Protein AF-A0A1X1ZZG1-F1 (afdb_monomer_lite)

Structure (mmCIF, N/CA/C/O backbone):
data_AF-A0A1X1ZZG1-F1
#
_entry.id   AF-A0A1X1ZZG1-F1
#
loop_
_atom_site.group_PDB
_atom_site.id
_atom_site.type_symbol
_atom_site.label_atom_id
_atom_site.label_alt_id
_atom_site.label_comp_id
_atom_site.label_asym_id
_atom_site.label_entity_id
_atom_site.label_seq_id
_atom_site.pdbx_PDB_ins_code
_atom_site.Cartn_x
_atom_site.Cartn_y
_atom_site.Cartn_z
_atom_site.occupancy
_atom_site.B_iso_or_equiv
_atom_site.auth_seq_id
_atom_site.auth_comp_id
_atom_site.auth_asym_id
_atom_site.auth_atom_id
_atom_site.pdbx_PDB_model_num
ATOM 1 N N . MET A 1 1 ? -18.543 -3.637 22.603 1.00 59.72 1 MET A N 1
ATOM 2 C CA . MET A 1 1 ? -17.935 -3.562 21.260 1.00 59.72 1 MET A CA 1
ATOM 3 C C . MET A 1 1 ? -19.063 -3.614 20.256 1.00 59.72 1 MET A C 1
ATOM 5 O O . MET A 1 1 ? -20.029 -4.316 20.532 1.00 59.72 1 MET A O 1
ATOM 9 N N . ALA A 1 2 ? -18.969 -2.839 19.178 1.00 68.25 2 ALA A N 1
ATOM 10 C CA . ALA A 1 2 ? -19.952 -2.885 18.103 1.00 68.25 2 ALA A CA 1
ATOM 11 C C . ALA A 1 2 ? -19.893 -4.236 17.374 1.00 68.25 2 ALA A C 1
ATOM 13 O O . ALA A 1 2 ? -18.833 -4.855 17.299 1.00 68.25 2 ALA A O 1
ATOM 14 N N . ASP A 1 3 ? -21.036 -4.676 16.858 1.00 76.81 3 ASP A N 1
ATOM 15 C CA . ASP A 1 3 ? -21.202 -5.930 16.120 1.00 76.81 3 ASP A CA 1
ATOM 16 C C . ASP A 1 3 ? -20.741 -5.811 14.656 1.00 76.81 3 ASP A C 1
ATOM 18 O O . ASP A 1 3 ? -20.503 -6.824 14.004 1.00 76.81 3 ASP A O 1
ATOM 22 N N . VAL A 1 4 ? -20.644 -4.585 14.126 1.00 80.88 4 VAL A N 1
ATOM 23 C CA . VAL A 1 4 ? -20.060 -4.281 12.812 1.00 80.88 4 VAL A CA 1
ATOM 24 C C . VAL A 1 4 ? -19.409 -2.898 12.823 1.00 80.88 4 VAL A C 1
ATOM 26 O O . VAL A 1 4 ? -20.001 -1.936 13.309 1.00 80.88 4 VAL A O 1
ATOM 29 N N . THR A 1 5 ? -18.202 -2.782 12.277 1.00 86.75 5 THR A N 1
ATOM 30 C CA . THR A 1 5 ? -17.429 -1.537 12.217 1.00 86.75 5 THR A CA 1
ATOM 31 C C . THR A 1 5 ? -16.998 -1.217 10.786 1.00 86.75 5 THR A C 1
ATOM 33 O O . THR A 1 5 ? -16.407 -2.055 10.108 1.00 86.75 5 THR A O 1
ATOM 36 N N . VAL A 1 6 ? -17.236 0.011 10.329 1.00 89.12 6 VAL A N 1
ATOM 37 C CA . VAL A 1 6 ? -16.736 0.521 9.042 1.00 89.12 6 VAL A CA 1
ATOM 38 C C . VAL A 1 6 ? -15.766 1.667 9.311 1.00 89.12 6 VAL A C 1
ATOM 40 O O . VAL A 1 6 ? -16.150 2.675 9.901 1.00 89.12 6 VAL A O 1
ATOM 43 N N . ALA A 1 7 ? -14.521 1.521 8.864 1.00 91.50 7 ALA A N 1
ATOM 44 C CA . ALA A 1 7 ? -13.507 2.565 8.925 1.00 91.50 7 ALA A CA 1
ATOM 45 C C . ALA A 1 7 ? -13.409 3.289 7.577 1.00 91.50 7 ALA A C 1
ATOM 47 O O . ALA A 1 7 ? -13.179 2.667 6.542 1.00 91.50 7 ALA A O 1
ATOM 48 N N . ILE A 1 8 ? -13.571 4.607 7.595 1.00 94.38 8 ILE A N 1
ATOM 49 C CA . ILE A 1 8 ? -13.552 5.487 6.428 1.00 94.38 8 ILE A CA 1
ATOM 50 C C . ILE A 1 8 ? -12.246 6.281 6.446 1.00 94.38 8 ILE A C 1
ATOM 52 O O . ILE A 1 8 ? -11.948 6.956 7.426 1.00 94.38 8 ILE A O 1
ATOM 56 N N . PHE A 1 9 ? -11.483 6.239 5.360 1.00 94.56 9 PHE A N 1
ATOM 57 C CA . PHE A 1 9 ? -10.202 6.922 5.205 1.00 94.56 9 PHE A CA 1
ATOM 58 C C . PHE A 1 9 ? -10.304 8.025 4.162 1.00 94.56 9 PHE A C 1
ATOM 60 O O . PHE A 1 9 ? -10.847 7.815 3.075 1.00 94.56 9 PHE A O 1
ATOM 67 N N . THR A 1 10 ? -9.719 9.173 4.491 1.00 95.19 10 THR A N 1
ATOM 68 C CA . THR A 1 10 ? -9.593 10.342 3.610 1.00 95.19 10 THR A CA 1
ATOM 69 C C . THR A 1 10 ? -8.173 10.891 3.690 1.00 95.19 10 THR A C 1
ATOM 71 O O . THR A 1 10 ? -7.555 10.840 4.754 1.00 95.19 10 THR A O 1
ATOM 74 N N . PHE A 1 11 ? -7.657 11.451 2.604 1.00 89.38 11 PHE A N 1
ATOM 75 C CA . PHE A 1 11 ? -6.255 11.842 2.458 1.00 89.38 11 PHE A CA 1
ATOM 76 C C . PHE A 1 11 ? -6.042 13.352 2.558 1.00 89.38 11 PHE A C 1
ATOM 78 O O . PHE A 1 11 ? -5.044 13.795 3.129 1.00 89.38 11 PHE A O 1
ATOM 85 N N . THR A 1 12 ? -6.989 14.149 2.059 1.00 87.75 12 THR A N 1
ATOM 86 C CA . THR A 1 12 ? -6.906 15.617 2.057 1.00 87.75 12 THR A CA 1
ATOM 87 C C . THR A 1 12 ? -7.863 16.263 3.061 1.00 87.75 12 THR A C 1
ATOM 89 O O . THR A 1 12 ? -8.800 15.642 3.570 1.00 87.75 12 THR A O 1
ATOM 92 N N . ARG A 1 13 ? -7.650 17.557 3.339 1.00 90.38 13 ARG A N 1
ATOM 93 C CA . ARG A 1 13 ? -8.527 18.350 4.216 1.00 90.38 13 ARG A CA 1
ATOM 94 C C . ARG A 1 13 ? -9.957 18.447 3.676 1.00 90.38 13 ARG A C 1
ATOM 96 O O . ARG A 1 13 ? -10.900 18.375 4.462 1.00 90.38 13 ARG A O 1
ATOM 103 N N . ASN A 1 14 ? -10.126 18.604 2.364 1.00 91.81 14 ASN A N 1
ATOM 104 C CA . ASN A 1 14 ? -11.446 18.705 1.741 1.00 91.81 14 ASN A CA 1
ATOM 105 C C . ASN A 1 14 ? -12.213 17.383 1.846 1.00 91.81 14 ASN A C 1
ATOM 107 O O . ASN A 1 14 ? -13.376 17.375 2.243 1.00 91.81 14 ASN A O 1
ATOM 111 N N . GLU A 1 15 ? -11.546 16.257 1.592 1.00 94.00 15 GLU A N 1
ATOM 112 C CA . GLU A 1 15 ? -12.137 14.923 1.754 1.00 94.00 15 GLU A CA 1
ATOM 113 C C . GLU A 1 15 ? -12.561 14.678 3.206 1.00 94.00 15 GLU A C 1
ATOM 115 O O . GLU A 1 15 ? -13.691 14.263 3.466 1.00 94.00 15 GLU A O 1
ATOM 120 N N . ALA A 1 16 ? -11.686 15.010 4.161 1.00 92.25 16 ALA A N 1
ATOM 121 C CA . ALA A 1 16 ? -11.987 14.902 5.583 1.00 92.25 16 ALA A CA 1
ATOM 122 C C . ALA A 1 16 ? -13.176 15.784 5.996 1.00 92.25 16 ALA A C 1
ATOM 124 O O . ALA A 1 16 ? -14.009 15.359 6.796 1.00 92.25 16 ALA A O 1
ATOM 125 N N . THR A 1 17 ? -13.282 16.985 5.421 1.00 91.75 17 THR A N 1
ATOM 126 C CA . THR A 1 17 ? -14.385 17.920 5.684 1.00 91.75 17 THR A CA 1
ATOM 127 C C . THR A 1 17 ? -15.709 17.339 5.185 1.00 91.75 17 THR A C 1
ATOM 129 O O . THR A 1 17 ? -16.670 17.290 5.949 1.00 91.75 17 THR A O 1
ATOM 132 N N . ALA A 1 18 ? -15.752 16.813 3.957 1.00 91.69 18 ALA A N 1
ATOM 133 C CA . ALA A 1 18 ? -16.954 16.195 3.394 1.00 91.69 18 ALA A CA 1
ATOM 134 C C . ALA A 1 18 ? -17.437 14.983 4.218 1.00 91.69 18 ALA A C 1
ATOM 136 O O . ALA A 1 18 ? -18.626 14.873 4.522 1.00 91.69 18 ALA A O 1
ATOM 137 N N . VAL A 1 19 ? -16.530 14.091 4.637 1.00 91.50 19 VAL A N 1
ATOM 138 C CA . VAL A 1 19 ? -16.899 12.925 5.464 1.00 91.50 19 VAL A CA 1
ATOM 139 C C . VAL A 1 19 ? -17.346 13.345 6.867 1.00 91.50 19 VAL A C 1
ATOM 141 O O . VAL A 1 19 ? -18.340 12.822 7.368 1.00 91.50 19 VAL A O 1
ATOM 144 N N . THR A 1 20 ? -16.690 14.335 7.478 1.00 89.81 20 THR A N 1
ATOM 145 C CA . THR A 1 20 ? -17.134 14.901 8.766 1.00 89.81 20 THR A CA 1
ATOM 146 C C . THR A 1 20 ? -18.556 15.455 8.674 1.00 89.81 20 THR A C 1
ATOM 148 O O . THR A 1 20 ? -19.376 15.209 9.558 1.00 89.81 20 THR A O 1
ATOM 151 N N . GLU A 1 21 ? -18.885 16.161 7.588 1.00 88.31 21 GLU A N 1
ATOM 152 C CA . GLU A 1 21 ? -20.238 16.671 7.340 1.00 88.31 21 GLU A CA 1
ATOM 153 C C . GLU A 1 21 ? -21.271 15.547 7.165 1.00 88.31 21 GLU A C 1
ATOM 155 O O . GLU A 1 21 ? -22.381 15.658 7.690 1.00 88.31 21 GLU A O 1
ATOM 160 N N . LEU A 1 22 ? -20.921 14.452 6.474 1.00 87.25 22 LEU A N 1
ATOM 161 C CA . LEU A 1 22 ? -21.779 13.266 6.376 1.00 87.25 22 LEU A CA 1
ATOM 162 C C . LEU A 1 22 ? -22.066 12.674 7.759 1.00 87.25 22 LEU A C 1
ATOM 164 O O . LEU A 1 22 ? -23.228 12.440 8.095 1.00 87.25 22 LEU A O 1
ATOM 168 N N . LEU A 1 23 ? -21.028 12.469 8.574 1.00 85.50 23 LEU A N 1
ATOM 169 C CA . LEU A 1 23 ? -21.184 11.925 9.922 1.00 85.50 23 LEU A CA 1
ATOM 170 C C . LEU A 1 23 ? -22.024 12.852 10.812 1.00 85.50 23 LEU A C 1
ATOM 172 O O . LEU A 1 23 ? -22.918 12.387 11.515 1.00 85.50 23 LEU A O 1
ATOM 176 N N . ALA A 1 24 ? -21.829 14.169 10.727 1.00 80.06 24 ALA A N 1
ATOM 177 C CA . ALA A 1 24 ? -22.655 15.134 11.451 1.00 80.06 24 ALA A CA 1
ATOM 178 C C . ALA A 1 24 ? -24.139 15.076 11.034 1.00 80.06 24 ALA A C 1
ATOM 180 O O . ALA A 1 24 ? -25.023 15.254 11.873 1.00 80.06 24 ALA A O 1
ATOM 181 N N . ARG A 1 25 ? -24.436 14.795 9.757 1.00 74.81 25 ARG A N 1
ATOM 182 C CA . ARG A 1 25 ? -25.813 14.651 9.248 1.00 74.81 25 ARG A CA 1
ATOM 183 C C . ARG A 1 25 ? -26.500 13.360 9.691 1.00 74.81 25 ARG A C 1
ATOM 185 O O . ARG A 1 25 ? -27.717 13.375 9.847 1.00 74.81 25 ARG A O 1
ATOM 192 N N . LEU A 1 26 ? -25.761 12.278 9.953 1.00 68.81 26 LEU A N 1
ATOM 193 C CA . LEU A 1 26 ? -26.330 11.027 10.487 1.00 68.81 26 LEU A CA 1
ATOM 194 C C . LEU A 1 26 ? -27.017 11.212 11.848 1.00 68.81 26 LEU A C 1
ATOM 196 O O . LEU A 1 26 ? -27.896 10.433 12.204 1.00 68.81 26 LEU A O 1
ATOM 200 N N . TYR A 1 27 ? -26.662 12.268 12.579 1.00 56.06 27 TYR A N 1
ATOM 201 C CA . TYR A 1 27 ? -27.303 12.657 13.834 1.00 56.06 27 TYR A CA 1
ATOM 202 C C . TYR A 1 27 ? -28.708 13.273 13.646 1.00 56.06 27 TYR A C 1
ATOM 204 O O . TYR A 1 27 ? -29.479 13.339 14.600 1.00 56.06 27 TYR A O 1
ATOM 212 N N . ILE A 1 28 ? -29.046 13.745 12.435 1.00 49.88 28 ILE A N 1
ATOM 213 C CA . ILE A 1 28 ? -30.212 14.613 12.160 1.00 49.88 28 ILE A CA 1
ATOM 214 C C . ILE A 1 28 ? -31.237 13.947 11.212 1.00 49.88 28 ILE A C 1
ATOM 216 O O . ILE A 1 28 ? -32.204 14.597 10.839 1.00 49.88 28 ILE A O 1
ATOM 220 N N . ASP A 1 29 ? -31.095 12.641 10.925 1.00 47.69 29 ASP A N 1
ATOM 221 C CA . ASP A 1 29 ? -32.009 11.789 10.125 1.00 47.69 29 ASP A CA 1
ATOM 222 C C . ASP A 1 29 ? -31.635 11.700 8.622 1.00 47.69 29 ASP A C 1
ATOM 224 O O . ASP A 1 29 ? -31.882 12.605 7.822 1.00 47.69 29 ASP A O 1
ATOM 228 N N . LEU A 1 30 ? -31.013 10.579 8.222 1.00 54.19 30 LEU A N 1
ATOM 229 C CA . LEU A 1 30 ? -30.737 10.216 6.824 1.00 54.19 30 LEU A CA 1
ATOM 230 C C . LEU A 1 30 ? -31.558 8.962 6.462 1.00 54.19 30 LEU A C 1
ATOM 232 O O . LEU A 1 30 ? -31.236 7.881 6.961 1.00 54.19 30 LEU A O 1
ATOM 236 N N . PRO A 1 31 ? -32.548 9.050 5.547 1.00 55.03 31 PRO A N 1
ATOM 237 C CA . PRO A 1 31 ? -33.465 7.945 5.236 1.00 55.03 31 PRO A CA 1
ATOM 238 C C . PRO A 1 31 ? -32.783 6.639 4.800 1.00 55.03 31 PRO A C 1
ATOM 240 O O . PRO A 1 31 ? -33.314 5.556 5.035 1.00 55.03 31 PRO A O 1
ATOM 243 N N . VAL A 1 32 ? -31.595 6.736 4.188 1.00 57.72 32 VAL A N 1
ATOM 244 C CA . VAL A 1 32 ? -30.782 5.601 3.712 1.00 57.72 32 VAL A CA 1
ATOM 245 C C . VAL A 1 32 ? -30.296 4.687 4.848 1.00 57.72 32 VAL A C 1
ATOM 247 O O . VAL A 1 32 ? -30.164 3.486 4.638 1.00 57.72 32 VAL A O 1
ATOM 250 N N . PHE A 1 33 ? -30.115 5.215 6.064 1.00 57.88 33 PHE A N 1
ATOM 251 C CA . PHE A 1 33 ? -29.716 4.437 7.247 1.00 57.88 33 PHE A CA 1
ATOM 252 C C . PHE A 1 33 ? -30.913 3.997 8.116 1.00 57.88 33 PHE A C 1
ATOM 254 O O . PHE A 1 33 ? -30.736 3.473 9.224 1.00 57.88 33 PHE A O 1
ATOM 261 N N . GLY A 1 34 ? -32.138 4.191 7.612 1.00 61.84 34 GLY A N 1
ATOM 262 C CA . GLY A 1 34 ? -33.384 3.893 8.316 1.00 61.84 34 GLY A CA 1
ATOM 263 C C . GLY A 1 34 ? -33.585 4.756 9.566 1.00 61.84 34 GLY A C 1
ATOM 264 O O . GLY A 1 34 ? -33.010 5.827 9.698 1.00 61.84 34 GLY A O 1
ATOM 265 N N . THR A 1 35 ? -34.380 4.271 10.522 1.00 61.78 35 THR A N 1
ATOM 266 C CA . THR A 1 35 ? -34.687 4.970 11.789 1.00 61.78 35 THR A CA 1
ATOM 267 C C . THR A 1 35 ? -33.576 4.845 12.842 1.00 61.78 35 THR A C 1
ATOM 269 O O . THR A 1 35 ? -33.837 4.944 14.043 1.00 61.78 35 THR A O 1
ATOM 272 N N . THR A 1 36 ? -32.353 4.519 12.421 1.00 64.50 36 THR A N 1
ATOM 273 C CA . THR A 1 36 ? -31.224 4.269 13.321 1.00 64.50 36 THR A CA 1
ATOM 274 C C . THR A 1 36 ? -30.766 5.586 13.939 1.00 64.50 36 THR A C 1
ATOM 276 O O . THR A 1 36 ? -30.305 6.477 13.231 1.00 64.50 36 THR A O 1
ATOM 279 N N . VAL A 1 37 ? -30.851 5.707 15.267 1.00 70.25 37 VAL A N 1
ATOM 280 C CA . VAL A 1 37 ? -30.291 6.859 15.986 1.00 70.25 37 VAL A CA 1
ATOM 281 C C . VAL A 1 37 ? -28.791 6.641 16.157 1.00 70.25 37 VAL A C 1
ATOM 283 O O . VAL A 1 37 ? -28.374 5.726 16.870 1.00 70.25 37 VAL A O 1
ATOM 286 N N . TRP A 1 38 ? -27.991 7.476 15.498 1.00 78.81 38 TRP A N 1
ATOM 287 C CA . TRP A 1 38 ? -26.535 7.479 15.613 1.00 78.81 38 TRP A CA 1
ATOM 288 C C . TRP A 1 38 ? -26.091 8.451 16.702 1.00 78.81 38 TRP A C 1
ATOM 290 O O . TRP A 1 38 ? -26.514 9.605 16.734 1.00 78.81 38 TRP A O 1
ATOM 300 N N . THR A 1 39 ? -25.216 7.992 17.590 1.00 79.62 39 THR A N 1
ATOM 301 C CA . THR A 1 39 ? -24.697 8.776 18.714 1.00 79.62 39 THR A CA 1
ATOM 302 C C . THR A 1 39 ? -23.171 8.841 18.684 1.00 79.62 39 THR A C 1
ATOM 304 O O . THR A 1 39 ? -22.532 7.816 18.434 1.00 79.62 39 THR A O 1
ATOM 307 N N . PRO A 1 40 ? -22.562 10.012 18.947 1.00 77.19 40 PRO A N 1
ATOM 308 C CA . PRO A 1 40 ? -21.116 10.121 19.113 1.00 77.19 40 PRO A CA 1
ATOM 309 C C . PRO A 1 40 ? -20.607 9.256 20.266 1.00 77.19 40 PRO A C 1
ATOM 311 O O . PRO A 1 40 ? -21.220 9.207 21.335 1.00 77.19 40 PRO A O 1
ATOM 314 N N . THR A 1 41 ? -19.466 8.600 20.069 1.00 70.50 41 THR A N 1
ATOM 315 C CA . THR A 1 41 ? -18.825 7.826 21.142 1.00 70.50 41 THR A CA 1
ATOM 316 C C . THR A 1 41 ? -18.073 8.740 22.116 1.00 70.50 41 THR A C 1
ATOM 318 O O . THR A 1 41 ? -17.506 9.761 21.734 1.00 70.50 41 THR A O 1
ATOM 321 N N . THR A 1 42 ? -18.022 8.370 23.398 1.00 55.56 42 THR A N 1
ATOM 322 C CA . THR A 1 42 ? -17.366 9.153 24.466 1.00 55.56 42 THR A CA 1
ATOM 323 C C . THR A 1 42 ? -15.829 9.178 24.396 1.00 55.56 42 THR A C 1
ATOM 325 O O . THR A 1 42 ? -15.207 9.801 25.253 1.00 55.56 42 THR A O 1
ATOM 328 N N . GLN A 1 43 ? -15.202 8.489 23.431 1.00 48.22 43 GLN A N 1
ATOM 329 C CA . GLN A 1 43 ? -13.745 8.273 23.357 1.00 48.22 43 GLN A CA 1
ATOM 330 C C . GLN A 1 43 ? -13.020 9.003 22.207 1.00 48.22 43 GLN A C 1
ATOM 332 O O . GLN A 1 43 ? -11.812 8.829 22.070 1.00 48.22 43 GLN A O 1
ATOM 337 N N . GLY A 1 44 ? -13.686 9.853 21.419 1.00 47.56 44 GLY A N 1
ATOM 338 C CA . GLY A 1 44 ? -12.992 10.690 20.432 1.00 47.56 44 GLY A CA 1
ATOM 339 C C . GLY A 1 44 ? -13.906 11.335 19.392 1.00 47.56 44 GLY A C 1
ATOM 340 O O . GLY A 1 44 ? -14.945 10.783 19.028 1.00 47.56 44 GLY A O 1
ATOM 341 N N . GLU A 1 45 ? -13.505 12.512 18.908 1.00 56.09 45 GLU A N 1
ATOM 342 C CA . GLU A 1 45 ? -14.115 13.183 17.757 1.00 56.09 45 GLU A CA 1
ATOM 343 C C . GLU A 1 45 ? -13.862 12.329 16.500 1.00 56.09 45 GLU A C 1
ATOM 345 O O . GLU A 1 45 ? -12.716 12.160 16.097 1.00 56.09 45 GLU A O 1
ATOM 350 N N . GLY A 1 46 ? -14.910 11.739 15.907 1.00 68.69 46 GLY A N 1
ATOM 351 C CA . GLY A 1 46 ? -14.798 11.006 14.631 1.00 68.69 46 GLY A CA 1
ATOM 352 C C . GLY A 1 46 ? -15.378 9.588 14.589 1.00 68.69 46 GLY A C 1
ATOM 353 O O . GLY A 1 46 ? -15.293 8.947 13.543 1.00 68.69 46 GLY A O 1
ATOM 354 N N . ALA A 1 47 ? -15.988 9.091 15.673 1.00 82.50 47 ALA A N 1
ATOM 355 C CA . ALA A 1 47 ? -16.687 7.803 15.668 1.00 82.50 47 ALA A CA 1
ATOM 356 C C . ALA A 1 47 ? -18.146 7.914 16.136 1.00 82.50 47 ALA A C 1
ATOM 358 O O . ALA A 1 47 ? -18.440 8.533 17.166 1.00 82.50 47 ALA A O 1
ATOM 359 N N . LEU A 1 48 ? -19.047 7.271 15.390 1.00 86.06 48 LEU A N 1
ATOM 360 C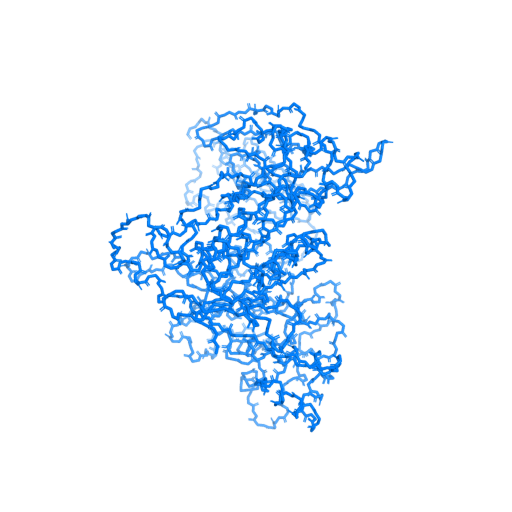 CA . LEU A 1 48 ? -20.474 7.167 15.692 1.00 86.06 48 LEU A CA 1
ATOM 361 C C . LEU A 1 48 ? -20.858 5.712 15.938 1.00 86.06 48 LEU A C 1
ATOM 363 O O . LEU A 1 48 ? -20.422 4.823 15.210 1.00 86.06 48 LEU A O 1
ATOM 367 N N . GLU A 1 49 ? -21.732 5.484 16.912 1.00 87.00 49 GLU A N 1
ATOM 368 C CA . GLU A 1 49 ? -22.369 4.191 17.156 1.00 87.00 49 GLU A CA 1
ATOM 369 C C . GLU A 1 49 ? -23.886 4.321 17.020 1.00 87.00 49 GLU A C 1
ATOM 371 O O . GLU A 1 49 ? -24.483 5.295 17.479 1.00 87.00 49 GLU A O 1
ATOM 376 N N . GLY A 1 50 ? -24.514 3.345 16.373 1.00 84.44 50 GLY A N 1
ATOM 377 C CA . GLY A 1 50 ? -25.956 3.297 16.156 1.00 84.44 50 GLY A CA 1
ATOM 378 C C . GLY A 1 50 ? -26.470 1.866 16.236 1.00 84.44 50 GLY A C 1
ATOM 379 O O . GLY A 1 50 ? -25.720 0.912 16.034 1.00 84.44 50 GLY A O 1
ATOM 380 N N . ARG A 1 51 ? -27.757 1.694 16.546 1.00 81.44 51 ARG A N 1
ATOM 381 C CA . ARG A 1 51 ? -28.388 0.368 16.602 1.00 81.44 51 ARG A CA 1
ATOM 382 C C . ARG A 1 51 ? -29.218 0.107 15.349 1.00 81.44 51 ARG A C 1
ATOM 384 O O . ARG A 1 51 ? -30.227 0.774 15.140 1.00 81.44 51 ARG A O 1
ATOM 391 N N . LEU A 1 52 ? -28.799 -0.871 14.553 1.00 78.75 52 LEU A N 1
ATOM 392 C CA . LEU A 1 52 ? -29.464 -1.279 13.319 1.00 78.75 52 LEU A CA 1
ATOM 393 C C . LEU A 1 52 ? -30.843 -1.898 13.600 1.00 78.75 52 LEU A C 1
ATOM 395 O O . LEU A 1 52 ? -31.143 -2.341 14.712 1.00 78.75 52 LEU A O 1
ATOM 399 N N . SER A 1 53 ? -31.680 -1.969 12.564 1.00 70.81 53 SER A N 1
ATOM 400 C CA . SER A 1 53 ? -33.043 -2.518 12.632 1.00 70.81 53 SER A CA 1
ATOM 401 C C . SER A 1 53 ? -33.100 -4.000 13.020 1.00 70.81 53 SER A C 1
ATOM 403 O O . SER A 1 53 ? -34.083 -4.441 13.611 1.00 70.81 53 SER A O 1
ATOM 405 N N . ASP A 1 54 ? -32.041 -4.759 12.737 1.00 69.81 54 ASP A N 1
ATOM 406 C CA . ASP A 1 54 ? -31.874 -6.159 13.147 1.00 69.81 54 ASP A CA 1
ATOM 407 C C . ASP A 1 54 ? -31.362 -6.320 14.593 1.00 69.81 54 ASP A C 1
ATOM 409 O O . ASP A 1 54 ? -31.181 -7.436 15.081 1.00 69.81 54 ASP A O 1
ATOM 413 N N . GLY A 1 55 ? -31.155 -5.206 15.300 1.00 74.38 55 GLY A N 1
ATOM 414 C CA . GLY A 1 55 ? -30.726 -5.162 16.690 1.00 74.38 55 GLY A CA 1
ATOM 415 C C . GLY A 1 55 ? -29.214 -5.112 16.899 1.00 74.38 55 GLY A C 1
ATOM 416 O O . GLY A 1 55 ? -28.826 -4.877 18.050 1.00 74.38 55 GLY A O 1
ATOM 417 N N . ARG A 1 56 ? -28.395 -5.276 15.843 1.00 81.31 56 ARG A N 1
ATOM 418 C CA . ARG A 1 56 ? -26.927 -5.150 15.895 1.00 81.31 56 ARG A CA 1
ATOM 419 C C . ARG A 1 56 ? -26.498 -3.718 16.199 1.00 81.31 56 ARG A C 1
ATOM 421 O O . ARG A 1 56 ? -27.140 -2.755 15.787 1.00 81.31 56 ARG A O 1
ATOM 428 N N . THR A 1 57 ? -25.376 -3.573 16.885 1.00 83.06 57 THR A N 1
ATOM 429 C CA . THR A 1 57 ? -24.700 -2.291 17.094 1.00 83.06 57 THR A CA 1
ATOM 430 C C . THR A 1 57 ? -23.704 -2.072 15.961 1.00 83.06 57 THR A C 1
ATOM 432 O O . THR A 1 57 ? -22.800 -2.879 15.774 1.00 83.06 57 THR A O 1
ATOM 435 N N . ALA A 1 58 ? -23.855 -0.992 15.205 1.00 85.62 58 ALA A N 1
ATOM 436 C CA . ALA A 1 58 ? -22.932 -0.594 14.154 1.00 85.62 58 ALA A CA 1
ATOM 437 C C . ALA A 1 58 ? -22.067 0.577 14.614 1.00 85.62 58 ALA A C 1
ATOM 439 O O . ALA A 1 58 ? -22.535 1.453 15.341 1.00 85.62 58 ALA A O 1
ATOM 440 N N . ARG A 1 59 ? -20.821 0.606 14.149 1.00 88.00 59 ARG A N 1
ATOM 441 C CA . ARG A 1 59 ? -19.867 1.680 14.403 1.00 88.00 59 ARG A CA 1
ATOM 442 C C . ARG A 1 59 ? -19.280 2.193 13.098 1.00 88.00 59 ARG A C 1
ATOM 444 O O . ARG A 1 59 ? -18.843 1.415 12.256 1.00 88.00 59 ARG A O 1
ATOM 451 N N . LEU A 1 60 ? -19.260 3.507 12.943 1.00 88.88 60 LEU A N 1
ATOM 452 C CA . LEU A 1 60 ? -18.602 4.194 11.838 1.00 88.88 60 LEU A CA 1
ATOM 453 C C . LEU A 1 60 ? -17.442 4.994 12.406 1.00 88.88 60 LEU A C 1
ATOM 455 O O . LEU A 1 60 ? -17.640 5.767 13.340 1.00 88.88 60 LEU A O 1
ATOM 459 N N . GLU A 1 61 ? -16.252 4.815 11.847 1.00 90.25 61 GLU A N 1
ATOM 460 C CA . GLU A 1 61 ? -15.046 5.533 12.255 1.00 90.25 61 GLU A CA 1
ATOM 461 C C . GLU A 1 61 ? -14.464 6.293 11.073 1.00 90.25 61 GLU A C 1
ATOM 463 O O . GLU A 1 61 ? -14.262 5.715 10.008 1.00 90.25 61 GLU A O 1
ATOM 468 N N . HIS A 1 62 ? -14.150 7.570 11.257 1.00 92.06 62 HIS A N 1
ATOM 469 C CA . HIS A 1 62 ? -13.461 8.366 10.249 1.00 92.06 62 HIS A CA 1
ATOM 470 C C . HIS A 1 62 ? -12.003 8.608 10.641 1.00 92.06 62 HIS A C 1
ATOM 472 O O . HIS A 1 62 ? -11.701 9.074 11.735 1.00 92.06 62 HIS A O 1
ATOM 478 N N . HIS A 1 63 ? -11.102 8.292 9.711 1.00 90.75 63 HIS A N 1
ATOM 479 C CA . HIS A 1 63 ? -9.651 8.373 9.841 1.00 90.75 63 HIS A CA 1
ATOM 480 C C . HIS A 1 63 ? -9.085 9.381 8.820 1.00 90.75 63 HIS A C 1
ATOM 482 O O . HIS A 1 63 ? -8.726 8.997 7.699 1.00 90.75 63 HIS A O 1
ATOM 488 N N . PRO A 1 64 ? -9.007 10.682 9.163 1.00 89.69 64 PRO A N 1
ATOM 489 C CA . PRO A 1 64 ? -8.425 11.699 8.291 1.00 89.69 64 PRO A CA 1
ATOM 490 C C . PRO A 1 64 ? -6.890 11.653 8.330 1.00 89.69 64 PRO A C 1
ATOM 492 O O . PRO A 1 64 ? -6.261 12.049 9.308 1.00 89.69 64 PRO A O 1
ATOM 495 N N . LEU A 1 65 ? -6.262 11.193 7.248 1.00 81.12 65 LEU A N 1
ATOM 496 C CA . LEU A 1 65 ? -4.817 10.941 7.197 1.00 81.12 65 LEU A CA 1
ATOM 497 C C . LEU A 1 65 ? -3.972 12.209 7.030 1.00 81.12 65 LEU A C 1
ATOM 499 O O . LEU A 1 65 ? -2.815 12.220 7.444 1.00 81.12 65 LEU A O 1
ATOM 503 N N . SER A 1 66 ? -4.534 13.266 6.433 1.00 83.50 66 SER A N 1
ATOM 504 C CA . SER A 1 66 ? -3.844 14.540 6.143 1.00 83.50 66 SER A CA 1
ATOM 505 C C . SER A 1 66 ? -2.522 14.386 5.371 1.00 83.50 66 SER A C 1
ATOM 507 O O . SER A 1 66 ? -1.635 15.234 5.462 1.00 83.50 66 SER A O 1
ATOM 509 N N . ALA A 1 67 ? -2.379 13.292 4.627 1.00 75.75 67 ALA A N 1
ATOM 510 C CA . ALA A 1 67 ? -1.211 12.951 3.834 1.00 75.75 67 ALA A CA 1
ATOM 511 C C . ALA A 1 67 ? -1.646 12.082 2.647 1.00 75.75 67 ALA A C 1
ATOM 513 O O . ALA A 1 67 ? -2.551 11.259 2.780 1.00 75.75 67 ALA A O 1
ATOM 514 N N . GLN A 1 68 ? -0.990 12.266 1.500 1.00 79.94 68 GLN A N 1
ATOM 515 C CA . GLN A 1 68 ? -1.306 11.598 0.233 1.00 79.94 68 GLN A CA 1
ATOM 516 C C . GLN A 1 68 ? -0.203 10.624 -0.187 1.00 79.94 68 GLN A C 1
ATOM 518 O O . GLN A 1 68 ? 0.933 10.707 0.285 1.00 79.94 68 GLN A O 1
ATOM 523 N N . GLY A 1 69 ? -0.536 9.726 -1.113 1.00 78.31 69 GLY A N 1
ATOM 524 C CA . GLY A 1 69 ? 0.419 8.818 -1.747 1.00 78.31 69 GLY A CA 1
ATOM 525 C C . GLY A 1 69 ? 0.246 7.339 -1.389 1.00 78.31 69 GLY A C 1
ATOM 526 O O . GLY A 1 69 ? -0.244 6.968 -0.320 1.00 78.31 69 GLY A O 1
ATOM 527 N N . ASN A 1 70 ? 0.728 6.477 -2.286 1.00 76.62 70 ASN A N 1
ATOM 528 C CA . ASN A 1 70 ? 0.583 5.023 -2.206 1.00 76.62 70 ASN A CA 1
ATOM 529 C C . ASN A 1 70 ? 1.133 4.439 -0.892 1.00 76.62 70 ASN A C 1
ATOM 531 O O . ASN A 1 70 ? 0.483 3.609 -0.259 1.00 76.62 70 ASN A O 1
ATOM 535 N N . VAL A 1 71 ? 2.300 4.904 -0.431 1.00 73.88 71 VAL A N 1
ATOM 536 C CA . VAL A 1 71 ? 2.906 4.434 0.830 1.00 73.88 71 VAL A CA 1
ATOM 537 C C . VAL A 1 71 ? 2.057 4.831 2.038 1.00 73.88 71 VAL A C 1
ATOM 539 O O . VAL A 1 71 ? 1.846 4.014 2.934 1.00 73.88 71 VAL A O 1
ATOM 542 N N . VAL A 1 72 ? 1.532 6.059 2.051 1.00 77.19 72 VAL A N 1
ATOM 543 C CA . VAL A 1 72 ? 0.668 6.557 3.130 1.00 77.19 72 VAL A CA 1
ATOM 544 C C . VAL A 1 72 ? -0.612 5.733 3.201 1.00 77.19 72 VAL A C 1
ATOM 546 O O . VAL A 1 72 ? -0.991 5.279 4.280 1.00 77.19 72 VAL A O 1
ATOM 549 N N . ALA A 1 73 ? -1.241 5.484 2.054 1.00 78.62 73 ALA A N 1
ATOM 550 C CA . ALA A 1 73 ? -2.471 4.710 1.969 1.00 78.62 73 ALA A CA 1
ATOM 551 C C . ALA A 1 73 ? -2.274 3.246 2.396 1.00 78.62 73 ALA A C 1
ATOM 553 O O . ALA A 1 73 ? -3.047 2.721 3.201 1.00 78.62 73 ALA A O 1
ATOM 554 N N . ALA A 1 74 ? -1.187 2.613 1.941 1.00 72.38 74 ALA A N 1
ATOM 555 C CA . ALA A 1 74 ? -0.807 1.264 2.351 1.00 72.38 74 ALA A CA 1
ATOM 556 C C . ALA A 1 74 ? -0.548 1.173 3.866 1.00 72.38 74 ALA A C 1
ATOM 558 O O . ALA A 1 74 ? -1.032 0.257 4.537 1.00 72.38 74 ALA A O 1
ATOM 559 N N . ALA A 1 75 ? 0.183 2.145 4.422 1.00 67.56 75 ALA A N 1
ATOM 560 C CA . ALA A 1 75 ? 0.488 2.209 5.846 1.00 67.56 75 ALA A CA 1
ATOM 561 C C . ALA A 1 75 ? -0.764 2.464 6.695 1.00 67.56 75 ALA A C 1
ATOM 563 O O . ALA A 1 75 ? -0.910 1.868 7.760 1.00 67.56 75 ALA A O 1
ATOM 564 N N . ALA A 1 76 ? -1.682 3.319 6.239 1.00 77.19 76 ALA A N 1
ATOM 565 C CA . ALA A 1 76 ? -2.947 3.578 6.918 1.00 77.19 76 ALA A CA 1
ATOM 566 C C . ALA A 1 76 ? -3.814 2.317 7.012 1.00 77.19 76 ALA A C 1
ATOM 568 O O . ALA A 1 76 ? -4.227 1.948 8.112 1.00 77.19 76 ALA A O 1
ATOM 569 N N . LEU A 1 77 ? -4.000 1.607 5.893 1.00 77.75 77 LEU A N 1
ATOM 570 C CA . LEU A 1 77 ? -4.731 0.340 5.875 1.00 77.75 77 LEU A CA 1
ATOM 571 C C . LEU A 1 77 ? -4.066 -0.696 6.791 1.00 77.75 77 LEU A C 1
ATOM 573 O O . LEU A 1 77 ? -4.718 -1.312 7.635 1.00 77.75 77 LEU A O 1
ATOM 577 N N . SER A 1 78 ? -2.742 -0.837 6.682 1.00 68.00 78 SER A N 1
ATOM 578 C CA . SER A 1 78 ? -1.985 -1.770 7.514 1.00 68.00 78 SER A CA 1
ATOM 579 C C . SER A 1 78 ? -2.063 -1.441 9.005 1.00 68.00 78 SER A C 1
ATOM 581 O O . SER A 1 78 ? -2.159 -2.370 9.803 1.00 68.00 78 SER A O 1
ATOM 583 N N . ARG A 1 79 ? -2.025 -0.166 9.403 1.00 72.00 79 ARG A N 1
ATOM 584 C CA . ARG A 1 79 ? -2.164 0.241 10.811 1.00 72.00 79 ARG A CA 1
ATOM 585 C C . ARG A 1 79 ? -3.573 0.005 11.327 1.00 72.00 79 ARG A C 1
ATOM 587 O O . ARG A 1 79 ? -3.740 -0.598 12.380 1.00 72.00 79 ARG A O 1
ATOM 594 N N . SER A 1 80 ? -4.589 0.374 10.553 1.00 74.38 80 SER A N 1
ATOM 595 C CA . SER A 1 80 ? -5.975 0.192 10.979 1.00 74.38 80 SER A CA 1
ATOM 596 C C . SER A 1 80 ? -6.324 -1.283 11.199 1.00 74.38 80 SER A C 1
ATOM 598 O O . SER A 1 80 ? -6.918 -1.626 12.213 1.00 74.38 80 SER A O 1
ATOM 600 N N . THR A 1 81 ? -5.852 -2.196 10.342 1.00 63.78 81 THR A N 1
ATOM 601 C CA . THR A 1 81 ? -6.042 -3.647 10.569 1.00 63.78 81 THR A CA 1
ATOM 602 C C . THR A 1 81 ? -5.389 -4.191 11.839 1.00 63.78 81 THR A C 1
ATOM 604 O O . THR A 1 81 ? -5.792 -5.249 12.322 1.00 63.78 81 THR A O 1
ATOM 607 N N . ARG A 1 82 ? -4.387 -3.486 12.367 1.00 57.06 82 ARG A N 1
ATOM 608 C CA . ARG A 1 82 ? -3.601 -3.866 13.541 1.00 57.06 82 ARG A CA 1
ATOM 609 C C . ARG A 1 82 ? -4.151 -3.280 14.837 1.00 57.06 82 ARG A C 1
ATOM 611 O O . ARG A 1 82 ? -4.172 -3.976 15.844 1.00 57.06 82 ARG A O 1
ATOM 618 N N . GLU A 1 83 ? -4.554 -2.014 14.801 1.00 56.28 83 GLU A N 1
ATOM 619 C CA . GLU A 1 83 ? -4.903 -1.223 15.986 1.00 56.28 83 GLU A CA 1
ATOM 620 C C . GLU A 1 83 ? -6.409 -1.246 16.272 1.00 56.28 83 GLU A C 1
ATOM 622 O O . GLU A 1 83 ? -6.811 -1.475 17.406 1.00 56.28 83 GLU A O 1
ATOM 627 N N . ASN A 1 84 ? -7.237 -1.073 15.238 1.00 57.59 84 ASN A N 1
ATOM 628 C CA . ASN A 1 84 ? -8.697 -1.007 15.325 1.00 57.59 84 ASN A CA 1
ATOM 629 C C . ASN A 1 84 ? -9.286 -1.755 14.130 1.00 57.59 84 ASN A C 1
ATOM 631 O O . ASN A 1 84 ? -9.639 -1.159 13.109 1.00 57.59 84 ASN A O 1
ATOM 635 N N . ARG A 1 85 ? -9.322 -3.090 14.229 1.00 73.19 85 ARG A N 1
ATOM 636 C CA . ARG A 1 85 ? -9.760 -3.975 13.144 1.00 73.19 85 ARG A CA 1
ATOM 637 C C . ARG A 1 85 ? -11.243 -3.750 12.833 1.00 73.19 85 ARG A C 1
ATOM 639 O O . ARG A 1 85 ? -12.100 -4.458 13.349 1.00 73.19 85 ARG A O 1
ATOM 646 N N . ALA A 1 86 ? -11.519 -2.789 11.960 1.00 82.56 86 ALA A N 1
ATOM 647 C CA . ALA A 1 86 ? -12.832 -2.595 11.372 1.00 82.56 86 ALA A CA 1
ATOM 648 C C . ALA A 1 86 ? -13.206 -3.788 10.493 1.00 82.56 86 ALA A C 1
ATOM 650 O O . ALA A 1 86 ? -12.331 -4.433 9.916 1.00 82.56 86 ALA A O 1
ATOM 651 N N . ASP A 1 87 ? -14.495 -4.073 10.360 1.00 81.56 87 ASP A N 1
ATOM 652 C CA . ASP A 1 87 ? -15.010 -5.111 9.471 1.00 81.56 87 ASP A CA 1
ATOM 653 C C . ASP A 1 87 ? -14.835 -4.714 8.005 1.00 81.56 87 ASP A C 1
ATOM 655 O O . ASP A 1 87 ? -14.424 -5.561 7.209 1.00 81.56 87 ASP A O 1
ATOM 659 N N . TYR A 1 88 ? -15.008 -3.423 7.693 1.00 86.12 88 TYR A N 1
ATOM 660 C CA . TYR A 1 88 ? -14.835 -2.851 6.356 1.00 86.12 88 TYR A CA 1
ATOM 661 C C . TYR A 1 88 ? -13.992 -1.579 6.371 1.00 86.12 88 TYR A C 1
ATOM 663 O O . TYR A 1 88 ? -14.046 -0.791 7.313 1.00 86.12 88 TYR A O 1
ATOM 671 N N . TYR A 1 89 ? -13.249 -1.371 5.291 1.00 90.12 89 TYR A N 1
ATOM 672 C CA . TYR A 1 89 ? -12.373 -0.232 5.059 1.00 90.12 89 TYR A CA 1
ATOM 673 C C . TYR A 1 89 ? -12.828 0.478 3.786 1.00 90.12 89 TYR A C 1
ATOM 675 O O . TYR A 1 89 ? -12.789 -0.100 2.702 1.00 90.12 89 TYR A O 1
ATOM 683 N N . VAL A 1 90 ? -13.258 1.727 3.908 1.00 93.44 90 VAL A N 1
ATOM 684 C CA . VAL A 1 90 ? -13.710 2.553 2.787 1.00 93.44 90 VAL A CA 1
ATOM 685 C C . VAL A 1 90 ? -12.708 3.676 2.580 1.00 93.44 90 VAL A C 1
ATOM 687 O O . VAL A 1 90 ? -12.493 4.485 3.473 1.00 93.44 90 VAL A O 1
ATOM 690 N N . PHE A 1 91 ? -12.103 3.753 1.404 1.00 95.31 91 PHE A N 1
ATOM 691 C CA . PHE A 1 91 ? -11.251 4.868 1.006 1.00 95.31 91 PHE A CA 1
ATOM 692 C C . PHE A 1 91 ? -12.058 5.797 0.114 1.00 95.31 91 PHE A C 1
ATOM 694 O O . PHE A 1 91 ? -12.389 5.433 -1.012 1.00 95.31 91 PHE A O 1
ATOM 701 N N . TYR A 1 92 ? -12.377 6.981 0.626 1.00 96.25 92 TYR A N 1
ATOM 702 C CA . TYR A 1 92 ? -13.117 8.006 -0.099 1.00 96.25 92 TYR A CA 1
ATOM 703 C C . TYR A 1 92 ? -12.169 9.147 -0.447 1.00 96.25 92 TYR A C 1
ATOM 705 O O . TYR A 1 92 ? -11.498 9.687 0.433 1.00 96.25 92 TYR A O 1
ATOM 713 N N . GLY A 1 93 ? -12.082 9.507 -1.725 1.00 94.31 93 GLY A N 1
ATOM 714 C CA . GLY A 1 93 ? -11.218 10.611 -2.129 1.00 94.31 93 GLY A CA 1
ATOM 715 C C . GLY A 1 93 ? -11.472 11.121 -3.534 1.00 94.31 93 GLY A C 1
ATOM 716 O O . GLY A 1 93 ? -12.199 10.506 -4.314 1.00 94.31 93 GLY A O 1
ATOM 717 N N . CYS A 1 94 ? -10.868 12.260 -3.843 1.00 93.75 94 CYS A N 1
ATOM 718 C CA . CYS A 1 94 ? -10.924 12.862 -5.166 1.00 93.75 94 CYS A CA 1
ATOM 719 C C . CYS A 1 94 ? -9.971 12.162 -6.147 1.00 93.75 94 CYS A C 1
ATOM 721 O O . CYS A 1 94 ? -9.005 11.506 -5.757 1.00 93.75 94 CYS A O 1
ATOM 723 N N . CYS A 1 95 ? -10.245 12.301 -7.439 1.00 94.06 95 CYS A N 1
ATOM 724 C CA . CYS A 1 95 ? -9.369 11.859 -8.517 1.00 94.06 95 CYS A CA 1
ATOM 725 C C . CYS A 1 95 ? -9.517 12.772 -9.738 1.00 94.06 95 CYS A C 1
ATOM 727 O O . CYS A 1 95 ? -10.501 13.507 -9.870 1.00 94.06 95 CYS A O 1
ATOM 729 N N . GLY A 1 96 ? -8.533 12.703 -10.632 1.00 91.69 96 GLY A N 1
ATOM 730 C CA . GLY A 1 96 ? -8.635 13.274 -11.970 1.00 91.69 96 GLY A CA 1
ATOM 731 C C . GLY A 1 96 ? -9.129 12.241 -12.981 1.00 91.69 96 GLY A C 1
ATOM 732 O O . GLY A 1 96 ? -9.060 11.034 -12.745 1.00 91.69 96 GLY A O 1
ATOM 733 N N . THR A 1 97 ? -9.579 12.702 -14.140 1.00 91.25 97 THR A N 1
ATOM 734 C CA . THR A 1 97 ? -9.921 11.848 -15.284 1.00 91.25 97 THR A CA 1
ATOM 735 C C . THR A 1 97 ? -9.386 12.431 -16.584 1.00 91.25 97 THR A C 1
ATOM 737 O O . THR A 1 97 ? -9.129 13.624 -16.683 1.00 91.25 97 THR A O 1
ATOM 740 N N . VAL A 1 98 ? -9.243 11.586 -17.599 1.00 84.88 98 VAL A N 1
ATOM 741 C CA . VAL A 1 98 ? -8.945 12.016 -18.971 1.00 84.88 98 VAL A CA 1
ATOM 742 C C . VAL A 1 98 ? -10.194 12.462 -19.744 1.00 84.88 98 VAL A C 1
ATOM 744 O O . VAL A 1 98 ? -10.050 13.115 -20.775 1.00 84.88 98 VAL A O 1
ATOM 747 N N . ASP A 1 99 ? -11.401 12.115 -19.276 1.00 87.25 99 ASP A N 1
ATOM 748 C CA . ASP A 1 99 ? -12.669 12.455 -19.934 1.00 87.25 99 ASP A CA 1
ATOM 749 C C . ASP A 1 99 ? -13.434 13.534 -19.145 1.00 87.25 99 ASP A C 1
ATOM 751 O O . ASP A 1 99 ? -14.014 13.237 -18.097 1.00 87.25 99 ASP A O 1
ATOM 755 N N . PRO A 1 100 ? -13.500 14.784 -19.640 1.00 85.50 100 PRO A N 1
ATOM 756 C CA . PRO A 1 100 ? -14.153 15.879 -18.924 1.00 85.50 100 PRO A CA 1
ATOM 757 C C . PRO A 1 100 ? -15.647 15.646 -18.657 1.00 85.50 100 PRO A C 1
ATOM 759 O O . PRO A 1 100 ? -16.197 16.250 -17.738 1.00 85.50 100 PRO A O 1
ATOM 762 N N . ASN A 1 101 ? -16.315 14.749 -19.393 1.00 87.44 101 ASN A N 1
ATOM 763 C CA . ASN A 1 101 ? -17.731 14.437 -19.168 1.00 87.44 101 ASN A CA 1
ATOM 764 C C . ASN A 1 101 ? -17.978 13.639 -17.878 1.00 87.44 101 ASN A C 1
ATOM 766 O O . ASN A 1 101 ? -19.124 13.498 -17.445 1.00 87.44 101 ASN A O 1
ATOM 770 N N . LEU A 1 102 ? -16.919 13.098 -17.271 1.00 89.88 102 LEU A N 1
ATOM 771 C CA . LEU A 1 102 ? -17.010 12.306 -16.048 1.00 89.88 102 LEU A CA 1
ATOM 772 C C . LEU A 1 102 ? -16.848 13.143 -14.776 1.00 89.88 102 LEU A C 1
ATOM 774 O O . LEU A 1 102 ? -17.067 12.625 -13.683 1.00 89.88 102 LEU A O 1
ATOM 778 N N . VAL A 1 103 ? -16.490 14.427 -14.897 1.00 89.75 103 VAL A N 1
ATOM 779 C CA . VAL A 1 103 ? -16.339 15.330 -13.749 1.00 89.75 103 VAL A CA 1
ATOM 780 C C . VAL A 1 103 ? -17.656 15.434 -12.973 1.00 89.75 103 VAL A C 1
ATOM 782 O O . VAL A 1 103 ? -18.724 15.649 -13.542 1.00 89.75 103 VAL A O 1
ATOM 785 N N . GLY A 1 104 ? -17.568 15.265 -11.654 1.00 85.62 104 GLY A N 1
ATOM 786 C CA . GLY A 1 104 ? -18.692 15.244 -10.721 1.00 85.62 104 GLY A CA 1
ATOM 787 C C . GLY A 1 104 ? -19.308 13.865 -10.470 1.00 85.62 104 GLY A C 1
ATOM 788 O O . GLY A 1 104 ? -20.196 13.762 -9.629 1.00 85.62 104 GLY A O 1
ATOM 789 N N . GLN A 1 105 ? -18.853 12.811 -11.153 1.00 90.81 105 GLN A N 1
ATOM 790 C CA . GLN A 1 105 ? -19.350 11.445 -10.951 1.00 90.81 105 GLN A CA 1
ATOM 791 C C . GLN A 1 105 ? -18.523 10.675 -9.903 1.00 90.81 105 GLN A C 1
ATOM 793 O O . GLN A 1 105 ? -17.356 10.995 -9.650 1.00 90.81 105 GLN A O 1
ATOM 798 N N . VAL A 1 106 ? -19.129 9.642 -9.304 1.00 90.75 106 VAL A N 1
ATOM 799 C CA . VAL A 1 106 ? -18.498 8.742 -8.323 1.00 90.75 106 VAL A CA 1
ATOM 800 C C . VAL A 1 106 ? -18.300 7.362 -8.939 1.00 90.75 106 VAL A C 1
ATOM 802 O O . VAL A 1 106 ? -19.230 6.791 -9.502 1.00 90.75 106 VAL A O 1
ATOM 805 N N . PHE A 1 107 ? -17.101 6.806 -8.788 1.00 91.88 107 PHE A N 1
ATOM 806 C CA . PHE A 1 107 ? -16.747 5.485 -9.300 1.00 91.88 107 PHE A CA 1
ATOM 807 C C . PHE A 1 107 ? -16.221 4.576 -8.197 1.00 91.88 107 PHE A C 1
ATOM 809 O O . PHE A 1 107 ? -15.546 5.023 -7.262 1.00 91.88 107 PHE A O 1
ATOM 816 N N . ARG A 1 108 ? -16.464 3.274 -8.359 1.00 90.75 108 ARG A N 1
ATOM 817 C CA . ARG A 1 108 ? -15.747 2.227 -7.632 1.00 90.75 108 ARG A CA 1
ATOM 818 C C . ARG A 1 108 ? -14.466 1.886 -8.391 1.00 90.75 108 ARG A C 1
ATOM 820 O O . ARG A 1 108 ? -14.497 1.653 -9.598 1.00 90.75 108 ARG A O 1
ATOM 827 N N . ALA A 1 109 ? -13.334 1.822 -7.692 1.00 89.94 109 ALA A N 1
ATOM 828 C CA . ALA A 1 109 ? -12.122 1.281 -8.301 1.00 89.94 109 ALA A CA 1
ATOM 829 C C . ALA A 1 109 ? -12.279 -0.238 -8.471 1.00 89.94 109 ALA A C 1
ATOM 831 O O . ALA A 1 109 ? -12.339 -0.966 -7.482 1.00 89.94 109 ALA A O 1
ATOM 832 N N . GLU A 1 110 ? -12.343 -0.713 -9.713 1.00 87.50 110 GLU A N 1
ATOM 833 C CA . GLU A 1 110 ? -12.390 -2.147 -10.037 1.00 87.50 110 GLU A CA 1
ATOM 834 C C . GLU A 1 110 ? -10.974 -2.714 -10.110 1.00 87.50 110 GLU A C 1
ATOM 836 O O . GLU A 1 110 ? -10.661 -3.777 -9.573 1.00 87.50 110 GLU A O 1
ATOM 841 N N . ARG A 1 111 ? -10.085 -1.967 -10.760 1.00 88.25 111 ARG A N 1
ATOM 842 C CA . ARG A 1 111 ? -8.693 -2.347 -10.966 1.00 88.25 111 ARG A CA 1
ATOM 843 C C . ARG A 1 111 ? -7.797 -1.125 -10.878 1.00 88.25 111 ARG A C 1
ATOM 845 O O . ARG A 1 111 ? -8.213 -0.014 -11.216 1.00 88.25 111 ARG A O 1
ATOM 852 N N . VAL A 1 112 ? -6.550 -1.338 -10.484 1.00 90.00 112 VAL A N 1
ATOM 853 C CA . VAL A 1 112 ? -5.540 -0.282 -10.448 1.00 90.00 112 VAL A CA 1
ATOM 854 C C . VAL A 1 112 ? -4.235 -0.723 -11.094 1.00 90.00 112 VAL A C 1
ATOM 856 O O . VAL A 1 112 ? -3.741 -1.817 -10.827 1.00 90.00 112 VAL A O 1
ATOM 859 N N . SER A 1 113 ? -3.657 0.150 -11.914 1.00 89.94 113 SER A N 1
ATOM 860 C CA . SER A 1 113 ? -2.307 0.002 -12.465 1.00 89.94 113 SER A CA 1
ATOM 861 C C . SER A 1 113 ? -1.397 1.083 -11.902 1.00 89.94 113 SER A C 1
ATOM 863 O O . SER A 1 113 ? -1.832 2.208 -11.660 1.00 89.94 113 SER A O 1
ATOM 865 N N . TYR A 1 114 ? -0.123 0.752 -11.705 1.00 85.38 114 TYR A N 1
ATOM 866 C CA . TYR A 1 114 ? 0.863 1.727 -11.257 1.00 85.38 114 TYR A CA 1
ATOM 867 C C . TYR A 1 114 ? 1.492 2.452 -12.444 1.00 85.38 114 TYR A C 1
ATOM 869 O O . TYR A 1 114 ? 1.991 1.825 -13.376 1.00 85.38 114 TYR A O 1
ATOM 877 N N . LEU A 1 115 ? 1.488 3.780 -12.392 1.00 79.81 115 LEU A N 1
ATOM 878 C CA . LEU A 1 115 ? 1.927 4.659 -13.466 1.00 79.81 115 LEU A CA 1
ATOM 879 C C . LEU A 1 115 ? 2.899 5.721 -12.932 1.00 79.81 115 LEU A C 1
ATOM 881 O O . LEU A 1 115 ? 2.647 6.909 -13.064 1.00 79.81 115 LEU A O 1
ATOM 885 N N . SER A 1 116 ? 3.995 5.318 -12.281 1.00 67.75 116 SER A N 1
ATOM 886 C CA . SER A 1 116 ? 4.951 6.291 -11.710 1.00 67.75 116 SER A CA 1
ATOM 887 C C . SER A 1 116 ? 6.417 5.840 -11.672 1.00 67.75 116 SER A C 1
ATOM 889 O O . SER A 1 116 ? 7.284 6.567 -11.190 1.00 67.75 116 SER A O 1
ATOM 891 N N . LEU A 1 117 ? 6.753 4.666 -12.222 1.00 62.00 117 LEU A N 1
ATOM 892 C CA . LEU A 1 117 ? 8.152 4.233 -12.307 1.00 62.00 117 LEU A CA 1
ATOM 893 C C . LEU A 1 117 ? 8.881 5.014 -13.403 1.00 62.00 117 LEU A C 1
ATOM 895 O O . LEU A 1 117 ? 8.853 4.640 -14.574 1.00 62.00 117 LEU A O 1
ATOM 899 N N . GLY A 1 118 ? 9.539 6.104 -13.017 1.00 61.53 118 GLY A N 1
ATOM 900 C CA . GLY A 1 118 ? 10.223 7.006 -13.935 1.00 61.53 118 GLY A CA 1
ATOM 901 C C . GLY A 1 118 ? 11.474 7.668 -13.362 1.00 61.53 118 GLY A C 1
ATOM 902 O O . GLY A 1 118 ? 11.798 7.528 -12.186 1.00 61.53 118 GLY A O 1
ATOM 903 N N . VAL A 1 119 ? 12.190 8.386 -14.221 1.00 59.12 119 VAL A N 1
ATOM 904 C CA . VAL A 1 119 ? 13.340 9.235 -13.903 1.00 59.12 119 VAL A CA 1
ATOM 905 C C . VAL A 1 119 ? 12.983 10.696 -14.161 1.00 59.12 119 VAL A C 1
ATOM 907 O O . VAL A 1 119 ? 12.235 11.019 -15.084 1.00 59.12 119 VAL A O 1
ATOM 910 N N . VAL A 1 120 ? 13.505 11.597 -13.333 1.00 56.62 120 VAL A N 1
ATOM 911 C CA . VAL A 1 120 ? 13.422 13.037 -13.590 1.00 56.62 120 VAL A CA 1
ATOM 912 C C . VAL A 1 120 ? 14.595 13.409 -14.487 1.00 56.62 120 VAL A C 1
ATOM 914 O O . VAL A 1 120 ? 15.742 13.119 -14.153 1.00 56.62 120 VAL A O 1
ATOM 917 N N . VAL A 1 121 ? 14.311 14.014 -15.639 1.00 58.84 121 VAL A N 1
ATOM 918 C CA . VAL A 1 121 ? 15.326 14.402 -16.623 1.00 58.84 121 VAL A CA 1
ATOM 919 C C . VAL A 1 121 ? 15.274 15.908 -16.824 1.00 58.84 121 VAL A C 1
ATOM 921 O O . VAL A 1 121 ? 14.203 16.472 -17.037 1.00 58.84 121 VAL A O 1
ATOM 924 N N . ALA A 1 122 ? 16.430 16.566 -16.774 1.00 48.88 122 ALA A N 1
ATOM 925 C CA . ALA A 1 122 ? 16.525 17.984 -17.094 1.00 48.88 122 ALA A CA 1
ATOM 926 C C . ALA A 1 122 ? 16.168 18.225 -18.572 1.00 48.88 122 ALA A C 1
ATOM 928 O O . ALA A 1 122 ? 16.687 17.547 -19.460 1.00 48.88 122 ALA A O 1
ATOM 929 N N . SER A 1 123 ? 15.297 19.199 -18.838 1.00 56.56 123 SER A N 1
ATOM 930 C CA . SER A 1 123 ? 14.962 19.673 -20.183 1.00 56.56 123 SER A CA 1
ATOM 931 C C . SER A 1 123 ? 15.144 21.197 -20.287 1.00 56.56 123 SER A C 1
ATOM 933 O O . SER A 1 123 ? 15.211 21.870 -19.254 1.00 56.56 123 SER A O 1
ATOM 935 N N . PRO A 1 124 ? 15.210 21.761 -21.511 1.00 42.06 124 PRO A N 1
ATOM 936 C CA . PRO A 1 124 ? 15.323 23.208 -21.732 1.00 42.06 124 PRO A CA 1
ATOM 937 C C . PRO A 1 124 ? 14.209 24.033 -21.071 1.00 42.06 124 PRO A C 1
ATOM 939 O O . PRO A 1 124 ? 14.445 25.181 -20.705 1.00 42.06 124 PRO A O 1
ATOM 942 N N . ASP A 1 125 ? 13.036 23.426 -20.870 1.00 48.16 125 ASP A N 1
ATOM 943 C CA . ASP A 1 125 ? 11.849 24.057 -20.283 1.00 48.16 125 ASP A CA 1
ATOM 944 C C . ASP A 1 125 ? 11.664 23.708 -18.790 1.00 48.16 125 ASP A C 1
ATOM 946 O O . ASP A 1 125 ? 10.650 24.050 -18.183 1.00 48.16 125 ASP A O 1
ATOM 950 N N . GLY A 1 126 ? 12.640 23.018 -18.182 1.00 45.84 126 GLY A N 1
ATOM 951 C CA . GLY A 1 126 ? 12.604 22.541 -16.796 1.00 45.84 126 GLY A CA 1
ATOM 952 C C . GLY A 1 126 ? 12.723 21.020 -16.668 1.00 45.84 126 GLY A C 1
ATOM 953 O O . GLY A 1 126 ? 12.956 20.306 -17.642 1.00 45.84 126 GLY A O 1
ATOM 954 N N . GLU A 1 127 ? 12.595 20.503 -15.447 1.00 39.28 127 GLU A N 1
ATOM 955 C CA . GLU A 1 127 ? 12.607 19.061 -15.177 1.00 39.28 127 GLU A CA 1
ATOM 956 C C . GLU A 1 127 ? 11.354 18.367 -15.740 1.00 39.28 127 GLU A C 1
ATOM 958 O O . GLU A 1 127 ? 10.226 18.775 -15.466 1.00 39.28 127 GLU A O 1
ATOM 963 N N . VAL A 1 128 ? 11.544 17.281 -16.495 1.00 61.38 128 VAL A N 1
ATOM 964 C CA . VAL A 1 128 ? 10.467 16.465 -17.073 1.00 61.38 128 VAL A CA 1
ATOM 965 C C . VAL A 1 128 ? 10.536 15.055 -16.499 1.00 61.38 128 VAL A C 1
ATOM 967 O O . VAL A 1 128 ? 11.589 14.417 -16.494 1.00 61.38 128 VAL A O 1
ATOM 970 N N . VAL A 1 129 ? 9.399 14.545 -16.024 1.00 64.25 129 VAL A N 1
ATOM 971 C CA . VAL A 1 129 ? 9.285 13.151 -15.578 1.00 64.25 129 VAL A CA 1
ATOM 972 C C . VAL A 1 129 ? 9.158 12.245 -16.800 1.00 64.25 129 VAL A C 1
ATOM 974 O O . VAL A 1 129 ? 8.214 12.373 -17.582 1.00 64.25 129 VAL A O 1
ATOM 977 N N . LYS A 1 130 ? 10.102 11.317 -16.939 1.00 71.19 130 LYS A N 1
ATOM 978 C CA . LYS A 1 130 ? 10.123 10.267 -17.955 1.00 71.19 130 LYS A CA 1
ATOM 979 C C . LYS A 1 130 ? 9.829 8.916 -17.312 1.00 71.19 130 LYS A C 1
ATOM 981 O O . LYS A 1 130 ? 10.523 8.507 -16.394 1.00 71.19 130 LYS A O 1
ATOM 986 N N . LEU A 1 131 ? 8.790 8.235 -17.766 1.00 74.06 131 LEU A N 1
ATOM 987 C CA . LEU A 1 131 ? 8.341 6.930 -17.300 1.00 74.06 131 LEU A CA 1
ATOM 988 C C . LEU A 1 131 ? 9.107 5.826 -18.027 1.00 74.06 131 LEU A C 1
ATOM 990 O O . LEU A 1 131 ? 9.147 5.805 -19.255 1.00 74.06 131 LEU A O 1
ATOM 994 N N . LYS A 1 132 ? 9.643 4.863 -17.279 1.00 79.19 132 LYS A N 1
ATOM 995 C CA . LYS A 1 132 ? 10.224 3.646 -17.848 1.00 79.19 132 LYS A CA 1
ATOM 996 C C . LYS A 1 132 ? 9.085 2.758 -18.342 1.00 79.19 132 LYS A C 1
ATOM 998 O O . LYS A 1 132 ? 8.446 2.054 -17.559 1.00 79.19 132 LYS A O 1
ATOM 1003 N N . ASN A 1 133 ? 8.817 2.809 -19.640 1.00 72.62 133 ASN A N 1
ATOM 1004 C CA . ASN A 1 133 ? 7.637 2.202 -20.248 1.00 72.62 133 ASN A CA 1
ATOM 1005 C C . ASN A 1 133 ? 7.594 0.669 -20.146 1.00 72.62 133 ASN A C 1
ATOM 1007 O O . ASN A 1 133 ? 6.502 0.112 -20.138 1.00 72.62 133 ASN A O 1
ATOM 1011 N N . LYS A 1 134 ? 8.738 0.001 -19.960 1.00 73.19 134 LYS A N 1
ATOM 1012 C CA . LYS A 1 134 ? 8.820 -1.444 -19.685 1.00 73.19 134 LYS A CA 1
ATOM 1013 C C . LYS A 1 134 ? 7.981 -1.917 -18.489 1.00 73.19 134 LYS A C 1
ATOM 1015 O O . LYS A 1 134 ? 7.633 -3.086 -18.396 1.00 73.19 134 LYS A O 1
ATOM 1020 N N . TRP A 1 135 ? 7.648 -1.015 -17.560 1.00 75.62 135 TRP A N 1
ATOM 1021 C CA . TRP A 1 135 ? 6.771 -1.319 -16.423 1.00 75.62 135 TRP A CA 1
ATOM 1022 C C . TRP A 1 135 ? 5.280 -1.185 -16.743 1.00 75.62 135 TRP A C 1
ATOM 1024 O O . TRP A 1 135 ? 4.449 -1.618 -15.951 1.00 75.62 135 TRP A O 1
ATOM 1034 N N . ILE A 1 136 ? 4.952 -0.580 -17.885 1.00 76.75 136 ILE A N 1
ATOM 1035 C CA . ILE A 1 136 ? 3.597 -0.254 -18.339 1.00 76.75 136 ILE A CA 1
ATOM 1036 C C . ILE A 1 136 ? 3.197 -1.173 -19.501 1.00 76.75 136 ILE A C 1
ATOM 1038 O O . ILE A 1 136 ? 2.061 -1.634 -19.565 1.00 76.75 136 ILE A O 1
ATOM 1042 N N . VAL A 1 137 ? 4.131 -1.451 -20.412 1.00 80.94 137 VAL A N 1
ATOM 1043 C CA . VAL A 1 137 ? 3.937 -2.255 -21.622 1.00 80.94 137 VAL A CA 1
ATOM 1044 C C . VAL A 1 137 ? 5.136 -3.156 -21.881 1.00 80.94 137 VAL A C 1
ATOM 1046 O O . VAL A 1 137 ? 6.231 -2.916 -21.378 1.00 80.94 137 VAL A O 1
ATOM 1049 N N . ARG A 1 138 ? 4.941 -4.202 -22.689 1.00 83.69 138 ARG A N 1
ATOM 1050 C CA . ARG A 1 138 ? 6.046 -5.065 -23.111 1.00 83.69 138 ARG A CA 1
ATOM 1051 C C . ARG A 1 138 ? 6.951 -4.320 -24.087 1.00 83.69 138 ARG A C 1
ATOM 1053 O O . ARG A 1 138 ? 6.469 -3.784 -25.083 1.00 83.69 138 ARG A O 1
ATOM 1060 N N . THR A 1 139 ? 8.249 -4.344 -23.814 1.00 82.00 139 THR A N 1
ATOM 1061 C CA . THR A 1 139 ? 9.297 -3.755 -24.663 1.00 82.00 139 THR A CA 1
ATOM 1062 C C . THR A 1 139 ? 10.127 -4.808 -25.389 1.00 82.00 139 THR A C 1
ATOM 1064 O O . THR A 1 139 ? 10.589 -4.561 -26.497 1.00 82.00 139 THR A O 1
ATOM 1067 N N . HIS A 1 140 ? 10.220 -6.020 -24.831 1.00 75.88 140 HIS A N 1
ATOM 1068 C CA . HIS A 1 140 ? 10.780 -7.196 -25.494 1.00 75.88 140 HIS A CA 1
ATOM 1069 C C . HIS A 1 140 ? 10.020 -8.484 -25.121 1.00 75.88 140 HIS A C 1
ATOM 1071 O O . HIS A 1 140 ? 9.480 -8.576 -24.017 1.00 75.88 140 HIS A O 1
ATOM 1077 N N . PRO A 1 141 ? 10.003 -9.512 -25.996 1.00 63.25 141 PRO A N 1
ATOM 1078 C CA . PRO A 1 141 ? 9.300 -10.776 -25.738 1.00 63.25 141 PRO A CA 1
ATOM 1079 C C . PRO A 1 141 ? 9.834 -11.576 -24.538 1.00 63.25 141 PRO A C 1
ATOM 1081 O O . PRO A 1 141 ? 9.068 -12.304 -23.913 1.00 63.25 141 PRO A O 1
ATOM 1084 N N . ASN A 1 142 ? 11.124 -11.417 -24.213 1.00 66.25 142 ASN A N 1
ATOM 1085 C CA . ASN A 1 142 ? 11.834 -12.182 -23.177 1.00 66.25 142 ASN A CA 1
ATOM 1086 C C . ASN A 1 142 ? 12.207 -11.340 -21.938 1.00 66.25 142 ASN A C 1
ATOM 1088 O O . ASN A 1 142 ? 12.975 -11.796 -21.095 1.00 66.25 142 ASN A O 1
ATOM 1092 N N . GLU A 1 143 ? 11.710 -10.104 -21.834 1.00 68.06 143 GLU A N 1
ATOM 1093 C CA . GLU A 1 143 ? 11.924 -9.248 -20.661 1.00 68.06 143 GLU A CA 1
ATOM 1094 C C . GLU A 1 143 ? 10.870 -9.489 -19.571 1.00 68.06 143 GLU A C 1
ATOM 1096 O O . GLU A 1 143 ? 9.827 -10.104 -19.803 1.00 68.06 143 GLU A O 1
ATOM 1101 N N . GLN A 1 144 ? 11.151 -8.986 -18.362 1.00 63.06 144 GLN A N 1
ATOM 1102 C CA . GLN A 1 144 ? 10.194 -8.974 -17.256 1.00 63.06 144 GLN A CA 1
ATOM 1103 C C . GLN A 1 144 ? 8.852 -8.390 -17.720 1.00 63.06 144 GLN A C 1
ATOM 1105 O O . GLN A 1 144 ? 8.809 -7.331 -18.347 1.00 63.06 144 GLN A O 1
ATOM 1110 N N . ALA A 1 145 ? 7.759 -9.081 -17.390 1.00 68.19 145 ALA A N 1
ATOM 1111 C CA . ALA A 1 145 ? 6.420 -8.615 -17.719 1.00 68.19 145 ALA A CA 1
ATOM 1112 C C . ALA A 1 145 ? 6.125 -7.247 -17.062 1.00 68.19 145 ALA A C 1
ATOM 1114 O O . ALA A 1 145 ? 6.647 -6.968 -15.975 1.00 68.19 145 ALA A O 1
ATOM 1115 N N . PRO A 1 146 ? 5.274 -6.410 -17.687 1.00 75.81 146 PRO A N 1
ATOM 1116 C CA . PRO A 1 146 ? 4.787 -5.178 -17.075 1.00 75.81 146 PRO A CA 1
ATOM 1117 C C . PRO A 1 146 ? 4.165 -5.437 -15.705 1.00 75.81 146 PRO A C 1
ATOM 1119 O O . PRO A 1 146 ? 3.750 -6.556 -15.403 1.00 75.81 146 PRO A O 1
ATOM 1122 N N . LEU A 1 147 ? 4.070 -4.397 -14.876 1.00 75.25 147 LEU A N 1
ATOM 1123 C CA . LEU A 1 147 ? 3.399 -4.535 -13.590 1.00 75.25 147 LEU A CA 1
ATOM 1124 C C . LEU A 1 147 ? 1.921 -4.853 -13.809 1.00 75.25 147 LEU A C 1
ATOM 1126 O O . LEU A 1 147 ? 1.178 -4.048 -14.375 1.00 75.25 147 LEU A O 1
ATOM 1130 N N . ASP A 1 148 ? 1.505 -6.018 -13.320 1.00 80.12 148 ASP A N 1
ATOM 1131 C CA . ASP A 1 148 ? 0.114 -6.437 -13.392 1.00 80.12 148 ASP A CA 1
ATOM 1132 C C . ASP A 1 148 ? -0.789 -5.463 -12.632 1.00 80.12 148 ASP A C 1
ATOM 1134 O O . ASP A 1 148 ? -0.469 -4.989 -11.534 1.00 80.12 148 ASP A O 1
ATOM 1138 N N . ALA A 1 149 ? -1.964 -5.208 -13.203 1.00 84.44 149 ALA A N 1
ATOM 1139 C CA . ALA A 1 149 ? -3.013 -4.498 -12.496 1.00 84.44 149 ALA A CA 1
ATOM 1140 C C . ALA A 1 149 ? -3.469 -5.304 -11.265 1.00 84.44 149 ALA A C 1
ATOM 1142 O O . ALA A 1 149 ? -3.541 -6.538 -11.277 1.00 84.44 149 ALA A O 1
ATOM 1143 N N . ILE A 1 150 ? -3.808 -4.601 -10.186 1.00 82.00 150 ILE A N 1
ATOM 1144 C CA . ILE A 1 150 ? -4.385 -5.204 -8.985 1.00 82.00 150 ILE A CA 1
ATOM 1145 C C . ILE A 1 150 ? -5.895 -4.987 -9.025 1.00 82.00 150 ILE A C 1
ATOM 1147 O O . ILE A 1 150 ? -6.363 -3.853 -9.051 1.00 82.00 150 ILE A O 1
ATOM 1151 N N . GLU A 1 151 ? -6.651 -6.079 -9.015 1.00 85.88 151 GLU A N 1
ATOM 1152 C CA . GLU A 1 151 ? -8.113 -6.052 -8.948 1.00 85.88 151 GLU A CA 1
ATOM 1153 C C . GLU A 1 151 ? -8.603 -5.912 -7.501 1.00 85.88 151 GLU A C 1
ATOM 1155 O O . GLU A 1 151 ? -8.124 -6.605 -6.593 1.00 85.88 151 GLU A O 1
ATOM 1160 N N . PHE A 1 152 ? -9.602 -5.057 -7.303 1.00 74.19 152 PHE A N 1
ATOM 1161 C CA . PHE A 1 152 ? -10.406 -4.975 -6.092 1.00 74.19 152 PHE A CA 1
ATOM 1162 C C . PHE A 1 152 ? -11.552 -5.984 -6.204 1.00 74.19 152 PHE A C 1
ATOM 1164 O O . PHE A 1 152 ? -12.498 -5.805 -6.968 1.00 74.19 152 PHE A O 1
ATOM 1171 N N . ARG A 1 153 ? -11.461 -7.094 -5.463 1.00 58.56 153 ARG A N 1
ATOM 1172 C CA . ARG A 1 153 ? -12.484 -8.150 -5.508 1.00 58.56 153 ARG A CA 1
ATOM 1173 C C . ARG A 1 153 ? -13.773 -7.661 -4.845 1.00 58.56 153 ARG A C 1
ATOM 1175 O O . ARG A 1 153 ? -13.806 -7.484 -3.630 1.00 58.56 153 ARG A O 1
ATOM 1182 N N . ALA A 1 154 ? -14.836 -7.489 -5.629 1.00 50.28 154 ALA A N 1
ATOM 1183 C CA . ALA A 1 154 ? -16.185 -7.330 -5.094 1.00 50.28 154 ALA A CA 1
ATOM 1184 C C . ALA A 1 154 ? -16.614 -8.647 -4.433 1.00 50.28 154 ALA A C 1
ATOM 1186 O O . ALA A 1 154 ? -16.379 -9.718 -4.994 1.00 50.28 154 ALA A O 1
ATOM 1187 N N . GLY A 1 155 ? -17.198 -8.580 -3.236 1.00 40.16 155 GLY A N 1
ATOM 1188 C CA . GLY A 1 155 ? -17.519 -9.791 -2.486 1.00 40.16 155 GLY A CA 1
ATOM 1189 C C . GLY A 1 155 ? -18.592 -10.690 -3.096 1.00 40.16 155 GLY A C 1
ATOM 1190 O O . GLY A 1 155 ? -19.043 -10.492 -4.218 1.00 40.16 155 GLY A O 1
ATOM 1191 N N . SER A 1 156 ? -19.023 -11.724 -2.376 1.00 35.72 156 SER A N 1
ATOM 1192 C CA . SER A 1 156 ? -20.123 -12.596 -2.836 1.00 35.72 156 SER A CA 1
ATOM 1193 C C . SER A 1 156 ? -21.512 -11.974 -2.614 1.00 35.72 156 SER A C 1
ATOM 1195 O O . SER A 1 156 ? -21.767 -11.427 -1.542 1.00 35.72 156 SER A O 1
ATOM 1197 N N . ALA A 1 157 ? -22.423 -12.039 -3.595 1.00 36.47 157 ALA A N 1
ATOM 1198 C CA . ALA A 1 157 ? -23.758 -11.434 -3.478 1.00 36.47 157 ALA A CA 1
ATOM 1199 C C . ALA A 1 157 ? -24.510 -11.973 -2.246 1.00 36.47 157 ALA A C 1
ATOM 1201 O O . ALA A 1 157 ? -24.708 -13.180 -2.120 1.00 36.47 157 ALA A O 1
ATOM 1202 N N . GLY A 1 158 ? -24.923 -11.080 -1.339 1.00 37.72 158 GLY A N 1
ATOM 1203 C CA . GLY A 1 158 ? -25.739 -11.422 -0.167 1.00 37.72 158 GLY A CA 1
ATOM 1204 C C . GLY A 1 158 ? -24.992 -11.799 1.123 1.00 37.72 158 GLY A C 1
ATOM 1205 O O . GLY A 1 158 ? -25.659 -12.077 2.118 1.00 37.72 158 GLY A O 1
ATOM 1206 N N . ALA A 1 159 ? -23.654 -11.783 1.165 1.00 33.97 159 ALA A N 1
ATOM 1207 C CA . ALA A 1 159 ? -22.935 -11.840 2.443 1.00 33.97 159 ALA A CA 1
ATOM 1208 C C . ALA A 1 159 ? -23.027 -10.479 3.170 1.00 33.97 159 ALA A C 1
ATOM 1210 O O . ALA A 1 159 ? -22.885 -9.446 2.509 1.00 33.97 159 ALA A O 1
ATOM 1211 N N . PRO A 1 160 ? -23.245 -10.437 4.502 1.00 36.38 160 PRO A N 1
ATOM 1212 C CA . PRO A 1 160 ? -23.083 -9.213 5.284 1.00 36.38 160 PRO A CA 1
ATOM 1213 C C . PRO A 1 160 ? -21.732 -8.559 4.963 1.00 36.38 160 PRO A C 1
ATOM 1215 O O . PRO A 1 160 ? -20.697 -9.225 4.985 1.00 36.38 160 PRO A O 1
ATOM 1218 N N . GLY A 1 161 ? -21.807 -7.292 4.551 1.00 41.16 161 GLY A N 1
ATOM 1219 C CA . GLY A 1 161 ? -20.758 -6.458 3.959 1.00 41.16 161 GLY A CA 1
ATOM 1220 C C . GLY A 1 161 ? -19.937 -7.036 2.810 1.00 41.16 161 GLY A C 1
ATOM 1221 O O . GLY A 1 161 ? -18.773 -6.712 2.596 1.00 41.16 161 GLY A O 1
ATOM 1222 N N . SER A 1 162 ? -20.595 -7.812 1.968 1.00 41.16 162 SER A N 1
ATOM 1223 C CA . SER A 1 162 ? -20.172 -7.910 0.586 1.00 41.16 162 SER A CA 1
ATOM 1224 C C . SER A 1 162 ? -20.244 -6.549 -0.112 1.00 41.16 162 SER A C 1
ATOM 1226 O O . SER A 1 162 ? -21.281 -5.892 -0.103 1.00 41.16 162 SER A O 1
ATOM 1228 N N . VAL A 1 163 ? -19.162 -6.151 -0.784 1.00 46.12 163 VAL A N 1
ATOM 1229 C CA . VAL A 1 163 ? -19.133 -4.983 -1.695 1.00 46.12 163 VAL A CA 1
ATOM 1230 C C . VAL A 1 163 ? -19.847 -5.281 -3.028 1.00 46.12 163 VAL A C 1
ATOM 1232 O O . VAL A 1 163 ? -19.952 -4.417 -3.899 1.00 46.12 163 VAL A O 1
ATOM 1235 N N . SER A 1 164 ? -20.325 -6.513 -3.241 1.00 41.47 164 SER A N 1
ATOM 1236 C CA . SER A 1 164 ? -21.156 -6.829 -4.408 1.00 41.47 164 SER A CA 1
ATOM 1237 C C . SER A 1 164 ? -22.607 -6.410 -4.164 1.00 41.47 164 SER A C 1
ATOM 1239 O O . SER A 1 164 ? -23.224 -6.819 -3.182 1.00 41.47 164 SER A O 1
ATOM 1241 N N . GLY A 1 165 ? -23.134 -5.570 -5.061 1.00 47.00 165 GLY A N 1
ATOM 1242 C CA . GLY A 1 165 ? -24.471 -4.970 -4.955 1.00 47.00 165 GLY A CA 1
ATOM 1243 C C . GLY A 1 165 ? -24.495 -3.436 -4.954 1.00 47.00 165 GLY A C 1
ATOM 1244 O O . GLY A 1 165 ? -25.579 -2.865 -4.962 1.00 47.00 165 GLY A O 1
ATOM 1245 N N . LEU A 1 166 ? -23.333 -2.770 -4.969 1.00 60.19 166 LEU A N 1
ATOM 1246 C CA . LEU A 1 166 ? -23.253 -1.321 -5.182 1.00 60.19 166 LEU A CA 1
ATOM 1247 C C . LEU A 1 166 ? -23.588 -0.982 -6.639 1.00 60.19 166 LEU A C 1
ATOM 1249 O O . LEU A 1 166 ? -22.902 -1.463 -7.540 1.00 60.19 166 LEU A O 1
ATOM 1253 N N . ASP A 1 167 ? -24.602 -0.143 -6.860 1.00 69.50 167 ASP A N 1
ATOM 1254 C CA . ASP A 1 167 ? -24.956 0.410 -8.177 1.00 69.50 167 ASP A CA 1
ATOM 1255 C C . ASP A 1 167 ? -24.054 1.608 -8.513 1.00 69.50 167 ASP A C 1
ATOM 1257 O O . ASP A 1 167 ? -24.506 2.739 -8.669 1.00 69.50 167 ASP A O 1
ATOM 1261 N N . LEU A 1 168 ? -22.739 1.370 -8.514 1.00 74.69 168 LEU A N 1
ATOM 1262 C CA . LEU A 1 168 ? -21.735 2.368 -8.866 1.00 74.69 168 LEU A CA 1
ATOM 1263 C C . LEU A 1 168 ? -20.949 1.902 -10.087 1.00 74.69 168 LEU A C 1
ATOM 1265 O O . LEU A 1 168 ? -20.578 0.726 -10.154 1.00 74.69 168 LEU A O 1
ATOM 1269 N N . PRO A 1 169 ? -20.663 2.807 -11.039 1.00 84.06 169 PRO A N 1
ATOM 1270 C CA . PRO A 1 169 ? -19.863 2.461 -12.196 1.00 84.06 169 PRO A CA 1
ATOM 1271 C C . PRO A 1 169 ? -18.435 2.101 -11.778 1.00 84.06 169 PRO A C 1
ATOM 1273 O O . PRO A 1 169 ? -17.830 2.730 -10.902 1.00 84.06 169 PRO A O 1
ATOM 1276 N N . ASP A 1 170 ? -17.898 1.083 -12.440 1.00 87.56 170 ASP A N 1
ATOM 1277 C CA . ASP A 1 170 ? -16.526 0.628 -12.264 1.00 87.56 170 ASP A CA 1
ATOM 1278 C C . ASP A 1 170 ? -15.555 1.452 -13.102 1.00 87.56 170 ASP A C 1
ATOM 1280 O O . ASP A 1 170 ? -15.848 1.822 -14.241 1.00 87.56 170 ASP A O 1
ATOM 1284 N N . ALA A 1 171 ? -14.373 1.698 -12.546 1.00 89.56 171 ALA A N 1
ATOM 1285 C CA . ALA A 1 171 ? -13.297 2.392 -13.233 1.00 89.56 171 ALA A CA 1
ATOM 1286 C C . ALA A 1 171 ? -11.942 1.697 -13.067 1.00 89.56 171 ALA A C 1
ATOM 1288 O O . ALA A 1 171 ? -11.661 1.032 -12.061 1.00 89.56 171 ALA A O 1
ATOM 1289 N N . HIS A 1 172 ? -11.071 1.923 -14.051 1.00 91.88 172 HIS A N 1
ATOM 1290 C CA . HIS A 1 172 ? -9.652 1.600 -13.977 1.00 91.88 172 HIS A CA 1
ATOM 1291 C C . HIS A 1 172 ? -8.893 2.819 -13.460 1.00 91.88 172 HIS A C 1
ATOM 1293 O O . HIS A 1 172 ? -8.857 3.867 -14.103 1.00 91.88 172 HIS A O 1
ATOM 1299 N N . VAL A 1 173 ? -8.265 2.680 -12.295 1.00 92.44 173 VAL A N 1
ATOM 1300 C CA . VAL A 1 173 ? -7.421 3.727 -11.717 1.00 92.44 173 VAL A CA 1
ATOM 1301 C C . VAL A 1 173 ? -5.967 3.566 -12.167 1.00 92.44 173 VAL A C 1
ATOM 1303 O O . VAL A 1 173 ? -5.380 2.489 -12.074 1.00 92.44 173 VAL A O 1
ATOM 1306 N N . LEU A 1 174 ? -5.353 4.651 -12.620 1.00 91.94 174 LEU A N 1
ATOM 1307 C CA . LEU A 1 174 ? -3.920 4.765 -12.856 1.00 91.94 174 LEU A CA 1
ATOM 1308 C C . LEU A 1 174 ? -3.316 5.545 -11.690 1.00 91.94 174 LEU A C 1
ATOM 1310 O O . LEU A 1 174 ? -3.494 6.757 -11.578 1.00 91.94 174 LEU A O 1
ATOM 1314 N N . ALA A 1 175 ? -2.629 4.841 -10.796 1.00 89.81 175 ALA A N 1
ATOM 1315 C CA . ALA A 1 175 ? -2.049 5.455 -9.610 1.00 89.81 175 ALA A CA 1
ATOM 1316 C C . ALA A 1 175 ? -0.667 6.035 -9.916 1.00 89.81 175 ALA A C 1
ATOM 1318 O O . ALA A 1 175 ? 0.191 5.368 -10.497 1.00 89.81 175 ALA A O 1
ATOM 1319 N N . THR A 1 176 ? -0.436 7.257 -9.461 1.00 84.62 176 THR A N 1
ATOM 1320 C CA . THR A 1 176 ? 0.800 8.021 -9.661 1.00 84.62 176 THR A CA 1
ATOM 1321 C C . THR A 1 176 ? 1.443 8.367 -8.312 1.00 84.62 176 THR A C 1
ATOM 1323 O O . THR A 1 176 ? 0.800 8.226 -7.275 1.00 84.62 176 THR A O 1
ATOM 1326 N N . ASP A 1 177 ? 2.698 8.827 -8.275 1.00 74.50 177 ASP A N 1
ATOM 1327 C CA . ASP A 1 177 ? 3.291 9.359 -7.028 1.00 74.50 177 ASP A CA 1
ATOM 1328 C C . ASP A 1 177 ? 3.217 10.888 -6.934 1.00 74.50 177 ASP A C 1
ATOM 1330 O O . ASP A 1 177 ? 3.687 11.479 -5.959 1.00 74.50 177 ASP A O 1
ATOM 1334 N N . LYS A 1 178 ? 2.675 11.557 -7.957 1.00 72.94 178 LYS A N 1
ATOM 1335 C CA . LYS A 1 178 ? 2.601 13.018 -8.040 1.00 72.94 178 LYS A CA 1
ATOM 1336 C C . LYS A 1 178 ? 1.313 13.446 -8.721 1.00 72.94 178 LYS A C 1
ATOM 1338 O O . LYS A 1 178 ? 0.854 12.796 -9.651 1.00 72.94 178 LYS A O 1
ATOM 1343 N N . VAL A 1 179 ? 0.804 14.611 -8.335 1.00 73.94 179 VAL A N 1
ATOM 1344 C CA . VAL A 1 179 ? -0.295 15.258 -9.055 1.00 73.94 179 VAL A CA 1
ATOM 1345 C C . VAL A 1 179 ? 0.157 15.577 -10.479 1.00 73.94 179 VAL A C 1
ATOM 1347 O O . VAL A 1 179 ? 1.105 16.340 -10.673 1.00 73.94 179 VAL A O 1
ATOM 1350 N N . ILE A 1 180 ? -0.542 15.028 -11.471 1.00 73.56 180 ILE A N 1
ATOM 1351 C CA . ILE A 1 180 ? -0.310 15.335 -12.883 1.00 73.56 180 ILE A CA 1
ATOM 1352 C C . ILE A 1 180 ? -1.397 16.275 -13.418 1.00 73.56 180 ILE A C 1
ATOM 1354 O O . ILE A 1 180 ? -2.559 16.183 -13.030 1.00 73.56 180 ILE A O 1
ATOM 1358 N N . LYS A 1 181 ? -0.994 17.200 -14.294 1.00 75.94 181 LYS A N 1
ATOM 1359 C CA . LYS A 1 181 ? -1.853 18.194 -14.964 1.00 75.94 181 LYS A CA 1
ATOM 1360 C C . LYS A 1 181 ? -1.591 18.164 -16.468 1.00 75.94 181 LYS A C 1
ATOM 1362 O O . LYS A 1 181 ? -1.086 19.123 -17.044 1.00 75.94 181 LYS A O 1
ATOM 1367 N N . VAL A 1 182 ? -1.763 16.990 -17.069 1.00 73.56 182 VAL A N 1
ATOM 1368 C CA . VAL A 1 182 ? -1.324 16.723 -18.441 1.00 73.56 182 VAL A CA 1
ATOM 1369 C C . VAL A 1 182 ? -2.448 16.037 -19.199 1.00 73.56 182 VAL A C 1
ATOM 1371 O O . VAL A 1 182 ? -2.938 14.998 -18.761 1.00 73.56 182 VAL A O 1
ATOM 1374 N N . SER A 1 183 ? -2.830 16.602 -20.342 1.00 74.69 183 SER A N 1
ATOM 1375 C CA . SER A 1 183 ? -3.793 15.981 -21.251 1.00 74.69 1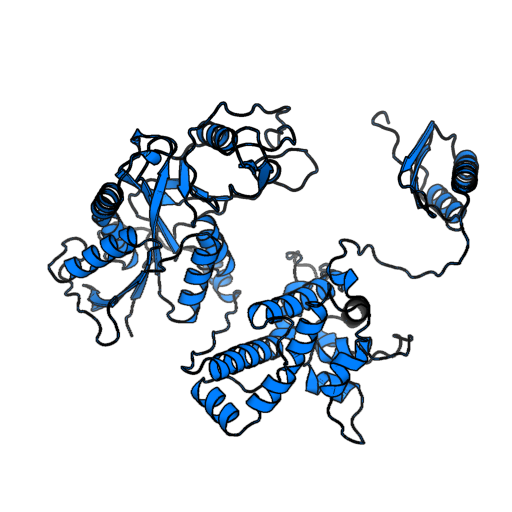83 SER A CA 1
ATOM 1376 C C . SER A 1 183 ? -3.186 14.760 -21.958 1.00 74.69 183 SER A C 1
ATOM 1378 O O . SER A 1 183 ? -1.972 14.731 -22.203 1.00 74.69 183 SER A O 1
ATOM 1380 N N . PRO A 1 184 ? -4.005 13.763 -22.343 1.00 77.62 184 PRO A N 1
ATOM 1381 C CA . PRO A 1 184 ? -3.555 12.680 -23.209 1.00 77.62 184 PRO A CA 1
ATOM 1382 C C . PRO A 1 184 ? -2.923 13.223 -24.498 1.00 77.62 184 PRO A C 1
ATOM 1384 O O . PRO A 1 184 ? -3.442 14.152 -25.116 1.00 77.62 184 PRO A O 1
ATOM 1387 N N . GLY A 1 185 ? -1.780 12.655 -24.880 1.00 79.12 185 GLY A N 1
ATOM 1388 C CA . GLY A 1 185 ? -1.092 12.965 -26.131 1.00 79.12 185 GLY A CA 1
ATOM 1389 C C . GLY A 1 185 ? -1.557 12.071 -27.281 1.00 79.12 185 GLY A C 1
ATOM 1390 O O . GLY A 1 185 ? -2.705 11.641 -27.344 1.00 79.12 185 GLY A O 1
ATOM 1391 N N . ILE A 1 186 ? -0.636 11.754 -28.189 1.00 80.94 186 ILE A N 1
ATOM 1392 C CA . ILE A 1 186 ? -0.863 10.756 -29.240 1.00 80.94 186 ILE A CA 1
ATOM 1393 C C . ILE A 1 186 ? -0.467 9.389 -28.685 1.00 80.94 186 ILE A C 1
ATOM 1395 O O . ILE A 1 186 ? 0.627 9.247 -28.140 1.00 80.94 186 ILE A O 1
ATOM 1399 N N . ALA A 1 187 ? -1.345 8.392 -28.811 1.00 83.88 187 ALA A N 1
ATOM 1400 C CA . ALA A 1 187 ? -1.054 7.050 -28.320 1.00 83.88 187 ALA A CA 1
ATOM 1401 C C . ALA A 1 187 ? 0.186 6.474 -29.035 1.00 83.88 187 ALA A C 1
ATOM 1403 O O . ALA A 1 187 ? 0.269 6.554 -30.266 1.00 83.88 187 ALA A O 1
ATOM 1404 N N . PRO A 1 188 ? 1.154 5.908 -28.295 1.00 84.06 188 PRO A N 1
ATOM 1405 C CA . PRO A 1 188 ? 2.305 5.252 -28.898 1.00 84.06 188 PRO A CA 1
ATOM 1406 C C . PRO A 1 188 ? 1.850 4.048 -29.730 1.00 84.06 188 PRO A C 1
ATOM 1408 O O . PRO A 1 188 ? 0.919 3.338 -29.353 1.00 84.06 188 PRO A O 1
ATOM 1411 N N . MET A 1 189 ? 2.516 3.817 -30.862 1.00 86.25 189 MET A N 1
ATOM 1412 C CA . MET A 1 189 ? 2.224 2.690 -31.749 1.00 86.25 189 MET A CA 1
ATOM 1413 C C . MET A 1 189 ? 3.134 1.502 -31.414 1.00 86.25 189 MET A C 1
ATOM 1415 O O . MET A 1 189 ? 4.328 1.709 -31.172 1.00 86.25 189 MET A O 1
ATOM 1419 N N . PRO A 1 190 ? 2.613 0.264 -31.410 1.00 87.56 190 PRO A N 1
ATOM 1420 C CA . PRO A 1 190 ? 3.448 -0.914 -31.225 1.00 87.56 190 PRO A CA 1
ATOM 1421 C C . PRO A 1 190 ? 4.397 -1.097 -32.415 1.00 87.56 190 PRO A C 1
ATOM 1423 O O . PRO A 1 190 ? 4.024 -0.844 -33.561 1.00 87.56 190 PRO A O 1
ATOM 1426 N N . ILE A 1 191 ? 5.615 -1.565 -32.138 1.00 87.62 191 ILE A N 1
ATOM 1427 C CA . ILE A 1 191 ? 6.576 -1.986 -33.170 1.00 87.62 191 ILE A CA 1
ATOM 1428 C C . ILE A 1 191 ? 6.107 -3.306 -33.786 1.00 87.62 191 ILE A C 1
ATOM 1430 O O . ILE A 1 191 ? 6.181 -3.501 -34.996 1.00 87.62 191 ILE A O 1
ATOM 1434 N N . GLU A 1 192 ? 5.597 -4.203 -32.944 1.00 84.81 192 GLU A N 1
ATOM 1435 C CA . GLU A 1 192 ? 5.124 -5.523 -33.337 1.00 84.81 192 GLU A CA 1
ATOM 1436 C C . GLU A 1 192 ? 3.905 -5.908 -32.495 1.00 84.81 192 GLU A C 1
ATOM 1438 O O . GLU A 1 192 ? 3.768 -5.500 -31.342 1.00 84.81 192 GLU A O 1
ATOM 1443 N N . THR A 1 193 ? 2.991 -6.695 -33.062 1.00 83.00 193 THR A N 1
ATOM 1444 C CA . THR A 1 193 ? 1.870 -7.279 -32.315 1.00 83.00 193 THR A CA 1
ATOM 1445 C C . THR A 1 193 ? 1.982 -8.794 -32.355 1.00 83.00 193 THR A C 1
ATOM 1447 O O . THR A 1 193 ? 1.706 -9.414 -33.379 1.00 83.00 193 THR A O 1
ATOM 1450 N N . LEU A 1 194 ? 2.395 -9.382 -31.232 1.00 79.25 194 LEU A N 1
ATOM 1451 C CA . LEU A 1 194 ? 2.530 -10.826 -31.065 1.00 79.25 194 LEU A CA 1
ATOM 1452 C C . LEU A 1 194 ? 1.230 -11.434 -30.524 1.00 79.25 194 LEU A C 1
ATOM 1454 O O . LEU A 1 194 ? 0.363 -10.733 -30.000 1.00 79.25 194 LEU A O 1
ATOM 1458 N N . SER A 1 195 ? 1.121 -12.764 -30.560 1.00 74.25 195 SER A N 1
ATOM 1459 C CA . SER A 1 195 ? 0.009 -13.499 -29.929 1.00 74.25 195 SER A CA 1
ATOM 1460 C C . SER A 1 195 ? -0.102 -13.244 -28.420 1.00 74.25 195 SER A C 1
ATOM 1462 O O . SER A 1 195 ? -1.187 -13.340 -27.854 1.00 74.25 195 SER A O 1
ATOM 1464 N N . SER A 1 196 ? 1.005 -12.876 -27.772 1.00 67.94 196 SER A N 1
ATOM 1465 C CA . SER A 1 196 ? 1.067 -12.512 -26.356 1.00 67.94 196 SER A CA 1
ATOM 1466 C C . SER A 1 196 ? 0.773 -11.034 -26.063 1.00 67.94 196 SER A C 1
ATOM 1468 O O . SER A 1 196 ? 0.874 -10.619 -24.909 1.00 67.94 196 SER A O 1
ATOM 1470 N N . GLY A 1 197 ? 0.470 -10.235 -27.091 1.00 78.12 197 GLY A N 1
ATOM 1471 C CA . GLY A 1 197 ? 0.165 -8.808 -26.989 1.00 78.12 197 GLY A CA 1
ATOM 1472 C C . GLY A 1 197 ? 1.124 -7.889 -27.764 1.00 78.12 197 GLY A C 1
ATOM 1473 O O . GLY A 1 197 ? 2.128 -8.349 -28.318 1.00 78.12 197 GLY A O 1
ATOM 1474 N N . PRO A 1 198 ? 0.812 -6.580 -27.814 1.00 84.88 198 PRO A N 1
ATOM 1475 C CA . PRO A 1 198 ? 1.637 -5.573 -28.478 1.00 84.88 198 PRO A CA 1
ATOM 1476 C C . PRO A 1 198 ? 2.979 -5.344 -27.765 1.00 84.88 198 PRO A C 1
ATOM 1478 O O . PRO A 1 198 ? 3.039 -5.300 -26.535 1.00 84.88 198 PRO A O 1
ATOM 1481 N N . VAL A 1 199 ? 4.038 -5.158 -28.557 1.00 84.00 199 VAL A N 1
ATOM 1482 C CA . VAL A 1 199 ? 5.405 -4.839 -28.123 1.00 84.00 199 VAL A CA 1
ATOM 1483 C C . VAL A 1 199 ? 5.764 -3.429 -28.601 1.00 84.00 199 VAL A C 1
ATOM 1485 O O . VAL A 1 199 ? 5.570 -3.093 -29.770 1.00 84.00 199 VAL A O 1
ATOM 1488 N N . TYR A 1 200 ? 6.282 -2.597 -27.700 1.00 87.75 200 TYR A N 1
ATOM 1489 C CA . TYR A 1 200 ? 6.595 -1.185 -27.940 1.00 87.75 200 TYR A CA 1
ATOM 1490 C C . TYR A 1 200 ? 8.103 -0.919 -27.886 1.00 87.75 200 TYR A C 1
ATOM 1492 O O . TYR A 1 200 ? 8.859 -1.696 -27.312 1.00 87.75 200 TYR A O 1
ATOM 1500 N N . ALA A 1 201 ? 8.540 0.213 -28.446 1.00 83.38 201 ALA A N 1
ATOM 1501 C CA . ALA A 1 201 ? 9.926 0.674 -28.329 1.00 83.38 201 ALA A CA 1
ATOM 1502 C C . ALA A 1 201 ? 10.326 0.834 -26.860 1.00 83.38 201 ALA A C 1
ATOM 1504 O O . ALA A 1 201 ? 9.528 1.340 -26.080 1.00 83.38 201 ALA A O 1
ATOM 1505 N N . SER A 1 202 ? 11.558 0.493 -26.485 1.00 80.75 202 SER A N 1
ATOM 1506 C CA . SER A 1 202 ? 12.078 0.606 -25.110 1.00 80.75 202 SER A CA 1
ATOM 1507 C C . SER A 1 202 ? 12.375 2.047 -24.658 1.00 80.75 202 SER A C 1
ATOM 1509 O O . SER A 1 202 ? 13.165 2.265 -23.741 1.00 80.75 202 SER A O 1
ATOM 1511 N N . GLU A 1 203 ? 11.816 3.041 -25.345 1.00 81.69 203 GLU A N 1
ATOM 1512 C CA . GLU A 1 203 ? 12.029 4.453 -25.049 1.00 81.69 203 GLU A CA 1
ATOM 1513 C C . GLU A 1 203 ? 11.179 4.898 -23.858 1.00 81.69 203 GLU A C 1
ATOM 1515 O O . GLU A 1 203 ? 10.020 4.505 -23.715 1.00 81.69 203 GLU A O 1
ATOM 1520 N N . ASP A 1 204 ? 11.739 5.773 -23.022 1.00 80.94 204 ASP A N 1
ATOM 1521 C CA . ASP A 1 204 ? 10.997 6.358 -21.912 1.00 80.94 204 ASP A CA 1
ATOM 1522 C C . ASP A 1 204 ? 9.808 7.198 -22.409 1.00 80.94 204 ASP A C 1
ATOM 1524 O O . ASP A 1 204 ? 9.924 8.001 -23.339 1.00 80.94 204 ASP A O 1
ATOM 1528 N N . TRP A 1 205 ? 8.667 7.069 -21.736 1.00 81.69 205 TRP A N 1
ATOM 1529 C CA . TRP A 1 205 ? 7.426 7.760 -22.084 1.00 81.69 205 TRP A CA 1
ATOM 1530 C C . TRP A 1 205 ? 7.160 8.966 -21.192 1.00 81.69 205 TRP A C 1
ATOM 1532 O O . TRP A 1 205 ? 7.629 9.060 -20.065 1.00 81.69 205 TRP A O 1
ATOM 1542 N N . THR A 1 206 ? 6.342 9.897 -21.663 1.00 82.00 206 THR A N 1
ATOM 1543 C CA . THR A 1 206 ? 5.731 10.922 -20.811 1.00 82.00 206 THR A CA 1
ATOM 1544 C C . THR A 1 206 ? 4.402 10.414 -20.246 1.00 82.00 206 THR A C 1
ATOM 1546 O O . THR A 1 206 ? 3.805 9.468 -20.767 1.00 82.00 206 THR A O 1
ATOM 1549 N N . TYR A 1 207 ? 3.875 11.099 -19.225 1.00 80.19 207 TYR A N 1
ATOM 1550 C CA . TYR A 1 207 ? 2.502 10.868 -18.761 1.00 80.19 207 TYR A CA 1
ATOM 1551 C C . TYR A 1 207 ? 1.470 11.026 -19.887 1.00 80.19 207 TYR A C 1
ATOM 1553 O O . TYR A 1 207 ? 0.548 10.223 -19.973 1.00 80.19 207 TYR A O 1
ATOM 1561 N N . SER A 1 208 ? 1.647 11.993 -20.797 1.00 81.81 208 SER A N 1
ATOM 1562 C CA . SER A 1 208 ? 0.728 12.194 -21.928 1.00 81.81 208 SER A CA 1
ATOM 1563 C C . SER A 1 208 ? 0.655 10.982 -22.863 1.00 81.81 208 SER A C 1
ATOM 1565 O O . SER A 1 208 ? -0.442 10.615 -23.283 1.00 81.81 208 SER A O 1
ATOM 1567 N N . LEU A 1 209 ? 1.789 10.337 -23.161 1.00 83.81 209 LEU A N 1
ATOM 1568 C CA . LEU A 1 209 ? 1.840 9.134 -24.001 1.00 83.81 209 LEU A CA 1
ATOM 1569 C C . LEU A 1 209 ? 1.172 7.941 -23.310 1.00 83.81 209 LEU A C 1
ATOM 1571 O O . LEU A 1 209 ? 0.368 7.238 -23.921 1.00 83.81 209 LEU A O 1
ATOM 1575 N N . ALA A 1 210 ? 1.461 7.739 -22.023 1.00 84.88 210 ALA A N 1
ATOM 1576 C CA . ALA A 1 210 ? 0.866 6.646 -21.267 1.00 84.88 210 ALA A CA 1
ATOM 1577 C C . ALA A 1 210 ? -0.655 6.808 -21.101 1.00 84.88 210 ALA A C 1
ATOM 1579 O O . ALA A 1 210 ? -1.399 5.850 -21.300 1.00 84.88 210 ALA A O 1
ATOM 1580 N N . LEU A 1 211 ? -1.135 8.020 -20.801 1.00 85.19 211 LEU A N 1
ATOM 1581 C CA . LEU A 1 211 ? -2.569 8.312 -20.710 1.00 85.19 211 LEU A CA 1
ATOM 1582 C C . LEU A 1 211 ? -3.281 8.083 -22.047 1.00 85.19 211 LEU A C 1
ATOM 1584 O O . LEU A 1 211 ? -4.376 7.522 -22.064 1.00 85.19 211 LEU A O 1
ATOM 1588 N N . ALA A 1 212 ? -2.659 8.469 -23.164 1.00 84.25 212 ALA A N 1
ATOM 1589 C CA . ALA A 1 212 ? -3.215 8.242 -24.495 1.00 84.25 212 ALA A CA 1
ATOM 1590 C C . ALA A 1 212 ? -3.342 6.749 -24.824 1.00 84.25 212 ALA A C 1
ATOM 1592 O O . ALA A 1 212 ? -4.352 6.334 -25.390 1.00 84.25 212 ALA A O 1
ATOM 1593 N N . LEU A 1 213 ? -2.367 5.932 -24.408 1.00 86.12 213 LEU A N 1
ATOM 1594 C CA . LEU A 1 213 ? -2.459 4.481 -24.537 1.00 86.12 213 LEU A CA 1
ATOM 1595 C C . LEU A 1 213 ? -3.660 3.927 -23.750 1.00 86.12 213 LEU A C 1
ATOM 1597 O O . LEU A 1 213 ? -4.508 3.251 -24.325 1.00 86.12 213 LEU A O 1
ATOM 1601 N N . TYR A 1 214 ? -3.766 4.227 -22.452 1.00 82.31 214 TYR A N 1
ATOM 1602 C CA . TYR A 1 214 ? -4.854 3.701 -21.614 1.00 82.31 214 TYR A CA 1
ATOM 1603 C C . TYR A 1 214 ? -6.239 4.187 -22.052 1.00 82.31 214 TYR A C 1
ATOM 1605 O O . TYR A 1 214 ? -7.190 3.408 -22.022 1.00 82.31 214 TYR A O 1
ATOM 1613 N N . SER A 1 215 ? -6.337 5.425 -22.541 1.00 79.31 215 SER A N 1
ATOM 1614 C CA . SER A 1 215 ? -7.578 5.966 -23.111 1.00 79.31 215 SER A CA 1
ATOM 1615 C C . SER A 1 215 ? -8.030 5.195 -24.358 1.00 79.31 215 SER A C 1
ATOM 1617 O O . SER A 1 215 ? -9.225 5.087 -24.610 1.00 79.31 215 SER A O 1
ATOM 1619 N N . GLY A 1 216 ? -7.090 4.640 -25.134 1.00 69.94 216 GLY A N 1
ATOM 1620 C CA . GLY A 1 216 ? -7.382 3.829 -26.319 1.00 69.94 216 GLY A CA 1
ATOM 1621 C C . GLY A 1 216 ? -7.608 2.335 -26.046 1.00 69.94 216 GLY A C 1
ATOM 1622 O O . GLY A 1 216 ? -8.157 1.648 -26.903 1.00 69.94 216 GLY A O 1
ATOM 1623 N N . MET A 1 217 ? -7.189 1.822 -24.882 1.00 68.62 217 MET A N 1
ATOM 1624 C CA . MET A 1 217 ? -7.269 0.392 -24.529 1.00 68.62 217 MET A CA 1
ATOM 1625 C C . MET A 1 217 ? -8.474 0.024 -23.648 1.00 68.62 217 MET A C 1
ATOM 1627 O O . MET A 1 217 ? -8.839 -1.150 -23.574 1.00 68.62 217 MET A O 1
ATOM 1631 N N . GLY A 1 218 ? -9.052 0.985 -22.923 1.00 62.31 218 GLY A N 1
ATOM 1632 C CA . GLY A 1 218 ? -10.023 0.712 -21.863 1.00 62.31 218 GLY A CA 1
ATOM 1633 C C . GLY A 1 218 ? -11.448 0.429 -22.351 1.00 62.31 218 GLY A C 1
ATOM 1634 O O . GLY A 1 218 ? -11.996 1.155 -23.173 1.00 62.31 218 GLY A O 1
ATOM 1635 N N . THR A 1 219 ? -12.092 -0.587 -21.768 1.00 67.88 219 THR A N 1
ATOM 1636 C CA . THR A 1 219 ? -13.561 -0.755 -21.770 1.00 67.88 219 THR A CA 1
ATOM 1637 C C . THR A 1 219 ? -14.243 -0.034 -20.600 1.00 67.88 219 THR A C 1
ATOM 1639 O O . THR A 1 219 ? -15.469 0.006 -20.541 1.00 67.88 219 THR A O 1
ATOM 1642 N N . HIS A 1 220 ? -13.453 0.526 -19.679 1.00 78.19 220 HIS A N 1
ATOM 1643 C CA . HIS A 1 220 ? -13.898 1.213 -18.468 1.00 78.19 220 HIS A CA 1
ATOM 1644 C C . HIS A 1 220 ? -13.346 2.646 -18.436 1.00 78.19 220 HIS A C 1
ATOM 1646 O O . HIS A 1 220 ? -12.266 2.885 -18.987 1.00 78.19 220 HIS A O 1
ATOM 1652 N N . PRO A 1 221 ? -14.036 3.584 -17.763 1.00 89.25 221 PRO A N 1
ATOM 1653 C CA . PRO A 1 221 ? -13.502 4.900 -17.431 1.00 89.25 221 PRO A CA 1
ATOM 1654 C C . PRO A 1 221 ? -12.105 4.842 -16.803 1.00 89.25 221 PRO A C 1
ATOM 1656 O O . PRO A 1 221 ? -11.844 4.012 -15.929 1.00 89.25 221 PRO A O 1
ATOM 1659 N N . VAL A 1 222 ? -11.221 5.746 -17.235 1.00 91.38 222 VAL A N 1
ATOM 1660 C CA . VAL A 1 222 ? -9.851 5.865 -16.720 1.00 91.38 222 VAL A CA 1
ATOM 1661 C C . VAL A 1 222 ? -9.770 7.035 -15.746 1.00 91.38 222 VAL A C 1
ATOM 1663 O O . VAL A 1 222 ? -10.046 8.186 -16.101 1.00 91.38 222 VAL A O 1
ATOM 1666 N N . LEU A 1 223 ? -9.367 6.729 -14.517 1.00 93.31 223 LEU A N 1
ATOM 1667 C CA . LEU A 1 223 ? -9.175 7.693 -13.436 1.00 93.31 223 LEU A CA 1
ATOM 1668 C C . LEU A 1 223 ? -7.703 7.766 -13.050 1.00 93.31 223 LEU A C 1
ATOM 1670 O O . LEU A 1 223 ? -6.958 6.808 -13.240 1.00 93.31 223 LEU A O 1
ATOM 1674 N N . VAL A 1 224 ? -7.287 8.885 -12.471 1.00 91.94 224 VAL A N 1
ATOM 1675 C CA . VAL A 1 224 ? -5.916 9.106 -12.012 1.00 91.94 224 VAL A CA 1
ATOM 1676 C C . VAL A 1 224 ? -5.931 9.583 -10.570 1.00 91.94 224 VAL A C 1
ATOM 1678 O O . VAL A 1 224 ? -6.561 10.591 -10.244 1.00 91.94 224 VAL A O 1
ATOM 1681 N N . ASP A 1 225 ? -5.215 8.870 -9.707 1.00 93.06 225 ASP A N 1
ATOM 1682 C CA . ASP A 1 225 ? -5.050 9.235 -8.300 1.00 93.06 225 ASP A CA 1
ATOM 1683 C C . ASP A 1 225 ? -3.619 8.982 -7.806 1.00 93.06 225 ASP A C 1
ATOM 1685 O O . ASP A 1 225 ? -2.713 8.716 -8.607 1.00 93.06 225 ASP A O 1
ATOM 1689 N N . MET A 1 226 ? -3.395 9.122 -6.496 1.00 89.88 226 MET A N 1
ATOM 1690 C CA . MET A 1 226 ? -2.078 8.929 -5.888 1.00 89.88 226 MET A CA 1
ATOM 1691 C C . MET A 1 226 ? -2.023 7.787 -4.868 1.00 89.88 226 MET A C 1
ATOM 1693 O O . MET A 1 226 ? -0.960 7.513 -4.316 1.00 89.88 226 MET A O 1
ATOM 1697 N N . GLU A 1 227 ? -3.142 7.124 -4.582 1.00 91.19 227 GLU A N 1
ATOM 1698 C CA . GLU A 1 227 ? -3.273 6.248 -3.415 1.00 91.19 227 GLU A CA 1
ATOM 1699 C C . GLU A 1 227 ? -3.753 4.834 -3.748 1.00 91.19 227 GLU A C 1
ATOM 1701 O O . GLU A 1 227 ? -3.425 3.900 -3.009 1.00 91.19 227 GLU A O 1
ATOM 1706 N N . SER A 1 228 ? -4.519 4.645 -4.832 1.00 92.44 228 SER A N 1
ATOM 1707 C CA . SER A 1 228 ? -5.235 3.383 -5.074 1.00 92.44 228 SER A CA 1
ATOM 1708 C C . SER A 1 228 ? -4.313 2.180 -5.209 1.00 92.44 228 SER A C 1
ATOM 1710 O O . SER A 1 228 ? -4.675 1.092 -4.763 1.00 92.44 228 SER A O 1
ATOM 1712 N N . PHE A 1 229 ? -3.109 2.342 -5.764 1.00 88.75 229 PHE A N 1
ATOM 1713 C CA . PHE A 1 229 ? -2.190 1.214 -5.926 1.00 88.75 229 PHE A CA 1
ATOM 1714 C C . PHE A 1 229 ? -1.597 0.771 -4.590 1.00 88.75 229 PHE A C 1
ATOM 1716 O O . PHE A 1 229 ? -1.484 -0.428 -4.332 1.00 88.75 229 PHE A O 1
ATOM 1723 N N . GLY A 1 230 ? -1.293 1.719 -3.701 1.00 82.19 230 GLY A N 1
ATOM 1724 C CA . GLY A 1 230 ? -0.905 1.433 -2.323 1.00 82.19 230 GLY A CA 1
ATOM 1725 C C . GLY A 1 230 ? -2.005 0.721 -1.537 1.00 82.19 230 GLY A C 1
ATOM 1726 O O . GLY A 1 230 ? -1.736 -0.283 -0.874 1.00 82.19 230 GLY A O 1
ATOM 1727 N N . ILE A 1 231 ? -3.252 1.190 -1.673 1.00 89.56 231 ILE A N 1
ATOM 1728 C CA . ILE A 1 231 ? -4.427 0.549 -1.064 1.00 89.56 231 ILE A CA 1
ATOM 1729 C C . ILE A 1 231 ? -4.568 -0.884 -1.579 1.00 89.56 231 ILE A C 1
ATOM 1731 O O . ILE A 1 231 ? -4.648 -1.810 -0.777 1.00 89.56 231 ILE A O 1
ATOM 1735 N N . ALA A 1 232 ? -4.552 -1.088 -2.898 1.00 84.00 232 ALA A N 1
ATOM 1736 C CA . ALA A 1 232 ? -4.728 -2.402 -3.510 1.00 84.00 232 ALA A CA 1
ATOM 1737 C C . ALA A 1 232 ? -3.592 -3.370 -3.149 1.00 84.00 232 ALA A C 1
ATOM 1739 O O . ALA A 1 232 ? -3.834 -4.540 -2.845 1.00 84.00 232 ALA A O 1
ATOM 1740 N N . SER A 1 233 ? -2.353 -2.875 -3.120 1.00 76.69 233 SER A N 1
ATOM 1741 C CA . SER A 1 233 ? -1.171 -3.651 -2.734 1.00 76.69 233 SER A CA 1
ATOM 1742 C C . SER A 1 233 ? -1.241 -4.092 -1.275 1.00 76.69 233 SER A C 1
ATOM 1744 O O . SER A 1 233 ? -1.015 -5.266 -0.972 1.00 76.69 233 SER A O 1
ATOM 1746 N N . ALA A 1 234 ? -1.604 -3.181 -0.367 1.00 72.06 234 ALA A N 1
ATOM 1747 C CA . ALA A 1 234 ? -1.792 -3.495 1.044 1.00 72.06 234 ALA A CA 1
ATOM 1748 C C . ALA A 1 234 ? -2.996 -4.417 1.259 1.00 72.06 234 ALA A C 1
ATOM 1750 O O . ALA A 1 234 ? -2.870 -5.407 1.965 1.00 72.06 234 ALA A O 1
ATOM 1751 N N . MET A 1 235 ? -4.127 -4.166 0.599 1.00 81.69 235 MET A N 1
ATOM 1752 C CA . MET A 1 235 ? -5.305 -5.034 0.624 1.00 81.69 235 MET A CA 1
ATOM 1753 C C . MET A 1 235 ? -4.946 -6.468 0.224 1.00 81.69 235 MET A C 1
ATOM 1755 O O . MET A 1 235 ? -5.295 -7.402 0.948 1.00 81.69 235 MET A O 1
ATOM 1759 N N . ARG A 1 236 ? -4.244 -6.648 -0.905 1.00 70.12 236 ARG A N 1
ATOM 1760 C CA . ARG A 1 236 ? -3.813 -7.965 -1.396 1.00 70.12 236 ARG A CA 1
ATOM 1761 C C . ARG A 1 236 ? -2.840 -8.623 -0.418 1.00 70.12 236 ARG A C 1
ATOM 1763 O O . ARG A 1 236 ? -3.009 -9.794 -0.098 1.00 70.12 236 ARG A O 1
ATOM 1770 N N . SER A 1 237 ? -1.874 -7.866 0.099 1.00 62.25 237 SER A N 1
ATOM 1771 C CA . SER A 1 237 ? -0.853 -8.372 1.031 1.00 62.25 237 SER A CA 1
ATOM 1772 C C . SER A 1 237 ? -1.415 -8.732 2.409 1.00 62.25 237 SER A C 1
ATOM 1774 O O . SER A 1 237 ? -0.939 -9.664 3.048 1.00 62.25 237 SER A O 1
ATOM 1776 N N . LEU A 1 238 ? -2.427 -7.998 2.872 1.00 58.00 238 LEU A N 1
ATOM 1777 C CA . LEU A 1 238 ? -3.094 -8.191 4.163 1.00 58.00 238 LEU A CA 1
ATOM 1778 C C . LEU A 1 238 ? -4.289 -9.154 4.066 1.00 58.00 238 LEU A C 1
ATOM 1780 O O . LEU A 1 238 ? -4.963 -9.391 5.066 1.00 58.00 238 LEU A O 1
ATOM 1784 N N . GLY A 1 239 ? -4.584 -9.682 2.872 1.00 63.91 239 GLY A N 1
ATOM 1785 C CA . GLY A 1 239 ? -5.703 -10.598 2.642 1.00 63.91 239 GLY A CA 1
ATOM 1786 C C . GLY A 1 239 ? -7.074 -9.976 2.921 1.00 63.91 239 GLY A C 1
ATOM 1787 O O . GLY A 1 239 ? -8.003 -10.681 3.306 1.00 63.91 239 GLY A O 1
ATOM 1788 N N . LEU A 1 240 ? -7.208 -8.655 2.772 1.00 64.62 240 LEU A N 1
ATOM 1789 C CA . LEU A 1 240 ? -8.441 -7.941 3.111 1.00 64.62 240 LEU A CA 1
ATOM 1790 C C . LEU A 1 240 ? -9.483 -8.009 1.998 1.00 64.62 240 LEU A C 1
ATOM 1792 O O . LEU A 1 240 ? -10.661 -7.928 2.311 1.00 64.62 240 LEU A O 1
ATOM 1796 N N . CYS A 1 241 ? -9.056 -8.189 0.743 1.00 68.56 241 CYS A N 1
ATOM 1797 C CA . CYS A 1 241 ? -9.891 -8.413 -0.445 1.00 68.56 241 CYS A CA 1
ATOM 1798 C C . CYS A 1 241 ? -11.246 -7.673 -0.392 1.00 68.56 241 CYS A C 1
ATOM 1800 O O . CYS A 1 241 ? -11.284 -6.451 -0.457 1.00 68.56 241 CYS A O 1
ATOM 1802 N N . GLU A 1 242 ? -12.338 -8.415 -0.194 1.00 71.25 242 GLU A N 1
ATOM 1803 C CA . GLU A 1 242 ? -13.731 -7.943 -0.192 1.00 71.25 242 GLU A CA 1
ATOM 1804 C C . GLU A 1 242 ? -14.065 -6.960 0.942 1.00 71.25 242 GLU A C 1
ATOM 1806 O O . GLU A 1 242 ? -15.185 -6.484 1.041 1.00 71.25 242 GLU A O 1
ATOM 1811 N N . ARG A 1 243 ? -13.128 -6.671 1.841 1.00 75.75 243 ARG A N 1
ATOM 1812 C CA . ARG A 1 243 ? -13.324 -5.756 2.969 1.00 75.75 243 ARG A CA 1
ATOM 1813 C C . ARG A 1 243 ? -12.850 -4.346 2.659 1.00 75.75 243 ARG A C 1
ATOM 1815 O O . ARG A 1 243 ? -13.012 -3.473 3.503 1.00 75.75 243 ARG A O 1
ATOM 1822 N N . VAL A 1 244 ? -12.236 -4.125 1.497 1.00 83.00 244 VAL A N 1
ATOM 1823 C CA . VAL A 1 244 ? -11.723 -2.819 1.082 1.00 83.00 244 VAL A CA 1
ATOM 1824 C C . VAL A 1 244 ? -12.531 -2.311 -0.101 1.00 83.00 244 VAL A C 1
ATOM 1826 O O . VAL A 1 244 ? -12.582 -2.943 -1.151 1.00 83.00 244 VAL A O 1
ATOM 1829 N N . LEU A 1 245 ? -13.135 -1.141 0.073 1.00 89.25 245 LEU A N 1
ATOM 1830 C CA . LEU A 1 245 ? -13.831 -0.405 -0.969 1.00 89.25 245 LEU A CA 1
ATOM 1831 C C . LEU A 1 245 ? -13.079 0.898 -1.237 1.00 89.25 245 LEU A C 1
ATOM 1833 O O . LEU A 1 245 ? -12.785 1.647 -0.308 1.00 89.25 245 LEU A O 1
ATOM 1837 N N . VAL A 1 246 ? -12.800 1.190 -2.504 1.00 93.38 246 VAL A N 1
ATOM 1838 C CA . VAL A 1 246 ? -12.225 2.471 -2.925 1.00 93.38 246 VAL A CA 1
ATOM 1839 C C . VAL A 1 246 ? -13.247 3.202 -3.783 1.00 93.38 246 VAL A C 1
ATOM 1841 O O . VAL A 1 246 ? -13.639 2.709 -4.841 1.00 93.38 246 VAL A O 1
ATOM 1844 N N . LEU A 1 247 ? -13.676 4.368 -3.302 1.00 94.44 247 LEU A N 1
ATOM 1845 C CA . LEU A 1 247 ? -14.598 5.272 -3.977 1.00 94.44 247 LEU A CA 1
ATOM 1846 C C . LEU A 1 247 ? -13.861 6.539 -4.390 1.00 94.44 247 LEU A C 1
ATOM 1848 O O . LEU A 1 247 ? -13.207 7.197 -3.571 1.00 94.44 247 LEU A O 1
ATOM 1852 N N . ARG A 1 248 ? -13.981 6.877 -5.671 1.00 95.69 248 ARG A N 1
ATOM 1853 C CA . ARG A 1 248 ? -13.330 8.038 -6.265 1.00 95.69 248 ARG A CA 1
ATOM 1854 C C . ARG A 1 248 ? -14.346 8.996 -6.851 1.00 95.69 248 ARG A C 1
ATOM 1856 O O . ARG A 1 248 ? -15.139 8.611 -7.704 1.00 95.69 248 ARG A O 1
ATOM 1863 N N . VAL A 1 249 ? -14.294 10.240 -6.386 1.00 95.81 249 VAL A N 1
ATOM 1864 C CA . VAL A 1 249 ? -15.061 11.351 -6.951 1.00 95.81 249 VAL A CA 1
ATOM 1865 C C . VAL A 1 249 ? -14.194 12.038 -7.989 1.00 95.81 249 VAL A C 1
ATOM 1867 O O . VAL A 1 249 ? -13.080 12.466 -7.681 1.00 95.81 249 VAL A O 1
ATOM 1870 N N . VAL A 1 250 ? -14.681 12.144 -9.217 1.00 94.00 250 VAL A N 1
ATOM 1871 C CA . VAL A 1 250 ? -13.956 12.850 -10.272 1.00 94.00 250 VAL A CA 1
ATOM 1872 C C . VAL A 1 250 ? -14.109 14.345 -10.047 1.00 94.00 250 VAL A C 1
ATOM 1874 O O . VAL A 1 250 ? -15.202 14.887 -10.193 1.00 94.00 250 VAL A O 1
ATOM 1877 N N . THR A 1 251 ? -13.024 15.024 -9.687 1.00 91.69 251 THR A N 1
ATOM 1878 C CA . THR A 1 251 ? -13.069 16.462 -9.390 1.00 91.69 251 THR A CA 1
ATOM 1879 C C . THR A 1 251 ? -12.511 17.307 -10.518 1.00 91.69 251 THR A C 1
ATOM 1881 O O . THR A 1 251 ? -12.885 18.466 -10.630 1.00 91.69 251 THR A O 1
ATOM 1884 N N . ASP A 1 252 ? -11.646 16.759 -11.369 1.00 88.94 252 ASP A N 1
ATOM 1885 C CA . ASP A 1 252 ? -11.024 17.501 -12.464 1.00 88.94 252 ASP A CA 1
ATOM 1886 C C . ASP A 1 252 ? -10.745 16.621 -13.687 1.00 88.94 252 ASP A C 1
ATOM 1888 O O . ASP A 1 252 ? -10.600 15.403 -13.577 1.00 88.94 252 ASP A O 1
ATOM 1892 N N . ALA A 1 253 ? -10.643 17.253 -14.857 1.00 84.62 253 ALA A N 1
ATOM 1893 C CA . ALA A 1 253 ? -10.344 16.597 -16.130 1.00 84.62 253 ALA A CA 1
ATOM 1894 C C . ALA A 1 253 ? -8.837 16.541 -16.459 1.00 84.62 253 ALA A C 1
ATOM 1896 O O . ALA A 1 253 ? -8.474 16.471 -17.631 1.00 84.62 253 ALA A O 1
ATOM 1897 N N . LEU A 1 254 ? -7.947 16.619 -15.454 1.00 82.81 254 LEU A N 1
ATOM 1898 C CA . LEU A 1 254 ? -6.486 16.797 -15.560 1.00 82.81 254 LEU A CA 1
ATOM 1899 C C . LEU A 1 254 ? -6.041 18.088 -16.276 1.00 82.81 254 LEU A C 1
ATOM 1901 O O . LEU A 1 254 ? -5.191 18.806 -15.746 1.00 82.81 254 LEU A O 1
ATOM 1905 N N . SER A 1 255 ? -6.608 18.401 -17.444 1.00 75.25 255 SER A N 1
ATOM 1906 C CA . SER A 1 255 ? -6.387 19.615 -18.235 1.00 75.25 255 SER A CA 1
ATOM 1907 C C . SER A 1 255 ? -6.832 20.877 -17.503 1.00 75.25 255 SER A C 1
ATOM 1909 O O . SER A 1 255 ? -6.153 21.897 -17.571 1.00 75.25 255 SER A O 1
ATOM 1911 N N . ASP A 1 256 ? -7.924 20.782 -16.746 1.00 69.81 256 ASP A N 1
ATOM 1912 C CA . ASP A 1 256 ? -8.597 21.945 -16.150 1.00 69.81 256 ASP A CA 1
ATOM 1913 C C . ASP A 1 256 ? -8.178 22.161 -14.682 1.00 69.81 256 ASP A C 1
ATOM 1915 O O . ASP A 1 256 ? -8.575 23.119 -14.019 1.00 69.81 256 ASP A O 1
ATOM 1919 N N . LYS A 1 257 ? -7.308 21.287 -14.159 1.00 68.69 257 LYS A N 1
ATOM 1920 C CA . LYS A 1 257 ? -6.836 21.300 -12.765 1.00 68.69 257 LYS A CA 1
ATOM 1921 C C . LYS A 1 257 ? -6.003 22.539 -12.409 1.00 68.69 257 LYS A C 1
ATOM 1923 O O . LYS A 1 257 ? -5.694 22.778 -11.242 1.00 68.69 257 LYS A O 1
ATOM 1928 N N . ALA A 1 258 ? -5.521 23.291 -13.395 1.00 64.06 258 ALA A N 1
ATOM 1929 C CA . ALA A 1 258 ? -4.798 24.537 -13.143 1.00 64.06 258 ALA A CA 1
ATOM 1930 C C . ALA A 1 258 ? -5.722 25.650 -12.619 1.00 64.06 258 ALA A C 1
ATOM 1932 O O . ALA A 1 258 ? -5.273 26.445 -11.797 1.00 64.06 258 ALA A O 1
ATOM 1933 N N . ASP A 1 259 ? -6.993 25.637 -13.029 1.00 66.19 259 ASP A N 1
ATOM 1934 C CA . ASP A 1 259 ? -7.963 26.702 -12.755 1.00 66.19 259 ASP A CA 1
ATOM 1935 C C . ASP A 1 259 ? -8.978 26.333 -11.657 1.00 66.19 259 ASP A C 1
ATOM 1937 O O . ASP A 1 259 ? -9.778 27.170 -11.236 1.00 66.19 259 ASP A O 1
ATOM 1941 N N . GLN A 1 260 ? -8.943 25.091 -11.164 1.00 72.50 260 GLN A N 1
ATOM 1942 C CA . GLN A 1 260 ? -9.831 24.615 -10.106 1.00 72.50 260 GLN A CA 1
ATOM 1943 C C . GLN A 1 260 ? -9.451 25.192 -8.736 1.00 72.50 260 GLN A C 1
ATOM 1945 O O . GLN A 1 260 ? -8.302 25.082 -8.301 1.00 72.50 260 GLN A O 1
ATOM 1950 N N . ARG A 1 261 ? -10.436 25.739 -8.014 1.00 78.19 261 ARG A N 1
ATOM 1951 C CA . ARG A 1 261 ? -10.268 26.192 -6.627 1.00 78.19 261 ARG A CA 1
ATOM 1952 C C . ARG A 1 261 ? -10.558 25.049 -5.654 1.00 78.19 261 ARG A C 1
ATOM 1954 O O . ARG A 1 261 ? -11.370 24.169 -5.935 1.00 78.19 261 ARG A O 1
ATOM 1961 N N . ASP A 1 262 ? -9.965 25.113 -4.463 1.00 79.44 262 ASP A N 1
ATOM 1962 C CA . ASP A 1 262 ? -10.195 24.123 -3.396 1.00 79.44 262 ASP A CA 1
ATOM 1963 C C . ASP A 1 262 ? -11.683 23.994 -3.014 1.00 79.44 262 ASP A C 1
ATOM 1965 O O . ASP A 1 262 ? -12.145 22.912 -2.657 1.00 79.44 262 ASP A O 1
ATOM 1969 N N . GLU A 1 263 ? -12.442 25.088 -3.118 1.00 83.75 263 GLU A N 1
ATOM 1970 C CA . GLU A 1 263 ? -13.892 25.130 -2.880 1.00 83.75 263 GLU A CA 1
ATOM 1971 C C . GLU A 1 263 ? -14.661 24.259 -3.881 1.00 83.75 263 GLU A C 1
ATOM 1973 O O . GLU A 1 263 ? -15.543 23.498 -3.486 1.00 83.75 263 GLU A O 1
ATOM 1978 N N . ASP A 1 264 ? -14.275 24.308 -5.158 1.00 84.06 264 ASP A N 1
ATOM 1979 C CA . ASP A 1 264 ? -14.942 23.565 -6.227 1.00 84.06 264 ASP A CA 1
ATOM 1980 C C . ASP A 1 264 ? -14.734 22.048 -6.025 1.00 84.06 264 ASP A C 1
ATOM 1982 O O . ASP A 1 264 ? -15.651 21.248 -6.204 1.00 84.06 264 ASP A O 1
ATOM 1986 N N . GLN A 1 265 ? -13.542 21.644 -5.566 1.00 88.69 265 GLN A N 1
ATOM 1987 C CA . GLN A 1 265 ? -13.251 20.253 -5.204 1.00 88.69 265 GLN A CA 1
ATOM 1988 C C . GLN A 1 265 ? -14.116 19.771 -4.027 1.00 88.69 265 GLN A C 1
ATOM 1990 O O . GLN A 1 265 ? -14.641 18.655 -4.056 1.00 88.69 265 GLN A O 1
ATOM 1995 N N . LEU A 1 266 ? -14.263 20.596 -2.985 1.00 91.69 266 LEU A N 1
ATOM 1996 C CA . LEU A 1 266 ? -15.084 20.261 -1.821 1.00 91.69 266 LEU A CA 1
ATOM 1997 C C . LEU A 1 266 ? -16.563 20.093 -2.198 1.00 91.69 266 LEU A C 1
ATOM 1999 O O . LEU A 1 266 ? -17.220 19.187 -1.685 1.00 91.69 266 LEU A O 1
ATOM 2003 N N . ASP A 1 267 ? -17.082 20.912 -3.111 1.00 89.88 267 ASP A N 1
ATOM 2004 C CA . ASP A 1 267 ? -18.472 20.814 -3.562 1.00 89.88 267 ASP A CA 1
ATOM 2005 C C . ASP A 1 267 ? -18.747 19.513 -4.329 1.00 89.88 267 ASP A C 1
ATOM 2007 O O . ASP A 1 267 ? -19.760 18.856 -4.072 1.00 89.88 267 ASP A O 1
ATOM 2011 N N . PHE A 1 268 ? -17.815 19.056 -5.174 1.00 90.56 268 PHE A N 1
ATOM 2012 C CA . PHE A 1 268 ? -17.909 17.726 -5.788 1.00 90.56 268 PHE A CA 1
ATOM 2013 C C . PHE A 1 268 ? -17.865 16.602 -4.744 1.00 90.56 268 PHE A C 1
ATOM 2015 O O . PHE A 1 268 ? -18.682 15.682 -4.779 1.00 90.56 268 PHE A O 1
ATOM 2022 N N . LEU A 1 269 ? -16.956 16.689 -3.767 1.00 93.31 269 LEU A N 1
ATOM 2023 C CA . LEU A 1 269 ? -16.859 15.703 -2.686 1.00 93.31 269 LEU A CA 1
ATOM 2024 C C . LEU A 1 269 ? -18.125 15.656 -1.822 1.00 93.31 269 LEU A C 1
ATOM 2026 O O . LEU A 1 269 ? -18.485 14.586 -1.336 1.00 93.31 269 LEU A O 1
ATOM 2030 N N . ARG A 1 270 ? -18.823 16.781 -1.641 1.00 91.00 270 ARG A N 1
ATOM 2031 C CA . ARG A 1 270 ? -20.136 16.831 -0.980 1.00 91.00 270 ARG A CA 1
ATOM 2032 C C . ARG A 1 270 ? -21.234 16.203 -1.833 1.00 91.00 270 ARG A C 1
ATOM 2034 O O . ARG A 1 270 ? -22.090 15.502 -1.293 1.00 91.00 270 ARG A O 1
ATOM 2041 N N . ALA A 1 271 ? -21.211 16.444 -3.142 1.00 85.88 271 ALA A N 1
ATOM 2042 C CA . ALA A 1 271 ? -22.179 15.881 -4.078 1.00 85.88 271 ALA A CA 1
ATOM 2043 C C . ALA A 1 271 ? -22.118 14.344 -4.139 1.00 85.88 271 ALA A C 1
ATOM 2045 O O . ALA A 1 271 ? -23.164 13.726 -4.301 1.00 85.88 271 ALA A O 1
ATOM 2046 N N . GLY A 1 272 ? -20.942 13.737 -3.926 1.00 87.25 272 GLY A N 1
ATOM 2047 C CA . GLY A 1 272 ? -20.757 12.277 -3.870 1.00 87.25 272 GLY A CA 1
ATOM 2048 C C . GLY A 1 272 ? -21.098 11.602 -2.530 1.00 87.25 272 GLY A C 1
ATOM 2049 O O . GLY A 1 272 ? -21.066 10.375 -2.424 1.00 87.25 272 GLY A O 1
ATOM 2050 N N . LEU A 1 273 ? -21.448 12.360 -1.482 1.00 89.12 273 LEU A N 1
ATOM 2051 C CA . LEU A 1 273 ? -21.800 11.788 -0.172 1.00 89.12 273 LEU A CA 1
ATOM 2052 C C . LEU A 1 273 ? -23.013 10.836 -0.179 1.00 89.12 273 LEU A C 1
ATOM 2054 O O . LEU A 1 273 ? -22.991 9.889 0.611 1.00 89.12 273 LEU A O 1
ATOM 2058 N N . PRO A 1 274 ? -24.065 11.027 -1.005 1.00 85.94 274 PRO A N 1
ATOM 2059 C CA . PRO A 1 274 ? -25.162 10.065 -1.112 1.00 85.94 274 PRO A CA 1
ATOM 2060 C C . PRO A 1 274 ? -24.696 8.666 -1.540 1.00 85.94 274 PRO A C 1
ATOM 2062 O O . PRO A 1 274 ? -25.150 7.678 -0.966 1.00 85.94 274 PRO A O 1
ATOM 2065 N N . ASP A 1 275 ? -23.747 8.578 -2.473 1.00 86.12 275 ASP A N 1
ATOM 2066 C CA . ASP A 1 275 ? -23.183 7.308 -2.946 1.00 86.12 275 ASP A CA 1
ATOM 2067 C C . ASP A 1 275 ? -22.327 6.635 -1.869 1.00 86.12 275 ASP A C 1
ATOM 2069 O O . ASP A 1 275 ? -22.452 5.434 -1.615 1.00 86.12 275 ASP A O 1
ATOM 2073 N N . LEU A 1 276 ? -21.514 7.423 -1.156 1.00 89.69 276 LEU A N 1
ATOM 2074 C CA . LEU A 1 276 ? -20.773 6.947 0.014 1.00 89.69 276 LEU A CA 1
ATOM 2075 C C . LEU A 1 276 ? -21.727 6.407 1.096 1.00 89.69 276 LEU A C 1
ATOM 2077 O O . LEU A 1 276 ? -21.492 5.335 1.655 1.00 89.69 276 LEU A O 1
ATOM 2081 N N . ALA A 1 277 ? -22.825 7.112 1.372 1.00 86.50 277 ALA A N 1
ATOM 2082 C CA . ALA A 1 277 ? -23.844 6.693 2.331 1.00 86.50 277 ALA A CA 1
ATOM 2083 C C . ALA A 1 277 ? -24.542 5.384 1.920 1.00 86.50 277 ALA A C 1
ATOM 2085 O O . ALA A 1 277 ? -24.718 4.489 2.754 1.00 86.50 277 ALA A O 1
ATOM 2086 N N . ALA A 1 278 ? -24.905 5.244 0.642 1.00 80.94 278 ALA A N 1
ATOM 2087 C CA . ALA A 1 278 ? -25.487 4.019 0.096 1.00 80.94 278 ALA A CA 1
ATOM 2088 C C . ALA A 1 278 ? -24.507 2.838 0.190 1.00 80.94 278 ALA A C 1
ATOM 2090 O O . ALA A 1 278 ? -24.893 1.725 0.571 1.00 80.94 278 ALA A O 1
ATOM 2091 N N . ALA A 1 279 ? -23.221 3.088 -0.067 1.00 83.56 279 ALA A N 1
ATOM 2092 C CA . ALA A 1 279 ? -22.191 2.070 0.045 1.00 83.56 279 ALA A CA 1
ATOM 2093 C C . ALA A 1 279 ? -21.989 1.586 1.482 1.00 83.56 279 ALA A C 1
ATOM 2095 O O . ALA A 1 279 ? -21.992 0.381 1.733 1.00 83.56 279 ALA A O 1
ATOM 2096 N N . ILE A 1 280 ? -21.901 2.506 2.443 1.00 86.06 280 ILE A N 1
ATOM 2097 C CA . ILE A 1 280 ? -21.815 2.157 3.866 1.00 86.06 280 ILE A CA 1
ATOM 2098 C C . ILE A 1 280 ? -23.063 1.380 4.302 1.00 86.06 280 ILE A C 1
ATOM 2100 O O . ILE A 1 280 ? -22.943 0.373 4.992 1.00 86.06 280 ILE A O 1
ATOM 2104 N N . SER A 1 281 ? -24.256 1.787 3.868 1.00 78.94 281 SER A N 1
ATOM 2105 C CA . SER A 1 281 ? -25.503 1.086 4.211 1.00 78.94 281 SER A CA 1
ATOM 2106 C C . SER A 1 281 ? -25.518 -0.358 3.703 1.00 78.94 281 SER A C 1
ATOM 2108 O O . SER A 1 281 ? -25.921 -1.270 4.428 1.00 78.94 281 SER A O 1
ATOM 2110 N N . THR A 1 282 ? -24.990 -0.578 2.496 1.00 77.38 282 THR A N 1
ATOM 2111 C CA . THR A 1 282 ? -24.790 -1.917 1.924 1.00 77.38 282 THR A CA 1
ATOM 2112 C C . THR A 1 282 ? -23.801 -2.733 2.759 1.00 77.38 282 THR A C 1
ATOM 2114 O O . THR A 1 282 ? -24.095 -3.873 3.119 1.00 77.38 282 THR A O 1
ATOM 2117 N N . LEU A 1 283 ? -22.667 -2.137 3.153 1.00 78.12 283 LEU A N 1
ATOM 2118 C CA . LEU A 1 283 ? -21.661 -2.786 4.006 1.00 78.12 283 LEU A CA 1
ATOM 2119 C C . LEU A 1 283 ? -22.217 -3.178 5.382 1.00 78.12 283 LEU A C 1
ATOM 2121 O O . LEU A 1 283 ? -21.925 -4.254 5.898 1.00 78.12 283 LEU A O 1
ATOM 2125 N N . LEU A 1 284 ? -23.076 -2.337 5.955 1.00 77.19 284 LEU A N 1
ATOM 2126 C CA . LEU A 1 284 ? -23.762 -2.614 7.217 1.00 77.19 284 LEU A CA 1
ATOM 2127 C C . LEU A 1 284 ? -24.848 -3.696 7.084 1.00 77.19 284 LEU A C 1
ATOM 2129 O O . LEU A 1 284 ? -25.368 -4.177 8.094 1.00 77.19 284 LEU A O 1
ATOM 2133 N N . GLY A 1 285 ? -25.177 -4.125 5.863 1.00 67.50 285 GLY A N 1
ATOM 2134 C CA . GLY A 1 285 ? -26.225 -5.109 5.613 1.00 67.50 285 GLY A CA 1
ATOM 2135 C C . GLY A 1 285 ? -27.620 -4.559 5.900 1.00 67.50 285 GLY A C 1
ATOM 2136 O O . GLY A 1 285 ? -28.511 -5.317 6.283 1.00 67.50 285 GLY A O 1
ATOM 2137 N N . ILE A 1 286 ? -27.818 -3.248 5.730 1.00 71.62 286 ILE A N 1
ATOM 2138 C CA . ILE A 1 286 ? -29.138 -2.615 5.769 1.00 71.62 286 ILE A CA 1
ATOM 2139 C C . ILE A 1 286 ? -29.828 -2.992 4.447 1.00 71.62 286 ILE A C 1
ATOM 2141 O O . ILE A 1 286 ? -29.800 -2.253 3.468 1.00 71.62 286 ILE A O 1
ATOM 2145 N N . LEU A 1 287 ? -30.345 -4.226 4.379 1.00 52.41 287 LEU A N 1
ATOM 2146 C CA . LEU A 1 287 ? -30.944 -4.801 3.175 1.00 52.41 287 LEU A CA 1
ATOM 2147 C C . LEU A 1 287 ? -32.195 -4.020 2.764 1.00 52.41 287 LEU A C 1
ATOM 2149 O O . LEU A 1 287 ? -33.255 -4.137 3.378 1.00 52.41 287 LEU A O 1
ATOM 2153 N N . ILE A 1 288 ? -32.085 -3.341 1.630 1.00 43.38 288 ILE A N 1
ATOM 2154 C CA . ILE A 1 288 ? -33.156 -3.304 0.638 1.00 43.38 288 ILE A CA 1
ATOM 2155 C C . ILE A 1 288 ? -32.884 -4.532 -0.257 1.00 43.38 288 ILE A C 1
ATOM 2157 O O . ILE A 1 288 ? -31.828 -4.631 -0.871 1.00 43.38 288 ILE A O 1
ATOM 2161 N N . THR A 1 289 ? -33.753 -5.546 -0.227 1.00 29.64 289 THR A N 1
ATOM 2162 C CA . THR A 1 289 ? -33.584 -6.850 -0.924 1.00 29.64 289 THR A CA 1
ATOM 2163 C C . THR A 1 289 ? -33.540 -6.691 -2.457 1.00 29.64 289 THR A C 1
ATOM 2165 O O . THR A 1 289 ? -34.176 -5.757 -2.951 1.00 29.64 289 THR A O 1
ATOM 2168 N N . PRO A 1 290 ? -32.871 -7.586 -3.238 1.00 34.53 290 PRO A N 1
ATOM 2169 C CA . PRO A 1 290 ? -33.254 -9.010 -3.346 1.00 34.53 290 PRO A CA 1
ATOM 2170 C C . PRO A 1 290 ? -32.117 -10.071 -3.480 1.00 34.53 290 PRO A C 1
ATOM 2172 O O . PRO A 1 290 ? -30.957 -9.778 -3.735 1.00 34.53 290 PRO A O 1
ATOM 2175 N N . GLU A 1 291 ? -32.511 -11.336 -3.271 1.00 35.00 291 GLU A N 1
ATOM 2176 C CA . GLU A 1 291 ? -31.760 -12.577 -2.949 1.00 35.00 291 GLU A CA 1
ATOM 2177 C C . GLU A 1 291 ? -30.791 -13.179 -4.007 1.00 35.00 291 GLU A C 1
ATOM 2179 O O . GLU A 1 291 ? -31.104 -13.132 -5.197 1.00 35.00 291 GLU A O 1
ATOM 2184 N N . ARG A 1 292 ? -29.765 -13.966 -3.571 1.00 31.91 292 ARG A N 1
ATOM 2185 C CA . ARG A 1 292 ? -29.610 -15.415 -3.940 1.00 31.91 292 ARG A CA 1
ATOM 2186 C C . ARG A 1 292 ? -28.397 -16.225 -3.389 1.00 31.91 292 ARG A C 1
ATOM 2188 O O . ARG A 1 292 ? -27.262 -15.794 -3.479 1.00 31.91 292 ARG A O 1
ATOM 2195 N N . LYS A 1 293 ? -28.729 -17.492 -3.047 1.00 29.55 293 LYS A N 1
ATOM 2196 C CA . LYS A 1 293 ? -28.064 -18.840 -3.074 1.00 29.55 293 LYS A CA 1
ATOM 2197 C C . LYS A 1 293 ? -26.657 -19.129 -2.465 1.00 29.55 293 LYS A C 1
ATOM 2199 O O . LYS A 1 293 ? -25.723 -18.380 -2.705 1.00 29.55 293 LYS A O 1
ATOM 2204 N N . PRO A 1 294 ? -26.469 -20.296 -1.784 1.00 28.80 294 PRO A N 1
ATOM 2205 C CA . PRO A 1 294 ? -25.271 -20.602 -0.988 1.00 28.80 294 PRO A CA 1
ATOM 2206 C C . PRO A 1 294 ? -24.152 -21.335 -1.756 1.00 28.80 294 PRO A C 1
ATOM 2208 O O . PRO A 1 294 ? -24.428 -22.104 -2.681 1.00 28.80 294 PRO A O 1
ATOM 2211 N N . ARG A 1 295 ? -22.897 -21.109 -1.328 1.00 40.56 295 ARG A N 1
ATOM 2212 C CA . ARG A 1 295 ? -21.652 -21.691 -1.874 1.00 40.56 295 ARG A CA 1
ATOM 2213 C C . ARG A 1 295 ? -21.122 -22.888 -1.068 1.00 40.56 295 ARG A C 1
ATOM 2215 O O . ARG A 1 295 ? -21.636 -23.214 -0.001 1.00 40.56 295 ARG A O 1
ATOM 2222 N N . THR A 1 296 ? -20.148 -23.575 -1.663 1.00 32.28 296 THR A N 1
ATOM 2223 C CA . THR A 1 296 ? -19.705 -24.950 -1.398 1.00 32.28 296 THR A CA 1
ATOM 2224 C C . THR A 1 296 ? -18.461 -25.054 -0.505 1.00 32.28 296 THR A C 1
ATOM 2226 O O . THR A 1 296 ? -17.730 -24.097 -0.290 1.00 32.28 296 THR A O 1
ATOM 2229 N N . LEU A 1 297 ? -18.208 -26.278 -0.027 1.00 29.09 297 LEU A N 1
ATOM 2230 C CA . LEU A 1 297 ? -17.176 -26.696 0.937 1.00 29.09 297 LEU A CA 1
ATOM 2231 C C . LEU A 1 297 ? -15.722 -26.280 0.604 1.00 29.09 297 LEU A C 1
ATOM 2233 O O . LEU A 1 297 ? -14.879 -26.246 1.495 1.00 29.09 297 LEU A O 1
ATOM 2237 N N . GLU A 1 298 ? -15.408 -25.960 -0.651 1.00 31.41 298 GLU A N 1
ATOM 2238 C CA . GLU A 1 298 ? -14.074 -25.490 -1.064 1.00 31.41 298 GLU A CA 1
ATOM 2239 C C . GLU A 1 298 ? -13.743 -24.095 -0.519 1.00 31.41 298 GLU A C 1
ATOM 2241 O O . GLU A 1 298 ? -12.593 -23.839 -0.148 1.00 31.41 298 GLU A O 1
ATOM 2246 N N . ASP A 1 299 ? -14.757 -23.240 -0.353 1.00 35.94 299 ASP A N 1
ATOM 2247 C CA . ASP A 1 299 ? -14.606 -21.903 0.232 1.00 35.94 299 ASP A CA 1
ATOM 2248 C C . ASP A 1 299 ? -14.198 -21.988 1.717 1.00 35.94 299 ASP A C 1
ATOM 2250 O O . ASP A 1 299 ? -13.430 -21.168 2.229 1.00 35.94 299 ASP A O 1
ATOM 2254 N N . GLU A 1 300 ? -14.639 -23.047 2.400 1.00 30.12 300 GLU A N 1
ATOM 2255 C CA . GLU A 1 300 ? -14.371 -23.307 3.817 1.00 30.12 300 GLU A CA 1
ATOM 2256 C C . GLU A 1 300 ? -12.893 -23.673 4.070 1.00 30.12 300 GLU A C 1
ATOM 2258 O O . GLU A 1 300 ? -12.320 -23.349 5.115 1.00 30.12 300 GLU A O 1
ATOM 2263 N N . VAL A 1 301 ? -12.244 -24.321 3.095 1.00 30.73 301 VAL A N 1
ATOM 2264 C CA . VAL A 1 301 ? -10.872 -24.842 3.220 1.00 30.73 301 VAL A CA 1
ATOM 2265 C C . VAL A 1 301 ? -9.825 -23.741 3.027 1.00 30.73 301 VAL A C 1
ATOM 2267 O O . VAL A 1 301 ? -8.766 -23.774 3.660 1.00 30.73 301 VAL A O 1
ATOM 2270 N N . HIS A 1 302 ? -10.114 -22.722 2.215 1.00 34.59 302 HIS A N 1
ATOM 2271 C CA . HIS A 1 302 ? -9.209 -21.584 2.019 1.00 34.59 302 HIS A CA 1
ATOM 2272 C C . HIS A 1 302 ? -9.076 -20.697 3.256 1.00 34.59 302 HIS A C 1
ATOM 2274 O O . HIS A 1 302 ? -7.992 -20.177 3.529 1.00 34.59 302 HIS A O 1
ATOM 2280 N N . ARG A 1 303 ? -10.138 -20.606 4.060 1.00 35.69 303 ARG A N 1
ATOM 2281 C CA . ARG A 1 303 ? -10.164 -19.813 5.293 1.00 35.69 303 ARG A CA 1
ATOM 2282 C C . ARG A 1 303 ? -9.137 -20.275 6.331 1.00 35.69 303 ARG A C 1
ATOM 2284 O O . ARG A 1 303 ? -8.613 -19.463 7.085 1.00 35.69 303 ARG A O 1
ATOM 2291 N N . LEU A 1 304 ? -8.837 -21.571 6.380 1.00 31.75 304 LEU A N 1
ATOM 2292 C CA . LEU A 1 304 ? -8.015 -22.158 7.441 1.00 31.75 304 LEU A CA 1
ATOM 2293 C C . LEU A 1 304 ? -6.500 -21.959 7.244 1.00 31.75 304 LEU A C 1
ATOM 2295 O O . LEU A 1 304 ? -5.735 -22.262 8.154 1.00 31.75 304 LEU A O 1
ATOM 2299 N N . ARG A 1 305 ? -6.043 -21.446 6.091 1.00 30.34 305 ARG A N 1
ATOM 2300 C CA . ARG A 1 305 ? -4.610 -21.428 5.724 1.00 30.34 305 ARG A CA 1
ATOM 2301 C C . ARG A 1 305 ? -3.844 -20.119 6.004 1.00 30.34 305 ARG A C 1
ATOM 2303 O O . ARG A 1 305 ? -2.643 -20.095 5.772 1.00 30.34 305 ARG A O 1
ATOM 2310 N N . ALA A 1 306 ? -4.472 -19.047 6.495 1.00 29.14 306 ALA A N 1
ATOM 2311 C CA . ALA A 1 306 ? -3.893 -17.688 6.463 1.00 29.14 306 ALA A CA 1
ATOM 2312 C C . ALA A 1 306 ? -3.428 -17.110 7.829 1.00 29.14 306 ALA A C 1
ATOM 2314 O O . ALA A 1 306 ? -3.789 -15.989 8.165 1.00 29.14 306 ALA A O 1
ATOM 2315 N N . GLY A 1 307 ? -2.656 -17.856 8.630 1.00 31.73 307 GLY A N 1
ATOM 2316 C CA . GLY A 1 307 ? -2.214 -17.481 9.995 1.00 31.73 307 GLY A CA 1
ATOM 2317 C C . GLY A 1 307 ? -1.780 -16.008 10.220 1.00 31.73 307 GLY A C 1
ATOM 2318 O O . GLY A 1 307 ? -1.022 -15.443 9.438 1.00 31.73 307 GLY A O 1
ATOM 2319 N N . ILE A 1 308 ? -2.263 -15.396 11.316 1.00 28.03 308 ILE A N 1
ATOM 2320 C CA . ILE A 1 308 ? -2.230 -13.951 11.661 1.00 28.03 308 ILE A CA 1
ATOM 2321 C C . ILE A 1 308 ? -1.433 -13.726 12.967 1.00 28.03 308 ILE A C 1
ATOM 2323 O O . ILE A 1 308 ? -1.646 -14.487 13.908 1.00 28.03 308 ILE A O 1
ATOM 2327 N N . VAL A 1 309 ? -0.619 -12.656 13.091 1.00 27.61 309 VAL A N 1
ATOM 2328 C CA . VAL A 1 309 ? -0.026 -12.197 14.382 1.00 27.61 309 VAL A CA 1
ATOM 2329 C C . VAL A 1 309 ? -0.036 -10.653 14.531 1.00 27.61 309 VAL A C 1
ATOM 2331 O O . VAL A 1 309 ? 0.016 -9.928 13.539 1.00 27.61 309 VAL A O 1
ATOM 2334 N N . MET A 1 310 ? -0.166 -10.178 15.784 1.00 26.00 310 MET A N 1
ATOM 2335 C CA . MET A 1 310 ? -0.631 -8.854 16.264 1.00 26.00 310 MET A CA 1
ATOM 2336 C C . MET A 1 310 ? 0.415 -7.712 16.343 1.00 26.00 310 MET A C 1
ATOM 2338 O O . MET A 1 310 ? 1.612 -7.932 16.190 1.00 26.00 310 MET A O 1
ATOM 2342 N N . ALA A 1 311 ? -0.055 -6.482 16.615 1.00 31.69 311 ALA A N 1
ATOM 2343 C CA . ALA A 1 311 ? 0.733 -5.248 16.761 1.00 31.69 311 ALA A CA 1
ATOM 2344 C C . ALA A 1 311 ? 1.012 -4.843 18.217 1.00 31.69 311 ALA A C 1
ATOM 2346 O O . ALA A 1 311 ? 0.294 -5.258 19.124 1.00 31.69 311 ALA A O 1
ATOM 2347 N N . ALA A 1 312 ? 2.037 -4.007 18.423 1.00 33.09 312 ALA A N 1
ATOM 2348 C CA . ALA A 1 312 ? 2.465 -3.568 19.750 1.00 33.09 312 ALA A CA 1
ATOM 2349 C C . ALA A 1 312 ? 2.019 -2.139 20.123 1.00 33.09 312 ALA A C 1
ATOM 2351 O O . ALA A 1 312 ? 1.799 -1.321 19.228 1.00 33.09 312 ALA A O 1
ATOM 2352 N N . PRO A 1 313 ? 1.901 -1.829 21.428 1.00 38.06 313 PRO A N 1
ATOM 2353 C CA . PRO A 1 313 ? 1.169 -0.657 21.926 1.00 38.06 313 PRO A CA 1
ATOM 2354 C C . PRO A 1 313 ? 2.012 0.619 22.066 1.00 38.06 313 PRO A C 1
ATOM 2356 O O . PRO A 1 313 ? 3.232 0.575 22.203 1.00 38.06 313 PRO A O 1
ATOM 2359 N N . SER A 1 314 ? 1.336 1.772 22.060 1.00 41.75 314 SER A N 1
ATOM 2360 C CA . SER A 1 314 ? 1.927 3.119 22.118 1.00 41.75 314 SER A CA 1
ATOM 2361 C C . SER A 1 314 ? 2.267 3.588 23.540 1.00 41.75 314 SER A C 1
ATOM 2363 O O . SER A 1 314 ? 1.442 3.437 24.443 1.00 41.75 314 SER A O 1
ATOM 2365 N N . THR A 1 315 ? 3.398 4.280 23.722 1.00 50.78 315 THR A N 1
ATOM 2366 C CA . THR A 1 315 ? 3.759 4.997 24.966 1.00 50.78 315 THR A CA 1
ATOM 2367 C C . THR A 1 315 ? 3.936 6.507 24.717 1.00 50.78 315 THR A C 1
ATOM 2369 O O . THR A 1 315 ? 4.164 6.939 23.588 1.00 50.78 315 THR A O 1
ATOM 2372 N N . HIS A 1 316 ? 3.766 7.340 25.756 1.00 48.34 316 HIS A N 1
ATOM 2373 C CA . HIS A 1 316 ? 3.780 8.816 25.660 1.00 48.34 316 HIS A CA 1
ATOM 2374 C C . HIS A 1 316 ? 5.183 9.454 25.684 1.00 48.34 316 HIS A C 1
ATOM 2376 O O . HIS A 1 316 ? 5.309 10.645 25.404 1.00 48.34 316 HIS A O 1
ATOM 2382 N N . ASN A 1 317 ? 6.230 8.693 26.015 1.00 65.19 317 ASN A N 1
ATOM 2383 C CA . ASN A 1 317 ? 7.615 9.164 26.013 1.00 65.19 317 ASN A CA 1
ATOM 2384 C C . ASN A 1 317 ? 8.324 8.676 24.730 1.00 65.19 317 ASN A C 1
ATOM 2386 O O . ASN A 1 317 ? 8.336 7.468 24.499 1.00 65.19 317 ASN A O 1
ATOM 2390 N N . PRO A 1 318 ? 8.922 9.562 23.908 1.00 65.19 318 PRO A N 1
ATOM 2391 C CA . PRO A 1 318 ? 9.631 9.183 22.683 1.00 65.19 318 PRO A CA 1
ATOM 2392 C C . PRO A 1 318 ? 10.708 8.105 22.871 1.00 65.19 318 PRO A C 1
ATOM 2394 O O . PRO A 1 318 ? 10.766 7.179 22.068 1.00 65.19 318 PRO A O 1
ATOM 2397 N N . GLU A 1 319 ? 11.498 8.169 23.947 1.00 68.00 319 GLU A N 1
ATOM 2398 C CA . GLU A 1 319 ? 12.559 7.185 24.230 1.00 68.00 319 GLU A CA 1
ATOM 2399 C C . GLU A 1 319 ? 11.974 5.827 24.645 1.00 68.00 319 GLU A C 1
ATOM 2401 O O . GLU A 1 319 ? 12.437 4.767 24.232 1.00 68.00 319 GLU A O 1
ATOM 2406 N N . GLU A 1 320 ? 10.897 5.852 25.432 1.00 69.94 320 GLU A N 1
ATOM 2407 C CA . GLU A 1 320 ? 10.153 4.651 25.817 1.00 69.94 320 GLU A CA 1
ATOM 2408 C C . GLU A 1 320 ? 9.472 4.016 24.598 1.00 69.94 320 GLU A C 1
ATOM 2410 O O . GLU A 1 320 ? 9.440 2.798 24.465 1.00 69.94 320 GLU A O 1
ATOM 2415 N N . SER A 1 321 ? 8.946 4.842 23.694 1.00 65.25 321 SER A N 1
ATOM 2416 C CA . SER A 1 321 ? 8.296 4.420 22.453 1.00 65.25 321 SER A CA 1
ATOM 2417 C C . SER A 1 321 ? 9.306 3.803 21.489 1.00 65.25 321 SER A C 1
ATOM 2419 O O . SER A 1 321 ? 9.039 2.775 20.869 1.00 65.25 321 SER A O 1
ATOM 2421 N N . GLU A 1 322 ? 10.507 4.370 21.397 1.00 69.31 322 GLU A N 1
ATOM 2422 C CA . GLU A 1 322 ? 11.605 3.788 20.635 1.00 69.31 322 GLU A CA 1
ATOM 2423 C C . GLU A 1 322 ? 12.038 2.429 21.193 1.00 69.31 322 GLU A C 1
ATOM 2425 O O . GLU A 1 322 ? 12.039 1.451 20.444 1.00 69.31 322 GLU A O 1
ATOM 2430 N N . MET A 1 323 ? 12.267 2.328 22.504 1.00 80.38 323 MET A N 1
ATOM 2431 C CA . MET A 1 323 ? 12.575 1.058 23.168 1.00 80.38 323 MET A CA 1
ATOM 2432 C C . MET A 1 323 ? 11.466 0.012 22.950 1.00 80.38 323 MET A C 1
ATOM 2434 O O . MET A 1 323 ? 11.753 -1.116 22.556 1.00 80.38 323 MET A O 1
ATOM 2438 N N . VAL A 1 324 ? 10.192 0.372 23.147 1.00 69.38 324 VAL A N 1
ATOM 2439 C CA . VAL A 1 324 ? 9.036 -0.530 22.969 1.00 69.38 324 VAL A CA 1
ATOM 2440 C C . VAL A 1 324 ? 8.938 -1.042 21.529 1.00 69.38 324 VAL A C 1
ATOM 2442 O O . VAL A 1 324 ? 8.715 -2.236 21.322 1.00 69.38 324 VAL A O 1
ATOM 2445 N N . ARG A 1 325 ? 9.153 -0.180 20.525 1.00 67.25 325 ARG A N 1
ATOM 2446 C CA . ARG A 1 325 ? 9.163 -0.580 19.105 1.00 67.25 325 ARG A CA 1
ATOM 2447 C C . ARG A 1 325 ? 10.279 -1.576 18.804 1.00 67.25 325 ARG A C 1
ATOM 2449 O O . ARG A 1 325 ? 10.019 -2.593 18.161 1.00 67.25 325 ARG A O 1
ATOM 2456 N N . VAL A 1 326 ? 11.496 -1.300 19.274 1.00 72.62 326 VAL A N 1
ATOM 2457 C CA . VAL A 1 326 ? 12.668 -2.151 19.021 1.00 72.62 326 VAL A CA 1
ATOM 2458 C C . VAL A 1 326 ? 12.518 -3.505 19.721 1.00 72.62 326 VAL A C 1
ATOM 2460 O O . VAL A 1 326 ? 12.681 -4.542 19.083 1.00 72.62 326 VAL A O 1
ATOM 2463 N N . VAL A 1 327 ? 12.119 -3.524 20.996 1.00 72.75 327 VAL A N 1
ATOM 2464 C CA . VAL A 1 327 ? 11.929 -4.766 21.771 1.00 72.75 327 VAL A CA 1
ATOM 2465 C C . VAL A 1 327 ? 10.766 -5.600 21.228 1.00 72.75 327 VAL A C 1
ATOM 2467 O O . VAL A 1 327 ? 10.855 -6.827 21.156 1.00 72.75 327 VAL A O 1
ATOM 2470 N N . SER A 1 328 ? 9.689 -4.956 20.776 1.00 67.50 328 SER A N 1
ATOM 2471 C CA . SER A 1 328 ? 8.572 -5.645 20.127 1.00 67.50 328 SER A CA 1
ATOM 2472 C C . SER A 1 328 ? 8.988 -6.310 18.814 1.00 67.50 328 SER A C 1
ATOM 2474 O O . SER A 1 328 ? 8.719 -7.493 18.599 1.00 67.50 328 SER A O 1
ATOM 2476 N N . ALA A 1 329 ? 9.706 -5.588 17.951 1.00 64.69 329 ALA A N 1
ATOM 2477 C CA . ALA A 1 329 ? 10.195 -6.152 16.699 1.00 64.69 329 ALA A CA 1
ATOM 2478 C C . ALA A 1 329 ? 11.215 -7.268 16.924 1.00 64.69 329 ALA A C 1
ATOM 2480 O O . ALA A 1 329 ? 11.169 -8.269 16.214 1.00 64.69 329 ALA A O 1
ATOM 2481 N N . ALA A 1 330 ? 12.074 -7.144 17.938 1.00 72.31 330 ALA A N 1
ATOM 2482 C CA . ALA A 1 330 ? 12.975 -8.217 18.338 1.00 72.31 330 ALA A CA 1
ATOM 2483 C C . ALA A 1 330 ? 12.208 -9.462 18.797 1.00 72.31 330 ALA A C 1
ATOM 2485 O O . ALA A 1 330 ? 12.553 -10.569 18.400 1.00 72.31 330 ALA A O 1
ATOM 2486 N N . SER A 1 331 ? 11.130 -9.285 19.561 1.00 69.38 331 SER A N 1
ATOM 2487 C CA . SER A 1 331 ? 10.289 -10.391 20.031 1.00 69.38 331 SER A CA 1
ATOM 2488 C C . SER A 1 331 ? 9.571 -11.096 18.881 1.00 69.38 331 SER A C 1
ATOM 2490 O O . SER A 1 331 ? 9.592 -12.319 18.797 1.00 69.38 331 SER A O 1
ATOM 2492 N N . LEU A 1 332 ? 9.020 -10.338 17.929 1.00 64.75 332 LEU A N 1
ATOM 2493 C CA . LEU A 1 332 ? 8.412 -10.897 16.716 1.00 64.75 332 LEU A CA 1
ATOM 2494 C C . LEU A 1 332 ? 9.439 -11.573 15.802 1.00 64.75 332 LEU A C 1
ATOM 2496 O O . LEU A 1 332 ? 9.140 -12.589 15.174 1.00 64.75 332 LEU A O 1
ATOM 2500 N N . ALA A 1 333 ? 10.641 -11.005 15.698 1.00 68.06 333 ALA A N 1
ATOM 2501 C CA . ALA A 1 333 ? 11.738 -11.615 14.965 1.00 68.06 333 ALA A CA 1
ATOM 2502 C C . ALA A 1 333 ? 12.177 -12.919 15.627 1.00 68.06 333 ALA A C 1
ATOM 2504 O O . ALA A 1 333 ? 12.458 -13.864 14.904 1.00 68.06 333 ALA A O 1
ATOM 2505 N N . TRP A 1 334 ? 12.188 -12.981 16.960 1.00 76.25 334 TRP A N 1
ATOM 2506 C CA . TRP A 1 334 ? 12.503 -14.176 17.739 1.00 76.25 334 TRP A CA 1
ATOM 2507 C C . TRP A 1 334 ? 11.474 -15.288 17.528 1.00 76.25 334 TRP A C 1
ATOM 2509 O O . TRP A 1 334 ? 11.833 -16.399 17.150 1.00 76.25 334 TRP A O 1
ATOM 2519 N N . ASP A 1 335 ? 10.191 -14.987 17.727 1.00 74.69 335 ASP A N 1
ATOM 2520 C CA . ASP A 1 335 ? 9.128 -15.995 17.673 1.00 74.69 335 ASP A CA 1
ATOM 2521 C C . ASP A 1 335 ? 8.804 -16.420 16.223 1.00 74.69 335 ASP A C 1
ATOM 2523 O O . ASP A 1 335 ? 8.312 -17.519 15.977 1.00 74.69 335 ASP A O 1
ATOM 2527 N N . GLY A 1 336 ? 9.096 -15.565 15.235 1.00 67.75 336 GLY A N 1
ATOM 2528 C CA . GLY A 1 336 ? 8.765 -15.791 13.826 1.00 67.75 336 GLY A CA 1
ATOM 2529 C C . GLY A 1 336 ? 9.851 -16.455 12.975 1.00 67.75 336 GLY A C 1
ATOM 2530 O O . GLY A 1 336 ? 9.650 -16.583 11.768 1.00 67.75 336 GLY A O 1
ATOM 2531 N N . GLN A 1 337 ? 11.010 -16.836 13.528 1.00 76.88 337 GLN A N 1
ATOM 2532 C CA . GLN A 1 337 ? 12.144 -17.306 12.713 1.00 76.88 337 GLN A CA 1
ATOM 2533 C C . GLN A 1 337 ? 11.823 -18.570 11.912 1.00 76.88 337 GLN A C 1
ATOM 2535 O O . GLN A 1 337 ? 12.035 -18.594 10.699 1.00 76.88 337 GLN A O 1
ATOM 2540 N N . LEU A 1 338 ? 11.280 -19.595 12.575 1.00 72.25 338 LEU A N 1
ATOM 2541 C CA . LEU A 1 338 ? 10.929 -20.862 11.931 1.00 72.25 338 LEU A CA 1
ATOM 2542 C C . LEU A 1 338 ? 9.804 -20.690 10.906 1.00 72.25 338 LEU A C 1
ATOM 2544 O O . LEU A 1 338 ? 9.917 -21.208 9.799 1.00 72.25 338 LEU A O 1
ATOM 2548 N N . ASP A 1 339 ? 8.779 -19.887 11.216 1.00 66.44 339 ASP A N 1
ATOM 2549 C CA . ASP A 1 339 ? 7.694 -19.574 10.271 1.00 66.44 339 ASP A CA 1
ATOM 2550 C C . ASP A 1 339 ? 8.222 -18.912 8.989 1.00 66.44 339 ASP A C 1
ATOM 2552 O O . ASP A 1 339 ? 7.775 -19.224 7.888 1.00 66.44 339 ASP A O 1
ATOM 2556 N N . ARG A 1 340 ? 9.218 -18.022 9.098 1.00 67.88 340 ARG A N 1
ATOM 2557 C CA . ARG A 1 340 ? 9.850 -17.384 7.931 1.00 67.88 340 ARG A CA 1
ATOM 2558 C C . ARG A 1 340 ? 10.634 -18.385 7.095 1.00 67.88 340 ARG A C 1
ATOM 2560 O O . ARG A 1 340 ? 10.504 -18.369 5.874 1.00 67.88 340 ARG A O 1
ATOM 2567 N N . VAL A 1 341 ? 11.430 -19.247 7.731 1.00 66.56 341 VAL A N 1
ATOM 2568 C CA . VAL A 1 341 ? 12.151 -20.316 7.023 1.00 66.56 341 VAL A CA 1
ATOM 2569 C C . VAL A 1 341 ? 11.159 -21.219 6.304 1.00 66.56 341 VAL A C 1
ATOM 2571 O O . VAL A 1 341 ? 11.332 -21.483 5.119 1.00 66.56 341 VAL A O 1
ATOM 2574 N N . ASP A 1 342 ? 10.076 -21.622 6.962 1.00 63.84 342 ASP A N 1
ATOM 2575 C CA . ASP A 1 342 ? 9.007 -22.408 6.349 1.00 63.84 342 ASP A CA 1
ATOM 2576 C C . ASP A 1 342 ? 8.358 -21.674 5.170 1.00 63.84 342 ASP A C 1
ATOM 2578 O O . ASP A 1 342 ? 8.187 -22.241 4.091 1.00 63.84 342 ASP A O 1
ATOM 2582 N N . ARG A 1 343 ? 8.057 -20.385 5.324 1.00 63.22 343 ARG A N 1
ATOM 2583 C CA . ARG A 1 343 ? 7.471 -19.550 4.269 1.00 63.22 343 ARG A CA 1
ATOM 2584 C C . ARG A 1 343 ? 8.354 -19.449 3.030 1.00 63.22 343 ARG A C 1
ATOM 2586 O O . ARG A 1 343 ? 7.822 -19.396 1.927 1.00 63.22 343 ARG A O 1
ATOM 2593 N N . PHE A 1 344 ? 9.672 -19.399 3.200 1.00 60.03 344 PHE A N 1
ATOM 2594 C CA . PHE A 1 344 ? 10.629 -19.253 2.102 1.00 60.03 344 PHE A CA 1
ATOM 2595 C C . PHE A 1 344 ? 11.158 -20.590 1.562 1.00 60.03 344 PHE A C 1
ATOM 2597 O O . PHE A 1 344 ? 11.651 -20.625 0.438 1.00 60.03 344 PHE A O 1
ATOM 2604 N N . SER A 1 345 ? 11.070 -21.676 2.333 1.00 60.97 345 SER A N 1
ATOM 2605 C CA . SER A 1 345 ? 11.523 -23.019 1.931 1.00 60.97 345 SER A CA 1
ATOM 2606 C C . SER A 1 345 ? 10.441 -23.830 1.209 1.00 60.97 345 SER A C 1
ATOM 2608 O O . SER A 1 345 ? 10.752 -24.716 0.410 1.00 60.97 345 SER A O 1
ATOM 2610 N N . ARG A 1 346 ? 9.162 -23.530 1.476 1.00 57.31 346 ARG A N 1
ATOM 2611 C CA . ARG A 1 346 ? 7.991 -24.271 0.979 1.00 57.31 346 ARG A CA 1
ATOM 2612 C C . ARG A 1 346 ? 7.347 -23.810 -0.344 1.00 57.31 346 ARG A C 1
ATOM 2614 O O . ARG A 1 346 ? 6.507 -24.568 -0.831 1.00 57.31 346 ARG A O 1
ATOM 2621 N N . PRO A 1 347 ? 7.648 -22.653 -0.970 1.00 48.22 347 PRO A N 1
ATOM 2622 C CA . PRO A 1 347 ? 7.023 -22.311 -2.246 1.00 48.22 347 PRO A CA 1
ATOM 2623 C C . PRO A 1 347 ? 7.680 -23.037 -3.432 1.00 48.22 347 PRO A C 1
ATOM 2625 O O . PRO A 1 347 ? 8.589 -22.513 -4.059 1.00 48.22 347 PRO A O 1
ATOM 2628 N N . LEU A 1 348 ? 7.143 -24.205 -3.779 1.00 39.56 348 LEU A N 1
ATOM 2629 C CA . LEU A 1 348 ? 6.744 -24.574 -5.141 1.00 39.56 348 LEU A CA 1
ATOM 2630 C C . LEU A 1 348 ? 5.382 -25.268 -4.975 1.00 39.56 348 LEU A C 1
ATOM 2632 O O . LEU A 1 348 ? 5.216 -26.124 -4.108 1.00 39.56 348 LEU A O 1
ATOM 2636 N N . LEU A 1 349 ? 4.363 -24.804 -5.701 1.00 33.16 349 LEU A N 1
ATOM 2637 C CA . LEU A 1 349 ? 2.969 -25.264 -5.582 1.00 33.16 349 LEU A CA 1
ATOM 2638 C C . LEU A 1 349 ? 2.857 -26.808 -5.597 1.00 33.16 349 LEU A C 1
ATOM 2640 O O . LEU A 1 349 ? 3.691 -27.475 -6.208 1.00 33.16 349 LEU A O 1
ATOM 2644 N N . PRO A 1 350 ? 1.825 -27.411 -4.972 1.00 32.22 350 PRO A N 1
ATOM 2645 C CA . PRO A 1 350 ? 1.765 -28.859 -4.835 1.00 32.22 350 PRO A CA 1
ATOM 2646 C C . PRO A 1 350 ? 1.585 -29.536 -6.198 1.00 32.22 350 PRO A C 1
ATOM 2648 O O . PRO A 1 350 ? 0.592 -29.304 -6.884 1.00 32.22 350 PRO A O 1
ATOM 2651 N N . SER A 1 351 ? 2.462 -30.483 -6.524 1.00 30.42 351 SER A N 1
ATOM 2652 C CA . SER A 1 351 ? 1.987 -31.741 -7.096 1.00 30.42 351 SER A CA 1
ATOM 2653 C C . SER A 1 351 ? 1.920 -32.752 -5.954 1.00 30.42 351 SER A C 1
ATOM 2655 O O . SER A 1 351 ? 2.817 -32.829 -5.117 1.00 30.42 351 SER A O 1
ATOM 2657 N N . GLY A 1 352 ? 0.792 -33.455 -5.848 1.00 37.44 352 GLY A N 1
ATOM 2658 C CA . GLY A 1 352 ? 0.476 -34.399 -4.773 1.00 37.44 352 GLY A CA 1
ATOM 2659 C C . GLY A 1 352 ? 1.295 -35.691 -4.821 1.00 37.44 352 GLY A C 1
ATOM 2660 O O . GLY A 1 352 ? 0.733 -36.778 -4.734 1.00 37.44 352 GLY A O 1
ATOM 2661 N N . THR A 1 353 ? 2.611 -35.584 -4.963 1.00 34.28 353 THR A N 1
ATOM 2662 C CA . THR A 1 353 ? 3.560 -36.695 -4.965 1.00 34.28 353 THR A CA 1
ATOM 2663 C C . THR A 1 353 ? 4.703 -36.406 -3.999 1.00 34.28 353 THR A C 1
ATOM 2665 O O . THR A 1 353 ? 5.180 -35.280 -3.897 1.00 34.28 353 THR A O 1
ATOM 2668 N N . LEU A 1 354 ? 5.136 -37.452 -3.290 1.00 39.34 354 LEU A N 1
ATOM 2669 C CA . LEU A 1 354 ? 6.168 -37.503 -2.238 1.00 39.34 354 LEU A CA 1
ATOM 2670 C C . LEU A 1 354 ? 7.600 -37.122 -2.687 1.00 39.34 354 LEU A C 1
ATOM 2672 O O . LEU A 1 354 ? 8.576 -37.546 -2.079 1.00 39.34 354 LEU A O 1
ATOM 2676 N N . THR A 1 355 ? 7.745 -36.305 -3.726 1.00 46.00 355 THR A N 1
ATOM 2677 C CA . THR A 1 355 ? 9.027 -35.842 -4.280 1.00 46.00 355 THR A CA 1
ATOM 2678 C C . THR A 1 355 ? 8.947 -34.365 -4.687 1.00 46.00 355 THR A C 1
ATOM 2680 O O . THR A 1 355 ? 9.388 -33.992 -5.769 1.00 46.00 355 THR A O 1
ATOM 2683 N N . GLY A 1 356 ? 8.307 -33.530 -3.860 1.00 44.69 356 GLY A N 1
ATOM 2684 C CA . GLY A 1 356 ? 8.144 -32.100 -4.127 1.00 44.69 356 GLY A CA 1
ATOM 2685 C C . GLY A 1 356 ? 9.471 -31.352 -4.019 1.00 44.69 356 GLY A C 1
ATOM 2686 O O . GLY A 1 356 ? 10.092 -31.353 -2.956 1.00 44.69 356 GLY A O 1
ATOM 2687 N N . GLU A 1 357 ? 9.891 -30.733 -5.121 1.00 51.16 357 GLU A N 1
ATOM 2688 C CA . GLU A 1 357 ? 11.022 -29.808 -5.181 1.00 51.16 357 GLU A CA 1
ATOM 2689 C C . GLU A 1 357 ? 10.900 -28.758 -4.067 1.00 51.16 357 GLU A C 1
ATOM 2691 O O . GLU A 1 357 ? 9.924 -28.011 -3.983 1.00 51.16 357 GLU A O 1
ATOM 2696 N N . ARG A 1 358 ? 11.884 -28.746 -3.164 1.00 59.38 358 ARG A N 1
ATOM 2697 C CA . ARG A 1 358 ? 12.015 -27.737 -2.108 1.00 59.38 358 ARG A CA 1
ATOM 2698 C C . ARG A 1 358 ? 12.691 -26.500 -2.679 1.00 59.38 358 ARG A C 1
ATOM 2700 O O . ARG A 1 358 ? 13.505 -26.613 -3.595 1.00 59.38 358 ARG A O 1
ATOM 2707 N N . ALA A 1 359 ? 12.390 -25.328 -2.123 1.00 63.59 359 ALA A N 1
ATOM 2708 C CA . ALA A 1 359 ? 13.081 -24.114 -2.535 1.00 63.59 359 ALA A CA 1
ATOM 2709 C C . ALA A 1 359 ? 14.589 -24.244 -2.269 1.00 63.59 359 ALA A C 1
ATOM 2711 O O . ALA A 1 359 ? 15.014 -24.889 -1.305 1.00 63.59 359 ALA A O 1
ATOM 2712 N N . ASN A 1 360 ? 15.395 -23.637 -3.140 1.00 76.06 360 ASN A N 1
ATOM 2713 C CA . ASN A 1 360 ? 16.846 -23.669 -3.025 1.00 76.06 360 ASN A CA 1
ATOM 2714 C C . ASN A 1 360 ? 17.285 -23.099 -1.653 1.00 76.06 360 ASN A C 1
ATOM 2716 O O . ASN A 1 360 ? 16.930 -21.959 -1.344 1.00 76.06 360 ASN A O 1
ATOM 2720 N N . PRO A 1 361 ? 18.059 -23.847 -0.846 1.00 75.88 361 PRO A N 1
ATOM 2721 C CA . PRO A 1 361 ? 18.428 -23.433 0.508 1.00 75.88 361 PRO A CA 1
ATOM 2722 C C . PRO A 1 361 ? 19.229 -22.127 0.556 1.00 75.88 361 PRO A C 1
ATOM 2724 O O . PRO A 1 361 ? 19.014 -21.324 1.462 1.00 75.88 361 PRO A O 1
ATOM 2727 N N . GLY A 1 362 ? 20.084 -21.861 -0.437 1.00 80.94 362 GLY A N 1
ATOM 2728 C CA . GLY A 1 362 ? 20.823 -20.600 -0.543 1.00 80.94 362 GLY A CA 1
ATOM 2729 C C . GLY A 1 362 ? 19.915 -19.404 -0.835 1.00 80.94 362 GLY A C 1
ATOM 2730 O O . GLY A 1 362 ? 20.007 -18.367 -0.177 1.00 80.94 362 GLY A O 1
ATOM 2731 N N . MET A 1 363 ? 18.952 -19.567 -1.746 1.00 74.19 363 MET A N 1
ATOM 2732 C CA . MET A 1 363 ? 17.915 -18.558 -1.987 1.00 74.19 363 MET A CA 1
ATOM 2733 C C . MET A 1 363 ? 17.073 -18.308 -0.730 1.00 74.19 363 MET A C 1
ATOM 2735 O O . MET A 1 363 ? 16.796 -17.158 -0.384 1.00 74.19 363 MET A O 1
ATOM 2739 N N . THR A 1 364 ? 16.684 -19.372 -0.025 1.00 73.75 364 THR A N 1
ATOM 2740 C CA . THR A 1 364 ? 15.943 -19.277 1.235 1.00 73.75 364 THR A CA 1
ATOM 2741 C C . THR A 1 364 ? 16.751 -18.540 2.306 1.00 73.75 364 THR A C 1
ATOM 2743 O O . THR A 1 364 ? 16.196 -17.666 2.972 1.00 73.75 364 THR A O 1
ATOM 2746 N N . ALA A 1 365 ? 18.052 -18.820 2.439 1.00 80.94 365 ALA A N 1
ATOM 2747 C CA . ALA A 1 365 ? 18.950 -18.114 3.353 1.00 80.94 365 ALA A CA 1
ATOM 2748 C C . ALA A 1 365 ? 19.031 -16.617 3.030 1.00 80.94 365 ALA A C 1
ATOM 2750 O O . ALA A 1 365 ? 18.866 -15.782 3.921 1.00 80.94 365 ALA A O 1
ATOM 2751 N N . ARG A 1 366 ? 19.169 -16.263 1.747 1.00 80.56 366 ARG A N 1
ATOM 2752 C CA . ARG A 1 366 ? 19.185 -14.865 1.299 1.00 80.56 366 ARG A CA 1
ATOM 2753 C C . ARG A 1 366 ? 17.886 -14.134 1.620 1.00 80.56 366 ARG A C 1
ATOM 2755 O O . ARG A 1 366 ? 17.927 -13.047 2.186 1.00 80.56 366 ARG A O 1
ATOM 2762 N N . LEU A 1 367 ? 16.731 -14.719 1.294 1.00 72.81 367 LEU A N 1
ATOM 2763 C CA . LEU A 1 367 ? 15.423 -14.117 1.584 1.00 72.81 367 LEU A CA 1
ATOM 2764 C C . LEU A 1 367 ? 15.187 -13.964 3.091 1.00 72.81 367 LEU A C 1
ATOM 2766 O O . LEU A 1 367 ? 14.691 -12.929 3.538 1.00 72.81 367 LEU A O 1
ATOM 2770 N N . PHE A 1 368 ? 15.584 -14.968 3.875 1.00 81.25 368 PHE A N 1
ATOM 2771 C CA . PHE A 1 368 ? 15.509 -14.929 5.329 1.00 81.25 368 PHE A CA 1
ATOM 2772 C C . PHE A 1 368 ? 16.355 -13.785 5.909 1.00 81.25 368 PHE A C 1
ATOM 2774 O O . PHE A 1 368 ? 15.822 -12.944 6.634 1.00 81.25 368 PHE A O 1
ATOM 2781 N N . LEU A 1 369 ? 17.638 -13.691 5.542 1.00 85.69 369 LEU A N 1
ATOM 2782 C CA . LEU A 1 369 ? 18.542 -12.640 6.025 1.00 85.69 369 LEU A CA 1
ATOM 2783 C C . LEU A 1 369 ? 18.148 -11.246 5.503 1.00 85.69 369 LEU A C 1
ATOM 2785 O O . LEU A 1 369 ? 18.187 -10.273 6.256 1.00 85.69 369 LEU A O 1
ATOM 2789 N N . ALA A 1 370 ? 17.659 -11.133 4.264 1.00 75.62 370 ALA A N 1
ATOM 2790 C CA . ALA A 1 370 ? 17.133 -9.878 3.726 1.00 75.62 370 ALA A CA 1
ATOM 2791 C C . ALA A 1 370 ? 15.893 -9.398 4.501 1.00 75.62 370 ALA A C 1
ATOM 2793 O O . ALA A 1 370 ? 15.744 -8.198 4.754 1.00 75.62 370 ALA A O 1
ATOM 2794 N N . GLN A 1 371 ? 15.024 -10.322 4.927 1.00 74.75 371 GLN A N 1
ATOM 2795 C CA . GLN A 1 371 ? 13.889 -10.004 5.791 1.00 74.75 371 GLN A CA 1
ATOM 2796 C C . GLN A 1 371 ? 14.352 -9.547 7.181 1.00 74.75 371 GLN A C 1
ATOM 2798 O O . GLN A 1 371 ? 13.806 -8.576 7.695 1.00 74.75 371 GLN A O 1
ATOM 2803 N N . VAL A 1 372 ? 15.380 -10.176 7.763 1.00 79.75 372 VAL A N 1
ATOM 2804 C CA . VAL A 1 372 ? 15.980 -9.747 9.043 1.00 79.75 372 VAL A CA 1
ATOM 2805 C C . VAL A 1 372 ? 16.557 -8.325 8.937 1.00 79.75 372 VAL A C 1
ATOM 2807 O O . VAL A 1 372 ? 16.271 -7.478 9.783 1.00 79.75 372 VAL A O 1
ATOM 2810 N N . ALA A 1 373 ? 17.276 -8.010 7.854 1.00 78.31 373 ALA A N 1
ATOM 2811 C CA . ALA A 1 373 ? 17.777 -6.659 7.578 1.00 78.31 373 ALA A CA 1
ATOM 2812 C C . ALA A 1 373 ? 16.648 -5.637 7.334 1.00 78.31 373 ALA A C 1
ATOM 2814 O O . ALA A 1 373 ? 16.754 -4.462 7.696 1.00 78.31 373 ALA A O 1
ATOM 2815 N N . SER A 1 374 ? 15.557 -6.059 6.688 1.00 67.94 374 SER A N 1
ATOM 2816 C CA . SER A 1 374 ? 14.372 -5.222 6.468 1.00 67.94 374 SER A CA 1
ATOM 2817 C C . SER A 1 374 ? 13.636 -4.923 7.774 1.00 67.94 374 SER A C 1
ATOM 2819 O O . SER A 1 374 ? 13.228 -3.783 7.990 1.00 67.94 374 SER A O 1
ATOM 2821 N N . ASP A 1 375 ? 13.495 -5.915 8.654 1.00 65.12 375 ASP A N 1
ATOM 2822 C CA . ASP A 1 375 ? 12.838 -5.759 9.951 1.00 65.12 375 ASP A CA 1
ATOM 2823 C C . ASP A 1 375 ? 13.562 -4.734 10.823 1.00 65.12 375 ASP A C 1
ATOM 2825 O O . ASP A 1 375 ? 12.905 -3.861 11.387 1.00 65.12 375 ASP A O 1
ATOM 2829 N N . TYR A 1 376 ? 14.898 -4.769 10.853 1.00 74.75 376 TYR A N 1
ATOM 2830 C CA . TYR A 1 376 ? 15.695 -3.749 11.534 1.00 74.75 376 TYR A CA 1
ATOM 2831 C C . TYR A 1 376 ? 15.466 -2.344 10.947 1.00 74.75 376 TYR A C 1
ATOM 2833 O O . TYR A 1 376 ? 15.090 -1.428 11.679 1.00 74.75 376 TYR A O 1
ATOM 2841 N N . ARG A 1 377 ? 15.585 -2.176 9.619 1.00 67.31 377 ARG A N 1
ATOM 2842 C CA . ARG A 1 377 ? 15.399 -0.873 8.938 1.00 67.31 377 ARG A CA 1
ATOM 2843 C C . ARG A 1 377 ? 14.016 -0.248 9.147 1.00 67.31 377 ARG A C 1
ATOM 2845 O O . ARG A 1 377 ? 13.858 0.959 8.994 1.00 67.31 377 ARG A O 1
ATOM 2852 N N . ARG A 1 378 ? 13.001 -1.055 9.466 1.00 57.44 378 ARG A N 1
ATOM 2853 C CA . ARG A 1 378 ? 11.641 -0.578 9.764 1.00 57.44 378 ARG A CA 1
ATOM 2854 C C . ARG A 1 378 ? 11.508 0.020 11.161 1.00 57.44 378 ARG A C 1
ATOM 2856 O O . ARG A 1 378 ? 10.575 0.791 11.378 1.00 57.44 378 ARG A O 1
ATOM 2863 N N . VAL A 1 379 ? 12.377 -0.358 12.098 1.00 55.09 379 VAL A N 1
ATOM 2864 C CA . VAL A 1 379 ? 12.242 0.017 13.514 1.00 55.09 379 VAL A CA 1
ATOM 2865 C C . VAL A 1 379 ? 13.357 0.907 14.036 1.00 55.09 379 VAL A C 1
ATOM 2867 O O . VAL A 1 379 ? 13.135 1.598 15.028 1.00 55.09 379 VAL A O 1
ATOM 2870 N N . ALA A 1 380 ? 14.511 0.930 13.370 1.00 61.69 380 ALA A N 1
ATOM 2871 C CA . ALA A 1 380 ? 15.689 1.660 13.814 1.00 61.69 380 ALA A CA 1
ATOM 2872 C C . ALA A 1 380 ? 16.529 2.179 12.636 1.00 61.69 380 ALA A C 1
ATOM 2874 O O . ALA A 1 380 ? 16.561 1.582 11.557 1.00 61.69 380 ALA A O 1
ATOM 2875 N N . SER A 1 381 ? 17.228 3.297 12.855 1.00 70.38 381 SER A N 1
ATOM 2876 C CA . SER A 1 381 ? 18.296 3.761 11.964 1.00 70.38 381 SER A CA 1
ATOM 2877 C C . SER A 1 381 ? 19.582 2.983 12.241 1.00 70.38 381 SER A C 1
ATOM 2879 O O . SER A 1 381 ? 19.802 2.556 13.368 1.00 70.38 381 SER A O 1
ATOM 2881 N N . VAL A 1 382 ? 20.467 2.867 11.244 1.00 67.19 382 VAL A N 1
ATOM 2882 C CA . VAL A 1 382 ? 21.756 2.144 11.357 1.00 67.19 382 VAL A CA 1
ATOM 2883 C C . VAL A 1 382 ? 22.662 2.702 12.470 1.00 67.19 382 VAL A C 1
ATOM 2885 O O . VAL A 1 382 ? 23.534 1.998 12.968 1.00 67.19 382 VAL A O 1
ATOM 2888 N N . GLU A 1 383 ? 22.435 3.949 12.884 1.00 72.06 383 GLU A N 1
ATOM 2889 C CA . GLU A 1 383 ? 23.199 4.665 13.915 1.00 72.06 383 GLU A CA 1
ATOM 2890 C C . GLU A 1 383 ? 22.686 4.410 15.344 1.00 72.06 383 GLU A C 1
ATOM 2892 O O . GLU A 1 383 ? 23.316 4.851 16.303 1.00 72.06 383 GLU A O 1
ATOM 2897 N N . LEU A 1 384 ? 21.562 3.700 15.505 1.00 79.88 384 LEU A N 1
ATOM 2898 C CA . LEU A 1 384 ? 21.004 3.379 16.816 1.00 79.88 384 LEU A CA 1
ATOM 2899 C C . LEU A 1 384 ? 21.905 2.394 17.576 1.00 79.88 384 LEU A C 1
ATOM 2901 O O . LEU A 1 384 ? 22.195 1.298 17.089 1.00 79.88 384 LEU A O 1
ATOM 2905 N N . ASP A 1 385 ? 22.279 2.744 18.808 1.00 87.94 385 ASP A N 1
ATOM 2906 C CA . ASP A 1 385 ? 23.000 1.837 19.702 1.00 87.94 385 ASP A CA 1
ATOM 2907 C C . ASP A 1 385 ? 22.034 0.831 20.347 1.00 87.94 385 ASP A C 1
ATOM 2909 O O . ASP A 1 385 ? 21.381 1.102 21.359 1.00 87.94 385 ASP A O 1
ATOM 2913 N N . LEU A 1 386 ? 21.958 -0.370 19.766 1.00 89.56 386 LEU A N 1
ATOM 2914 C CA . LEU A 1 386 ? 21.129 -1.452 20.296 1.00 89.56 386 LEU A CA 1
ATOM 2915 C C . LEU A 1 386 ? 21.541 -1.885 21.712 1.00 89.56 386 LEU A C 1
ATOM 2917 O O . LEU A 1 386 ? 20.693 -2.391 22.446 1.00 89.56 386 LEU A O 1
ATOM 2921 N N . ARG A 1 387 ? 22.790 -1.663 22.147 1.00 90.00 387 ARG A N 1
ATOM 2922 C CA . ARG A 1 387 ? 23.188 -1.968 23.531 1.00 90.00 387 ARG A CA 1
ATOM 2923 C C . ARG A 1 387 ? 22.605 -0.976 24.517 1.00 90.00 387 ARG A C 1
ATOM 2925 O O . ARG A 1 387 ? 22.224 -1.380 25.613 1.00 90.00 387 ARG A O 1
ATOM 2932 N N . ALA A 1 388 ? 22.503 0.295 24.136 1.00 90.00 388 ALA A N 1
ATOM 2933 C CA . ALA A 1 388 ? 21.807 1.287 24.944 1.00 90.00 388 ALA A CA 1
ATOM 2934 C C . ALA A 1 388 ? 20.327 0.903 25.110 1.00 90.00 388 ALA A C 1
ATOM 2936 O O . ALA A 1 388 ? 19.804 0.941 26.224 1.00 90.00 388 ALA A O 1
ATOM 2937 N N . VAL A 1 389 ? 19.688 0.429 24.033 1.00 88.56 389 VAL A N 1
ATOM 2938 C CA . VAL A 1 389 ? 18.306 -0.079 24.077 1.00 88.56 389 VAL A CA 1
ATOM 2939 C C . VAL A 1 389 ? 18.186 -1.316 24.973 1.00 88.56 389 VAL A C 1
ATOM 2941 O O . VAL A 1 389 ? 17.266 -1.393 25.783 1.00 88.56 389 VAL A O 1
ATOM 2944 N N . GLU A 1 390 ? 19.115 -2.269 24.887 1.00 92.19 390 GLU A N 1
ATOM 2945 C CA . GLU A 1 390 ? 19.120 -3.472 25.734 1.00 92.19 390 GLU A CA 1
ATOM 2946 C C . GLU A 1 390 ? 19.356 -3.138 27.222 1.00 92.19 390 GLU A C 1
ATOM 2948 O O . GLU A 1 390 ? 18.679 -3.663 28.111 1.00 92.19 390 GLU A O 1
ATOM 2953 N N . ALA A 1 391 ? 20.263 -2.204 27.519 1.00 91.88 391 ALA A N 1
ATOM 2954 C CA . ALA A 1 391 ? 20.479 -1.702 28.875 1.00 91.88 391 ALA A CA 1
ATOM 2955 C C . ALA A 1 391 ? 19.220 -1.010 29.424 1.00 91.88 391 ALA A C 1
ATOM 2957 O O . ALA A 1 391 ? 18.825 -1.233 30.569 1.00 91.88 391 ALA A O 1
ATOM 2958 N N . GLN A 1 392 ? 18.539 -0.220 28.592 1.00 88.81 392 GLN A N 1
ATOM 2959 C CA . GLN A 1 392 ? 17.273 0.403 28.959 1.00 88.81 392 GLN A CA 1
ATOM 2960 C C . GLN A 1 392 ? 16.179 -0.648 29.189 1.00 88.81 392 GLN A C 1
ATOM 2962 O O . GLN A 1 392 ? 15.510 -0.590 30.220 1.00 88.81 392 GLN A O 1
ATOM 2967 N N . ARG A 1 393 ? 16.048 -1.650 28.309 1.00 90.06 393 ARG A N 1
ATOM 2968 C CA . ARG A 1 393 ? 15.091 -2.769 28.415 1.00 90.06 393 ARG A CA 1
ATOM 2969 C C . ARG A 1 393 ? 15.204 -3.500 29.752 1.00 90.06 393 ARG A C 1
ATOM 2971 O O . ARG A 1 393 ? 14.188 -3.838 30.353 1.00 90.06 393 ARG A O 1
ATOM 2978 N N . THR A 1 394 ? 16.431 -3.751 30.206 1.00 90.31 394 THR A N 1
ATOM 2979 C CA . THR A 1 394 ? 16.719 -4.486 31.452 1.00 90.31 394 THR A CA 1
ATOM 2980 C C . THR A 1 394 ? 16.653 -3.625 32.716 1.00 90.31 394 THR A C 1
ATOM 2982 O O . THR A 1 394 ? 16.631 -4.161 33.825 1.00 90.31 394 THR A O 1
ATOM 2985 N N . SER A 1 395 ? 16.589 -2.299 32.582 1.00 91.56 395 SER A N 1
ATOM 2986 C CA . SER A 1 395 ? 16.434 -1.390 33.719 1.00 91.56 395 SER A CA 1
ATOM 2987 C C . SER A 1 395 ? 15.050 -1.519 34.370 1.00 91.56 395 SER A C 1
ATOM 2989 O O . SER A 1 395 ? 14.063 -1.839 33.709 1.00 91.56 395 SER A O 1
ATOM 2991 N N . GLY A 1 396 ? 14.937 -1.197 35.664 1.00 90.25 396 GLY A N 1
ATOM 2992 C CA . GLY A 1 396 ? 13.647 -1.248 36.369 1.00 90.25 396 GLY A CA 1
ATOM 2993 C C . GLY A 1 396 ? 12.563 -0.357 35.741 1.00 90.25 396 GLY A C 1
ATOM 2994 O O . GLY A 1 396 ? 11.392 -0.729 35.722 1.00 90.25 396 GLY A O 1
ATOM 2995 N N . THR A 1 397 ? 12.943 0.794 35.177 1.00 86.06 397 THR A N 1
ATOM 2996 C CA . THR A 1 397 ? 12.030 1.692 34.451 1.00 86.06 397 THR A CA 1
ATOM 2997 C C . THR A 1 397 ? 11.627 1.134 33.086 1.00 86.06 397 THR A C 1
ATOM 2999 O O . THR A 1 397 ? 10.461 1.248 32.711 1.00 86.06 397 THR A O 1
ATOM 3002 N N . GLY A 1 398 ? 12.553 0.503 32.360 1.00 85.12 398 GLY A N 1
ATOM 3003 C CA . GLY A 1 398 ? 12.279 -0.128 31.067 1.00 85.12 398 GLY A CA 1
ATOM 3004 C C . GLY A 1 398 ? 11.399 -1.371 31.177 1.00 85.12 398 GLY A C 1
ATOM 3005 O O . GLY A 1 398 ? 10.444 -1.506 30.416 1.00 85.12 398 GLY A O 1
ATOM 3006 N N . VAL A 1 399 ? 11.633 -2.225 32.178 1.00 87.88 399 VAL A N 1
ATOM 3007 C CA . VAL A 1 399 ? 10.769 -3.382 32.469 1.00 87.88 399 VAL A CA 1
ATOM 3008 C C . VAL A 1 399 ? 9.337 -2.924 32.740 1.00 87.88 399 VAL A C 1
ATOM 3010 O O . VAL A 1 399 ? 8.410 -3.379 32.073 1.00 87.88 399 VAL A O 1
ATOM 3013 N N . ALA A 1 400 ? 9.156 -1.944 33.632 1.00 84.06 400 ALA A N 1
ATOM 3014 C CA . ALA A 1 400 ? 7.835 -1.399 33.941 1.00 84.06 400 ALA A CA 1
ATOM 3015 C C . ALA A 1 400 ? 7.157 -0.733 32.726 1.00 84.06 400 ALA A C 1
ATOM 3017 O O . ALA A 1 400 ? 5.931 -0.701 32.629 1.00 84.06 400 ALA A O 1
ATOM 3018 N N . ALA A 1 401 ? 7.927 -0.166 31.795 1.00 76.88 401 ALA A N 1
ATOM 3019 C CA . ALA A 1 401 ? 7.406 0.382 30.546 1.00 76.88 401 ALA A CA 1
ATOM 3020 C C . ALA A 1 401 ? 6.930 -0.706 29.572 1.00 76.88 401 ALA A C 1
ATOM 3022 O O . ALA A 1 401 ? 5.831 -0.599 29.032 1.00 76.88 401 ALA A O 1
ATOM 3023 N N . LEU A 1 402 ? 7.709 -1.773 29.387 1.00 75.06 402 LEU A N 1
ATOM 3024 C CA . LEU A 1 402 ? 7.347 -2.894 28.513 1.00 75.06 402 LEU A CA 1
ATOM 3025 C C . LEU A 1 402 ? 6.129 -3.653 29.042 1.00 75.06 402 LEU A C 1
ATOM 3027 O O . LEU A 1 402 ? 5.243 -3.994 28.263 1.00 75.06 402 LEU A O 1
ATOM 3031 N N . GLU A 1 403 ? 6.042 -3.843 30.361 1.00 79.81 403 GLU A N 1
ATOM 3032 C CA . GLU A 1 403 ? 4.870 -4.431 31.017 1.00 79.81 403 GLU A CA 1
ATOM 3033 C C . GLU A 1 403 ? 3.616 -3.577 30.806 1.00 79.81 403 GLU A C 1
ATOM 3035 O O . GLU A 1 403 ? 2.575 -4.099 30.404 1.00 79.81 403 GLU A O 1
ATOM 3040 N N . ARG A 1 404 ? 3.709 -2.251 31.003 1.00 76.31 404 ARG A N 1
ATOM 3041 C CA . ARG A 1 404 ? 2.598 -1.324 30.715 1.00 76.31 404 ARG A CA 1
ATOM 3042 C C . ARG A 1 404 ? 2.185 -1.357 29.247 1.00 76.31 404 ARG A C 1
ATOM 3044 O O . ARG A 1 404 ? 1.001 -1.238 28.948 1.00 76.31 404 ARG A O 1
ATOM 3051 N N . ALA A 1 405 ? 3.150 -1.524 28.350 1.00 57.19 405 ALA A N 1
ATOM 3052 C CA . ALA A 1 405 ? 2.924 -1.661 26.922 1.00 57.19 405 ALA A CA 1
ATOM 3053 C C . ALA A 1 405 ? 2.594 -3.105 26.502 1.00 57.19 405 ALA A C 1
ATOM 3055 O O . ALA A 1 405 ? 2.557 -3.370 25.313 1.00 57.19 405 ALA A O 1
ATOM 3056 N N . GLY A 1 406 ? 2.384 -4.065 27.408 1.00 65.44 406 GLY A N 1
ATOM 3057 C CA . GLY A 1 406 ? 2.039 -5.446 27.040 1.00 65.44 406 GLY A CA 1
ATOM 3058 C C . GLY A 1 406 ? 3.022 -6.126 26.072 1.00 65.44 406 GLY A C 1
ATOM 3059 O O . GLY A 1 406 ? 2.619 -7.011 25.318 1.00 65.44 406 GLY A O 1
ATOM 3060 N N . VAL A 1 407 ? 4.290 -5.703 26.052 1.00 62.44 407 VAL A N 1
ATOM 3061 C CA . VAL A 1 407 ? 5.319 -6.252 25.163 1.00 62.44 407 VAL A CA 1
ATOM 3062 C C . VAL A 1 407 ? 6.048 -7.389 25.864 1.00 62.44 407 VAL A C 1
ATOM 3064 O O . VAL A 1 407 ? 6.548 -7.236 26.979 1.00 62.44 407 VAL A O 1
ATOM 3067 N N . VAL A 1 408 ? 6.141 -8.537 25.189 1.00 72.94 408 VAL A N 1
ATOM 3068 C CA . VAL A 1 408 ? 6.973 -9.656 25.645 1.00 72.94 408 VAL A CA 1
ATOM 3069 C C . VAL A 1 408 ? 8.431 -9.196 25.655 1.00 72.94 408 VAL A C 1
ATOM 3071 O O . VAL A 1 408 ? 8.942 -8.713 24.654 1.00 72.94 408 VAL A O 1
ATOM 3074 N N . SER A 1 409 ? 9.110 -9.312 26.794 1.00 74.69 409 SER A N 1
ATOM 3075 C CA . SER A 1 409 ? 10.479 -8.811 26.946 1.00 74.69 409 SER A CA 1
ATOM 3076 C C . SER A 1 409 ? 11.498 -9.859 26.481 1.00 74.69 409 SER A C 1
ATOM 3078 O O . SER A 1 409 ? 11.986 -10.658 27.282 1.00 74.69 409 SER A O 1
ATOM 3080 N N . ARG A 1 410 ? 11.803 -9.882 25.175 1.00 81.81 410 ARG A N 1
ATOM 3081 C CA . ARG A 1 410 ? 12.907 -10.672 24.592 1.00 81.81 410 ARG A CA 1
ATOM 3082 C C . ARG A 1 410 ? 14.166 -9.813 24.386 1.00 81.81 410 ARG A C 1
ATOM 3084 O O . ARG A 1 410 ? 14.037 -8.594 24.253 1.00 81.81 410 ARG A O 1
ATOM 3091 N N . PRO A 1 411 ? 15.368 -10.420 24.343 1.00 85.69 411 PRO A N 1
ATOM 3092 C CA . PRO A 1 411 ? 16.593 -9.702 23.994 1.00 85.69 411 PRO A CA 1
ATOM 3093 C C . PRO A 1 411 ? 16.500 -9.078 22.599 1.00 85.69 411 PRO A C 1
ATOM 3095 O O . PRO A 1 411 ? 15.969 -9.701 21.678 1.00 85.69 411 PRO A O 1
ATOM 3098 N N . VAL A 1 412 ? 17.078 -7.887 22.410 1.00 88.31 412 VAL A N 1
ATOM 3099 C CA . VAL A 1 412 ? 17.139 -7.249 21.076 1.00 88.31 412 VAL A CA 1
ATOM 3100 C C . VAL A 1 412 ? 18.238 -7.820 20.171 1.00 88.31 412 VAL A C 1
ATOM 3102 O O . VAL A 1 412 ? 18.363 -7.413 19.018 1.00 88.31 412 VAL A O 1
ATOM 3105 N N . ALA A 1 413 ? 18.993 -8.802 20.666 1.00 89.94 413 ALA A N 1
ATOM 3106 C CA . ALA A 1 413 ? 20.107 -9.454 19.983 1.00 89.94 413 ALA A CA 1
ATOM 3107 C C . ALA A 1 413 ? 19.814 -9.913 18.532 1.00 89.94 413 ALA A C 1
ATOM 3109 O O . ALA A 1 413 ? 20.660 -9.662 17.674 1.00 89.94 413 ALA A O 1
ATOM 3110 N N . PRO A 1 414 ? 18.639 -10.476 18.164 1.00 87.12 414 PRO A N 1
ATOM 3111 C CA . PRO A 1 414 ? 18.364 -10.827 16.764 1.00 87.12 414 PRO A CA 1
ATOM 3112 C C . PRO A 1 414 ? 18.402 -9.635 15.799 1.00 87.12 414 PRO A C 1
ATOM 3114 O O . PRO A 1 414 ? 18.745 -9.795 14.629 1.00 87.12 414 PRO A O 1
ATOM 3117 N N . LEU A 1 415 ? 18.069 -8.430 16.274 1.00 87.06 415 LEU A N 1
ATOM 3118 C CA . LEU A 1 415 ? 18.078 -7.220 15.449 1.00 87.06 415 LEU A CA 1
ATOM 3119 C C . LEU A 1 415 ? 19.490 -6.703 15.167 1.00 87.06 415 LEU A C 1
ATOM 3121 O O . LEU A 1 415 ? 19.668 -5.957 14.210 1.00 87.06 415 LEU A O 1
ATOM 3125 N N . VAL A 1 416 ? 20.492 -7.135 15.933 1.00 90.75 416 VAL A N 1
ATOM 3126 C CA . VAL A 1 416 ? 21.906 -6.799 15.705 1.00 90.75 416 VAL A CA 1
ATOM 3127 C C . VAL A 1 416 ? 22.394 -7.408 14.399 1.00 90.75 416 VAL A C 1
ATOM 3129 O O . VAL A 1 416 ? 23.087 -6.746 13.633 1.00 90.75 416 VAL A O 1
ATOM 3132 N N . VAL A 1 417 ? 21.965 -8.637 14.097 1.00 90.56 417 VAL A N 1
ATOM 3133 C CA . VAL A 1 417 ? 22.227 -9.269 12.798 1.00 90.56 417 VAL A CA 1
ATOM 3134 C C . VAL A 1 417 ? 21.592 -8.436 11.681 1.00 90.56 417 VAL A C 1
ATOM 3136 O O . VAL A 1 417 ? 22.220 -8.178 10.661 1.00 90.56 417 VAL A O 1
ATOM 3139 N N . GLY A 1 418 ? 20.373 -7.930 11.893 1.00 87.38 418 GLY A N 1
ATOM 3140 C CA . GLY A 1 418 ? 19.709 -7.025 10.952 1.00 87.38 418 GLY A CA 1
ATOM 3141 C C . GLY A 1 418 ? 20.428 -5.683 10.774 1.00 87.38 418 GLY A C 1
ATOM 3142 O O . GLY A 1 418 ? 20.525 -5.205 9.646 1.00 87.38 418 GLY A O 1
ATOM 3143 N N . GLN A 1 419 ? 20.961 -5.101 11.852 1.00 88.88 419 GLN A N 1
ATOM 3144 C CA . GLN A 1 419 ? 21.769 -3.877 11.823 1.00 88.88 419 GLN A CA 1
ATOM 3145 C C . GLN A 1 419 ? 23.060 -4.074 11.032 1.00 88.88 419 GLN A C 1
ATOM 3147 O O . GLN A 1 419 ? 23.391 -3.238 10.192 1.00 88.88 419 GLN A O 1
ATOM 3152 N N . TYR A 1 420 ? 23.749 -5.191 11.271 1.00 88.81 420 TYR A N 1
ATOM 3153 C CA . TYR A 1 420 ? 24.956 -5.575 10.547 1.00 88.81 420 TYR A CA 1
ATOM 3154 C C . TYR A 1 420 ? 24.680 -5.754 9.049 1.00 88.81 420 TYR A C 1
ATOM 3156 O O . TYR A 1 420 ? 25.338 -5.148 8.215 1.00 88.81 420 TYR A O 1
ATOM 3164 N N . LEU A 1 421 ? 23.630 -6.495 8.693 1.00 86.19 421 LEU A N 1
ATOM 3165 C CA . LEU A 1 421 ? 23.239 -6.690 7.295 1.00 86.19 421 LEU A CA 1
ATOM 3166 C C . LEU A 1 421 ? 22.782 -5.388 6.610 1.00 86.19 421 LEU A C 1
ATOM 3168 O O . LEU A 1 421 ? 22.928 -5.234 5.400 1.00 86.19 421 LEU A O 1
ATOM 3172 N N . ALA A 1 422 ? 22.200 -4.446 7.357 1.00 79.19 422 ALA A N 1
ATOM 3173 C CA . ALA A 1 422 ? 21.723 -3.170 6.826 1.00 79.19 422 ALA A CA 1
ATOM 3174 C C . ALA A 1 422 ? 22.834 -2.120 6.641 1.00 79.19 422 ALA A C 1
ATOM 3176 O O . ALA A 1 422 ? 22.583 -1.094 6.009 1.00 79.19 422 ALA A O 1
ATOM 3177 N N . SER A 1 423 ? 24.041 -2.349 7.169 1.00 75.00 423 SER A N 1
ATOM 3178 C CA . SER A 1 423 ? 25.163 -1.403 7.110 1.00 75.00 423 SER A CA 1
ATOM 3179 C C . SER A 1 423 ? 26.078 -1.590 5.889 1.00 75.00 423 SER A C 1
ATOM 3181 O O . SER A 1 423 ? 27.157 -0.997 5.855 1.00 75.00 423 SER A O 1
ATOM 3183 N N . GLN A 1 424 ? 25.620 -2.340 4.872 1.00 61.78 424 GLN A N 1
ATOM 3184 C CA . GLN A 1 424 ? 26.323 -2.707 3.625 1.00 61.78 424 GLN A CA 1
ATOM 3185 C C . GLN A 1 424 ? 27.188 -1.604 2.980 1.00 61.78 424 GLN A C 1
ATOM 3187 O O . GLN A 1 424 ? 28.190 -1.918 2.349 1.00 61.78 424 GLN A O 1
ATOM 3192 N N . GLU A 1 425 ? 26.833 -0.323 3.121 1.00 53.97 425 GLU A N 1
ATOM 3193 C CA . GLU A 1 425 ? 27.566 0.801 2.513 1.00 53.97 425 GLU A CA 1
ATOM 3194 C C . GLU A 1 425 ? 28.681 1.401 3.397 1.00 53.97 425 GLU A C 1
ATOM 3196 O O . GLU A 1 425 ? 29.434 2.251 2.925 1.00 53.97 425 GLU A O 1
ATOM 3201 N N . ARG A 1 426 ? 28.794 1.022 4.681 1.00 50.25 426 ARG A N 1
ATOM 3202 C CA . ARG A 1 426 ? 29.640 1.732 5.668 1.00 50.25 426 ARG A CA 1
ATOM 3203 C C . ARG A 1 426 ? 30.736 0.898 6.336 1.00 50.25 426 ARG A C 1
ATOM 3205 O O . ARG A 1 426 ? 31.618 1.487 6.955 1.00 50.25 426 ARG A O 1
ATOM 3212 N N . ALA A 1 427 ? 30.708 -0.428 6.244 1.00 52.06 427 ALA A N 1
ATOM 3213 C CA . ALA A 1 427 ? 31.602 -1.291 7.016 1.00 52.06 427 ALA A CA 1
ATOM 3214 C C . ALA A 1 427 ? 32.619 -2.023 6.129 1.00 52.06 427 ALA A C 1
ATOM 3216 O O . ALA A 1 427 ? 32.487 -3.215 5.884 1.00 52.06 427 ALA A O 1
ATOM 3217 N N . ALA A 1 428 ? 33.657 -1.317 5.675 1.00 49.09 428 ALA A N 1
ATOM 3218 C CA . ALA A 1 428 ? 34.831 -1.972 5.087 1.00 49.09 428 ALA A CA 1
ATOM 3219 C C . ALA A 1 428 ? 35.695 -2.699 6.146 1.00 49.09 428 ALA A C 1
ATOM 3221 O O . ALA A 1 428 ? 36.474 -3.571 5.782 1.00 49.09 428 ALA A O 1
ATOM 3222 N N . ASP A 1 429 ? 35.514 -2.383 7.441 1.00 51.00 429 ASP A N 1
ATOM 3223 C CA . ASP A 1 429 ? 36.413 -2.818 8.527 1.00 51.00 429 ASP A CA 1
ATOM 3224 C C . ASP A 1 429 ? 35.716 -3.503 9.729 1.00 51.00 429 ASP A C 1
ATOM 3226 O O . ASP A 1 429 ? 36.390 -3.876 10.691 1.00 51.00 429 ASP A O 1
ATOM 3230 N N . ALA A 1 430 ? 34.382 -3.656 9.741 1.00 61.66 430 ALA A N 1
ATOM 3231 C CA . ALA A 1 430 ? 33.688 -4.279 10.878 1.00 61.66 430 ALA A CA 1
ATOM 3232 C C . ALA A 1 430 ? 33.585 -5.798 10.691 1.00 61.66 430 ALA A C 1
ATOM 3234 O O . ALA A 1 430 ? 32.693 -6.300 10.006 1.00 61.66 430 ALA A O 1
ATOM 3235 N N . ASP A 1 431 ? 34.502 -6.519 11.327 1.00 77.56 431 ASP A N 1
ATOM 3236 C CA . ASP A 1 431 ? 34.491 -7.976 11.383 1.00 77.56 431 ASP A CA 1
ATOM 3237 C C . ASP A 1 431 ? 33.249 -8.502 12.135 1.00 77.56 431 ASP A C 1
ATOM 3239 O O . ASP A 1 431 ? 32.888 -7.981 13.197 1.00 77.56 431 ASP A O 1
ATOM 3243 N N . LEU A 1 432 ? 32.585 -9.525 11.582 1.00 86.00 432 LEU A N 1
ATOM 3244 C CA . LEU A 1 432 ? 31.336 -10.101 12.103 1.00 86.00 432 LEU A CA 1
ATOM 3245 C C . LEU A 1 432 ? 31.467 -10.515 13.578 1.00 86.00 432 LEU A C 1
ATOM 3247 O O . LEU A 1 432 ? 30.553 -10.276 14.375 1.00 86.00 432 LEU A O 1
ATOM 3251 N N . GLU A 1 433 ? 32.608 -11.105 13.948 1.00 86.00 433 GLU A N 1
ATOM 3252 C CA . GLU A 1 433 ? 32.890 -11.538 15.318 1.00 86.00 433 GLU A CA 1
ATOM 3253 C C . GLU A 1 433 ? 32.866 -10.346 16.278 1.00 86.00 433 GLU A C 1
ATOM 3255 O O . GLU A 1 433 ? 32.163 -10.381 17.289 1.00 86.00 433 GLU A O 1
ATOM 3260 N N . SER A 1 434 ? 33.518 -9.239 15.911 1.00 83.75 434 SER A N 1
ATOM 3261 C CA . SER A 1 434 ? 33.552 -8.018 16.728 1.00 83.75 434 SER A CA 1
ATOM 3262 C C . SER A 1 434 ? 32.162 -7.417 17.003 1.00 83.75 434 SER A C 1
ATOM 3264 O O . SER A 1 434 ? 31.930 -6.829 18.066 1.00 83.75 434 SER A O 1
ATOM 3266 N N . VAL A 1 435 ? 31.214 -7.589 16.073 1.00 86.44 435 VAL A N 1
ATOM 3267 C CA . VAL A 1 435 ? 29.844 -7.067 16.183 1.00 86.44 435 VAL A CA 1
ATOM 3268 C C . VAL A 1 435 ? 28.979 -7.957 17.078 1.00 86.44 435 VAL A C 1
ATOM 3270 O O . VAL A 1 435 ? 28.209 -7.444 17.898 1.00 86.44 435 VAL A O 1
ATOM 3273 N N . LEU A 1 436 ? 29.101 -9.280 16.938 1.00 88.94 436 LEU A N 1
ATOM 3274 C CA . LEU A 1 436 ? 28.197 -10.246 17.569 1.00 88.94 436 LEU A CA 1
ATOM 3275 C C . LEU A 1 436 ? 28.695 -10.786 18.915 1.00 88.94 436 LEU A C 1
ATOM 3277 O O . LEU A 1 436 ? 27.868 -11.017 19.798 1.00 88.94 436 LEU A O 1
ATOM 3281 N N . GLN A 1 437 ? 30.010 -10.928 19.116 1.00 85.38 437 GLN A N 1
ATOM 3282 C CA . GLN A 1 437 ? 30.609 -11.462 20.350 1.00 85.38 437 GLN A CA 1
ATOM 3283 C C . GLN A 1 437 ? 30.077 -10.794 21.634 1.00 85.38 437 GLN A C 1
ATOM 3285 O O . GLN A 1 437 ? 29.801 -11.502 22.601 1.00 85.38 437 GLN A O 1
ATOM 3290 N N . PRO A 1 438 ? 29.842 -9.468 21.685 1.00 87.38 438 PRO A N 1
ATOM 3291 C CA . PRO A 1 438 ? 29.380 -8.815 22.913 1.00 87.38 438 PRO A CA 1
ATOM 3292 C C . PRO A 1 438 ? 27.923 -9.114 23.297 1.00 87.38 438 PRO A C 1
ATOM 3294 O O . PRO A 1 438 ? 27.488 -8.717 24.375 1.00 87.38 438 PRO A O 1
ATOM 3297 N N . TRP A 1 439 ? 27.167 -9.777 22.419 1.00 88.31 439 TRP A N 1
ATOM 3298 C CA . TRP A 1 439 ? 25.801 -10.242 22.676 1.00 88.31 439 TRP A CA 1
ATOM 3299 C C . TRP A 1 439 ? 25.751 -11.683 23.190 1.00 88.31 439 TRP A C 1
ATOM 3301 O O . TRP A 1 439 ? 24.697 -12.150 23.619 1.00 88.31 439 TRP A O 1
ATOM 3311 N N . MET A 1 440 ? 26.882 -12.387 23.159 1.00 85.19 440 MET A N 1
ATOM 3312 C CA . MET A 1 440 ? 27.016 -13.739 23.681 1.00 85.19 440 MET A CA 1
ATOM 3313 C C . MET A 1 440 ? 27.355 -13.682 25.175 1.00 85.19 440 MET A C 1
ATOM 3315 O O . MET A 1 440 ? 28.161 -12.865 25.621 1.00 85.19 440 MET A O 1
ATOM 3319 N N . VAL A 1 441 ? 26.707 -14.530 25.976 1.00 70.00 441 VAL A N 1
ATOM 3320 C CA . VAL A 1 441 ? 26.906 -14.546 27.432 1.00 70.00 441 VAL A CA 1
ATOM 3321 C C . VAL A 1 441 ? 28.300 -15.088 27.755 1.00 70.00 441 VAL A C 1
ATOM 3323 O O . VAL A 1 441 ? 28.628 -16.215 27.395 1.00 70.00 441 VAL A O 1
ATOM 3326 N N . SER A 1 442 ? 29.093 -14.316 28.500 1.00 59.59 442 SER A N 1
ATOM 3327 C CA . SER A 1 442 ? 30.293 -14.820 29.174 1.00 59.59 442 SER A CA 1
ATOM 3328 C C . SER A 1 442 ? 29.857 -15.749 30.309 1.00 59.59 442 SER A C 1
ATOM 3330 O O . SER A 1 442 ? 29.427 -15.304 31.371 1.00 59.59 442 SER A O 1
ATOM 3332 N N . ALA A 1 443 ? 29.922 -17.054 30.066 1.00 47.69 443 ALA A N 1
ATOM 3333 C CA . ALA A 1 443 ? 29.849 -18.064 31.108 1.00 47.69 443 ALA A CA 1
ATOM 3334 C C . ALA A 1 443 ? 30.940 -19.097 30.837 1.00 47.69 443 ALA A C 1
ATOM 3336 O O . ALA A 1 443 ? 30.998 -19.656 29.743 1.00 47.69 443 ALA A O 1
ATOM 3337 N N . ASP A 1 444 ? 31.781 -19.335 31.841 1.00 56.00 444 ASP A N 1
ATOM 3338 C CA . ASP A 1 444 ? 33.019 -20.125 31.790 1.00 56.00 444 ASP A CA 1
ATOM 3339 C C . ASP A 1 444 ? 32.854 -21.615 31.392 1.00 56.00 444 ASP A C 1
ATOM 3341 O O . ASP A 1 444 ? 33.833 -22.348 31.437 1.00 56.00 444 ASP A O 1
ATOM 3345 N N . ASP A 1 445 ? 31.667 -22.072 30.963 1.00 53.66 445 ASP A N 1
ATOM 3346 C CA . ASP A 1 445 ? 31.378 -23.483 30.634 1.00 53.66 445 ASP A CA 1
ATOM 3347 C C . ASP A 1 445 ? 30.325 -23.711 29.515 1.00 53.66 445 ASP A C 1
ATOM 3349 O O . ASP A 1 445 ? 29.971 -24.856 29.233 1.00 53.66 445 ASP A O 1
ATOM 3353 N N . ALA A 1 446 ? 29.784 -22.673 28.859 1.00 62.59 446 ALA A N 1
ATOM 3354 C CA . ALA A 1 446 ? 28.789 -22.872 27.791 1.00 62.59 446 ALA A CA 1
ATOM 3355 C C . ALA A 1 446 ? 29.463 -23.028 26.418 1.00 62.59 446 ALA A C 1
ATOM 3357 O O . ALA A 1 446 ? 30.244 -22.163 26.020 1.00 62.59 446 ALA A O 1
ATOM 3358 N N . ASP A 1 447 ? 29.138 -24.082 25.662 1.00 78.81 447 ASP A N 1
ATOM 3359 C CA . ASP A 1 447 ? 29.605 -24.219 24.279 1.00 78.81 447 ASP A CA 1
ATOM 3360 C C . ASP A 1 447 ? 29.056 -23.101 23.367 1.00 78.81 447 ASP A C 1
ATOM 3362 O O . ASP A 1 447 ? 28.028 -22.470 23.636 1.00 78.81 447 ASP A O 1
ATOM 3366 N N . LEU A 1 448 ? 29.776 -22.829 22.273 1.00 80.19 448 LEU A N 1
ATOM 3367 C CA . LEU A 1 448 ? 29.447 -21.767 21.313 1.00 80.19 448 LEU A CA 1
ATOM 3368 C C . LEU A 1 448 ? 28.023 -21.912 20.743 1.00 80.19 448 LEU A C 1
ATOM 3370 O O . LEU A 1 448 ? 27.369 -20.922 20.417 1.00 80.19 448 LEU A O 1
ATOM 3374 N N . GLU A 1 449 ? 27.539 -23.147 20.631 1.00 80.00 449 GLU A N 1
ATOM 3375 C CA . GLU A 1 449 ? 26.203 -23.473 20.144 1.00 80.00 449 GLU A CA 1
ATOM 3376 C C . GLU A 1 449 ? 25.109 -22.990 21.084 1.00 80.00 449 GLU A C 1
ATOM 3378 O O . GLU A 1 449 ? 24.224 -22.241 20.663 1.00 80.00 449 GLU A O 1
ATOM 3383 N N . SER A 1 450 ? 25.221 -23.347 22.357 1.00 80.06 450 SER A N 1
ATOM 3384 C CA . SER A 1 450 ? 24.301 -22.942 23.409 1.00 80.06 450 SER A CA 1
ATOM 3385 C C . SER A 1 450 ? 24.264 -21.422 23.542 1.00 80.06 450 SER A C 1
ATOM 3387 O O . SER A 1 450 ? 23.190 -20.842 23.692 1.00 80.06 450 SER A O 1
ATOM 3389 N N . GLN A 1 451 ? 25.417 -20.755 23.412 1.00 84.81 451 GLN A N 1
ATOM 3390 C CA . GLN A 1 451 ? 25.496 -19.293 23.455 1.00 84.81 451 GLN A CA 1
ATOM 3391 C C . GLN A 1 451 ? 24.781 -18.632 22.268 1.00 84.81 451 GLN A C 1
ATOM 3393 O O . GLN A 1 451 ? 23.985 -17.714 22.467 1.00 84.81 451 GLN A O 1
ATOM 3398 N N . CYS A 1 452 ? 25.017 -19.101 21.038 1.00 87.81 452 CYS A N 1
ATOM 3399 C CA . CYS A 1 452 ? 24.399 -18.510 19.849 1.00 87.81 452 CYS A CA 1
ATOM 3400 C C . CYS A 1 452 ? 22.887 -18.762 19.801 1.00 87.81 452 CYS A C 1
ATOM 3402 O O . CYS A 1 452 ? 22.122 -17.847 19.495 1.00 87.81 452 CYS A O 1
ATOM 3404 N N . ALA A 1 453 ? 22.440 -19.978 20.127 1.00 84.38 453 ALA A N 1
ATOM 3405 C CA . ALA A 1 453 ? 21.018 -20.309 20.192 1.00 84.38 453 ALA A CA 1
ATOM 3406 C C . ALA A 1 453 ? 20.295 -19.482 21.268 1.00 84.38 453 ALA A C 1
ATOM 3408 O O . ALA A 1 453 ? 19.230 -18.921 21.005 1.00 84.38 453 ALA A O 1
ATOM 3409 N N . ALA A 1 454 ? 20.899 -19.335 22.453 1.00 85.81 454 ALA A N 1
ATOM 3410 C CA . ALA A 1 454 ? 20.329 -18.541 23.538 1.00 85.81 454 ALA A CA 1
ATOM 3411 C C . ALA A 1 454 ? 20.301 -17.036 23.243 1.00 85.81 454 ALA A C 1
ATOM 3413 O O . ALA A 1 454 ? 19.415 -16.351 23.749 1.00 85.81 454 ALA A O 1
ATOM 3414 N N . ALA A 1 455 ? 21.249 -16.520 22.452 1.00 88.00 455 ALA A N 1
ATOM 3415 C CA . ALA A 1 455 ? 21.342 -15.099 22.124 1.00 88.00 455 ALA A CA 1
ATOM 3416 C C . ALA A 1 455 ? 20.496 -14.701 20.907 1.00 88.00 455 ALA A C 1
ATOM 3418 O O . ALA A 1 455 ? 19.910 -13.624 20.909 1.00 88.00 455 ALA A O 1
ATOM 3419 N N . PHE A 1 456 ? 20.398 -15.547 19.880 1.00 91.31 456 PHE A N 1
ATOM 3420 C CA . PHE A 1 456 ? 19.788 -15.159 18.602 1.00 91.31 456 PHE A CA 1
ATOM 3421 C C . PHE A 1 456 ? 18.560 -15.985 18.209 1.00 91.31 456 PHE A C 1
ATOM 3423 O O . PHE A 1 456 ? 17.884 -15.615 17.252 1.00 91.31 456 PHE A O 1
ATOM 3430 N N . GLY A 1 457 ? 18.233 -17.058 18.929 1.00 89.06 457 GLY A N 1
ATOM 3431 C CA . GLY A 1 457 ? 17.083 -17.919 18.646 1.00 89.06 457 GLY A CA 1
ATOM 3432 C C . GLY A 1 457 ? 17.419 -19.152 17.801 1.00 89.06 457 GLY A C 1
ATOM 3433 O O . GLY A 1 457 ? 18.570 -19.406 17.444 1.00 89.06 457 GLY A O 1
ATOM 3434 N N . GLU A 1 458 ? 16.389 -19.939 17.489 1.00 86.50 458 GLU A N 1
ATOM 3435 C CA . GLU A 1 458 ? 16.511 -21.315 16.976 1.00 86.50 458 GLU A CA 1
ATOM 3436 C C . GLU A 1 458 ? 16.972 -21.426 15.514 1.00 86.50 458 GLU A C 1
ATOM 3438 O O . GLU A 1 458 ? 17.409 -22.494 15.083 1.00 86.50 458 GLU A O 1
ATOM 3443 N N . VAL A 1 459 ? 16.888 -20.340 14.738 1.00 88.81 459 VAL A N 1
ATOM 3444 C CA . VAL A 1 459 ? 17.356 -20.308 13.341 1.00 88.81 459 VAL A CA 1
ATOM 3445 C C . VAL A 1 459 ? 18.567 -19.400 13.194 1.00 88.81 459 VAL A C 1
ATOM 3447 O O . VAL A 1 459 ? 19.580 -19.817 12.634 1.00 88.81 459 VAL A O 1
ATOM 3450 N N . LEU A 1 460 ? 18.484 -18.165 13.704 1.00 91.38 460 LEU A N 1
ATOM 3451 C CA . LEU A 1 460 ? 19.596 -17.218 13.602 1.00 91.38 460 LEU A CA 1
ATOM 3452 C C . LEU A 1 460 ? 20.804 -17.673 14.425 1.00 91.38 460 LEU A C 1
ATOM 3454 O O . LEU A 1 460 ? 21.927 -17.499 13.967 1.00 91.38 460 LEU A O 1
ATOM 3458 N N . GLY A 1 461 ? 20.601 -18.298 15.588 1.00 91.44 461 GLY A N 1
ATOM 3459 C CA . GLY A 1 461 ? 21.686 -18.799 16.433 1.00 91.44 461 GLY A CA 1
ATOM 3460 C C . GLY A 1 461 ? 22.578 -19.823 15.729 1.00 91.44 461 GLY A C 1
ATOM 3461 O O . GLY A 1 461 ? 23.782 -19.588 15.618 1.00 91.44 461 GLY A O 1
ATOM 3462 N N . PRO A 1 462 ? 22.030 -20.927 15.190 1.00 90.94 462 PRO A N 1
ATOM 3463 C CA . PRO A 1 462 ? 22.810 -21.880 14.407 1.00 90.94 462 PRO A CA 1
ATOM 3464 C C . PRO A 1 462 ? 23.526 -21.246 13.210 1.00 90.94 462 PRO A C 1
ATOM 3466 O O . PRO A 1 462 ? 24.676 -21.590 12.953 1.00 90.94 462 PRO A O 1
ATOM 3469 N N . LEU A 1 463 ? 22.889 -20.303 12.510 1.00 91.44 463 LEU A N 1
ATOM 3470 C CA . LEU A 1 463 ? 23.479 -19.605 11.363 1.00 91.44 463 LEU A CA 1
ATOM 3471 C C . LEU A 1 463 ? 24.673 -18.730 11.798 1.00 91.44 463 LEU A C 1
ATOM 3473 O O . LEU A 1 463 ? 25.753 -18.833 11.218 1.00 91.44 463 LEU A O 1
ATOM 3477 N N . VAL A 1 464 ? 24.522 -17.958 12.880 1.00 91.31 464 VAL A N 1
ATOM 3478 C CA . VAL A 1 464 ? 25.605 -17.169 13.497 1.00 91.31 464 VAL A CA 1
ATOM 3479 C C . VAL A 1 464 ? 26.741 -18.071 13.972 1.00 91.31 464 VAL A C 1
ATOM 3481 O O . VAL A 1 464 ? 27.899 -17.783 13.690 1.00 91.31 464 VAL A O 1
ATOM 3484 N N . ARG A 1 465 ? 26.442 -19.204 14.619 1.00 89.94 465 ARG A N 1
ATOM 3485 C CA . ARG A 1 465 ? 27.466 -20.172 15.041 1.00 89.94 465 ARG A CA 1
ATOM 3486 C C . ARG A 1 465 ? 28.301 -20.653 13.857 1.00 89.94 465 ARG A C 1
ATOM 3488 O O . ARG A 1 465 ? 29.520 -20.721 13.964 1.00 89.94 465 ARG A O 1
ATOM 3495 N N . VAL A 1 466 ? 27.660 -21.007 12.741 1.00 89.44 466 VAL A N 1
ATOM 3496 C CA . VAL A 1 466 ? 28.369 -21.456 11.532 1.00 89.44 466 VAL A CA 1
ATOM 3497 C C . VAL A 1 466 ? 29.199 -20.323 10.930 1.00 89.44 466 VAL A C 1
ATOM 3499 O O . VAL A 1 466 ? 30.315 -20.567 10.474 1.00 89.44 466 VAL A O 1
ATOM 3502 N N . ALA A 1 467 ? 28.701 -19.088 10.976 1.00 89.12 467 ALA A N 1
ATOM 3503 C CA . ALA A 1 467 ? 29.440 -17.923 10.510 1.00 89.12 467 ALA A CA 1
ATOM 3504 C C . ALA A 1 467 ? 30.673 -17.611 11.380 1.00 89.12 467 ALA A C 1
ATOM 3506 O O . ALA A 1 467 ? 31.729 -17.300 10.840 1.00 89.12 467 ALA A O 1
ATOM 3507 N N . LEU A 1 468 ? 30.576 -17.753 12.704 1.00 86.75 468 LEU A N 1
ATOM 3508 C CA . LEU A 1 468 ? 31.684 -17.496 13.635 1.00 86.75 468 LEU A CA 1
ATOM 3509 C C . LEU A 1 468 ? 32.691 -18.654 13.722 1.00 86.75 468 LEU A C 1
ATOM 3511 O O . LEU A 1 46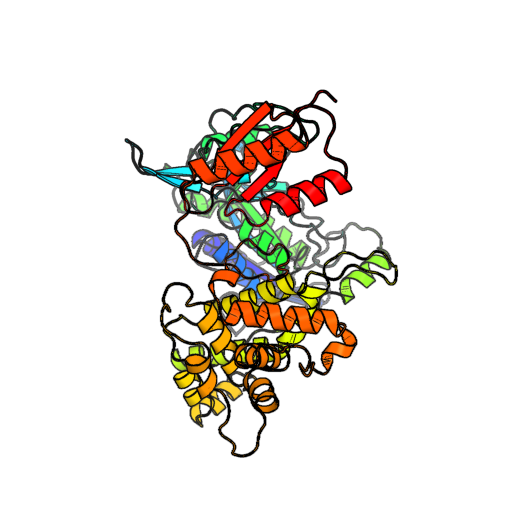8 ? 33.836 -18.452 14.122 1.00 86.75 468 LEU A O 1
ATOM 3515 N N . ASN A 1 469 ? 32.300 -19.877 13.355 1.00 82.75 469 ASN A N 1
ATOM 3516 C CA . ASN A 1 469 ? 33.210 -21.015 13.398 1.00 82.75 469 ASN A CA 1
ATOM 3517 C C . ASN A 1 469 ? 34.254 -20.923 12.265 1.00 82.75 469 ASN A C 1
ATOM 3519 O O . ASN A 1 469 ? 33.921 -20.942 11.078 1.00 82.75 469 ASN A O 1
ATOM 3523 N N . GLN A 1 470 ? 35.532 -20.836 12.642 1.00 65.38 470 GLN A N 1
ATOM 3524 C CA . GLN A 1 470 ? 36.666 -20.715 11.715 1.00 65.38 470 GLN A CA 1
ATOM 3525 C C . GLN A 1 470 ? 37.098 -22.066 11.116 1.00 65.38 470 GLN A C 1
ATOM 3527 O O . GLN A 1 470 ? 37.853 -22.108 10.141 1.00 65.38 470 GLN A O 1
ATOM 3532 N N . ALA A 1 471 ? 36.623 -23.189 11.666 1.00 61.22 471 ALA A N 1
ATOM 3533 C CA . ALA A 1 471 ? 36.887 -24.508 11.106 1.00 61.22 471 ALA A CA 1
ATOM 3534 C C . ALA A 1 471 ? 36.099 -24.685 9.794 1.00 61.22 471 ALA A C 1
ATOM 3536 O O . ALA A 1 471 ? 34.876 -24.794 9.802 1.00 61.22 471 ALA A O 1
ATOM 3537 N N . HIS A 1 472 ? 36.808 -24.738 8.663 1.00 56.69 472 HIS A N 1
ATOM 3538 C CA . HIS A 1 472 ? 36.229 -24.893 7.317 1.00 56.69 472 HIS A CA 1
ATOM 3539 C C . HIS A 1 472 ? 35.647 -26.297 7.060 1.00 56.69 472 HIS A C 1
ATOM 3541 O O . HIS A 1 472 ? 35.160 -26.594 5.970 1.00 56.69 472 HIS A O 1
ATOM 3547 N N . ASP A 1 473 ? 35.705 -27.182 8.057 1.00 60.72 473 ASP A N 1
ATOM 3548 C CA . ASP A 1 473 ? 35.182 -28.532 7.956 1.00 60.72 473 ASP A CA 1
ATOM 3549 C C . ASP A 1 473 ? 33.722 -28.586 8.429 1.00 60.72 473 ASP A C 1
ATOM 3551 O O . ASP A 1 473 ? 33.409 -28.841 9.592 1.00 60.72 473 ASP A O 1
ATOM 3555 N N . HIS A 1 474 ? 32.801 -28.346 7.496 1.00 65.38 474 HIS A N 1
ATOM 3556 C CA . HIS A 1 474 ? 31.362 -28.443 7.742 1.00 65.38 474 HIS A CA 1
ATOM 3557 C C . HIS A 1 474 ? 30.859 -29.897 7.819 1.00 65.38 474 HIS A C 1
ATOM 3559 O O . HIS A 1 474 ? 29.648 -30.123 7.887 1.00 65.38 474 HIS A O 1
ATOM 3565 N N . THR A 1 475 ? 31.725 -30.919 7.765 1.00 57.06 475 THR A N 1
ATOM 3566 C CA . THR A 1 475 ? 31.293 -32.330 7.817 1.00 57.06 475 THR A CA 1
ATOM 3567 C C . THR A 1 475 ? 30.782 -32.766 9.191 1.00 57.06 475 THR A C 1
ATOM 3569 O O . THR A 1 475 ? 29.933 -33.652 9.236 1.00 57.06 475 THR A O 1
ATOM 3572 N N . SER A 1 476 ? 31.184 -32.099 10.279 1.00 61.34 476 SER A N 1
ATOM 3573 C CA . SER A 1 476 ? 30.731 -32.376 11.654 1.00 61.34 476 SER A CA 1
ATOM 3574 C C . SER A 1 476 ? 29.699 -31.371 12.194 1.00 61.34 476 SER A C 1
ATOM 3576 O O . SER A 1 476 ? 29.483 -31.296 13.403 1.00 61.34 476 SER A O 1
ATOM 3578 N N . MET A 1 477 ? 29.055 -30.588 11.316 1.00 75.56 477 MET A N 1
ATOM 3579 C CA . MET A 1 477 ? 28.073 -29.578 11.722 1.00 75.56 477 MET A CA 1
ATOM 3580 C C . MET A 1 477 ? 26.906 -30.224 12.484 1.00 75.56 477 MET A C 1
ATOM 3582 O O . MET A 1 477 ? 26.128 -30.984 11.910 1.00 75.56 477 MET A O 1
ATOM 3586 N N . VAL A 1 478 ? 26.770 -29.878 13.767 1.00 77.31 478 VAL A N 1
ATOM 3587 C CA . VAL A 1 478 ? 25.612 -30.255 14.586 1.00 77.31 478 VAL A CA 1
ATOM 3588 C C . VAL A 1 478 ? 24.390 -29.532 14.030 1.00 77.31 478 VAL A C 1
ATOM 3590 O O . VAL A 1 478 ? 24.369 -28.303 13.966 1.00 77.31 478 VAL A O 1
ATOM 3593 N N . LEU A 1 479 ? 23.392 -30.274 13.565 1.00 83.38 479 LEU A N 1
ATOM 3594 C CA . LEU A 1 479 ? 22.185 -29.685 12.994 1.00 83.38 479 LEU A CA 1
ATOM 3595 C C . LEU A 1 479 ? 21.172 -29.354 14.096 1.00 83.38 479 LEU A C 1
ATOM 3597 O O . LEU A 1 479 ? 21.086 -30.090 15.076 1.00 83.38 479 LEU A O 1
ATOM 3601 N N . PRO A 1 480 ? 20.395 -28.267 13.945 1.00 82.50 480 PRO A N 1
ATOM 3602 C CA . PRO A 1 480 ? 19.375 -27.908 14.922 1.00 82.50 480 PRO A CA 1
ATOM 3603 C C . PRO A 1 480 ? 18.233 -28.931 14.929 1.00 82.50 480 PRO A C 1
ATOM 3605 O O . PRO A 1 480 ? 17.971 -29.576 13.914 1.00 82.50 480 PRO A O 1
ATOM 3608 N N . ASP A 1 481 ? 17.497 -29.035 16.034 1.00 79.69 481 ASP A N 1
ATOM 3609 C CA . ASP A 1 481 ? 16.455 -30.060 16.234 1.00 79.69 481 ASP A CA 1
ATOM 3610 C C . ASP A 1 481 ? 15.363 -30.067 15.145 1.00 79.69 481 ASP A C 1
ATOM 3612 O O . ASP A 1 481 ? 14.837 -31.120 14.763 1.00 79.69 481 ASP A O 1
ATOM 3616 N N . TRP A 1 482 ? 15.057 -28.895 14.578 1.00 79.12 482 TRP A N 1
ATOM 3617 C CA . TRP A 1 482 ? 14.083 -28.744 13.494 1.00 79.12 482 TRP A CA 1
ATOM 3618 C C . TRP A 1 482 ? 14.563 -29.302 12.143 1.00 79.12 482 TRP A C 1
ATOM 3620 O O . TRP A 1 482 ? 13.753 -29.477 11.229 1.00 79.12 482 TRP A O 1
ATOM 3630 N N . SER A 1 483 ? 15.850 -29.644 12.009 1.00 78.19 483 SER A N 1
ATOM 3631 C CA . SER A 1 483 ? 16.410 -30.242 10.791 1.00 78.19 483 SER A CA 1
ATOM 3632 C C . SER A 1 483 ? 15.750 -31.563 10.416 1.00 78.19 483 SER A C 1
ATOM 3634 O O . SER A 1 483 ? 15.491 -31.801 9.241 1.00 78.19 483 SER A O 1
ATOM 3636 N N . SER A 1 484 ? 15.337 -32.357 11.403 1.00 70.88 484 SER A N 1
ATOM 3637 C CA . SER A 1 484 ? 14.621 -33.619 11.191 1.00 70.88 484 SER A CA 1
ATOM 3638 C C . SER A 1 484 ? 13.312 -33.460 10.397 1.00 70.88 484 SER A C 1
ATOM 3640 O O . SER A 1 484 ? 12.941 -34.340 9.618 1.00 70.88 484 SER A O 1
ATOM 3642 N N . GLY A 1 485 ? 12.619 -32.325 10.547 1.00 63.25 485 GLY A N 1
ATOM 3643 C CA . GLY A 1 485 ? 11.384 -32.010 9.819 1.00 63.25 485 GLY A CA 1
ATOM 3644 C C . GLY A 1 485 ? 11.618 -31.409 8.430 1.00 63.25 485 GLY A C 1
ATOM 3645 O O . GLY A 1 485 ? 10.752 -31.503 7.556 1.00 63.25 485 GLY A O 1
ATOM 3646 N N . VAL A 1 486 ? 12.794 -30.816 8.207 1.00 66.44 486 VAL A N 1
ATOM 3647 C CA . VAL A 1 486 ? 13.136 -30.061 6.991 1.00 66.44 486 VAL A CA 1
ATOM 3648 C C . VAL A 1 486 ? 14.188 -30.775 6.137 1.00 66.44 486 VAL A C 1
ATOM 3650 O O . VAL A 1 486 ? 14.345 -30.440 4.976 1.00 66.44 486 VAL A O 1
ATOM 3653 N N . GLY A 1 487 ? 14.819 -31.844 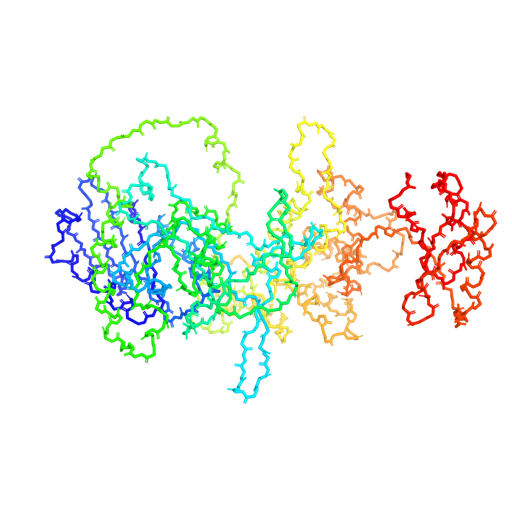6.612 1.00 74.12 487 GLY A N 1
ATOM 3654 C CA . GLY A 1 487 ? 15.843 -32.624 5.917 1.00 74.12 487 GLY A CA 1
ATOM 3655 C C . GLY A 1 487 ? 17.260 -32.084 6.124 1.00 74.12 487 GLY A C 1
ATOM 3656 O O . GLY A 1 487 ? 17.588 -30.976 5.704 1.00 74.12 487 GLY A O 1
ATOM 3657 N N . ASP A 1 488 ? 18.114 -32.931 6.691 1.00 81.50 488 ASP A N 1
ATOM 3658 C CA . ASP A 1 488 ? 19.471 -32.609 7.139 1.00 81.50 488 ASP A CA 1
ATOM 3659 C C . ASP A 1 488 ? 20.345 -31.936 6.075 1.00 81.50 488 ASP A C 1
ATOM 3661 O O . ASP A 1 488 ? 21.005 -30.934 6.352 1.00 81.50 488 ASP A O 1
ATOM 3665 N N . LEU A 1 489 ? 20.323 -32.456 4.842 1.00 80.50 489 LEU A N 1
ATOM 3666 C CA . LEU A 1 489 ? 21.109 -31.910 3.732 1.00 80.50 489 LEU A CA 1
ATOM 3667 C C . LEU A 1 489 ? 20.688 -30.474 3.394 1.00 80.50 489 LEU A C 1
ATOM 3669 O O . LEU A 1 489 ? 21.536 -29.597 3.269 1.00 80.50 489 LEU A O 1
ATOM 3673 N N . TRP A 1 490 ? 19.380 -30.224 3.322 1.00 83.81 490 TRP A N 1
ATOM 3674 C CA . TRP A 1 490 ? 18.848 -28.895 3.030 1.00 83.81 490 TRP A CA 1
ATOM 3675 C C . TRP A 1 490 ? 19.199 -27.908 4.146 1.00 83.81 490 TRP A C 1
ATOM 3677 O O . TRP A 1 490 ? 19.639 -26.793 3.880 1.00 83.81 490 TRP A O 1
ATOM 3687 N N . CYS A 1 491 ? 19.062 -28.331 5.407 1.00 82.69 491 CYS A N 1
ATOM 3688 C CA . CYS A 1 491 ? 19.417 -27.507 6.561 1.00 82.69 491 CYS A CA 1
ATOM 3689 C C . CYS A 1 491 ? 20.899 -27.151 6.564 1.00 82.69 491 CYS A C 1
ATOM 3691 O O . CYS A 1 491 ? 21.254 -26.005 6.832 1.00 82.69 491 CYS A O 1
ATOM 3693 N N . LYS A 1 492 ? 21.762 -28.110 6.228 1.00 86.56 492 LYS A N 1
ATOM 3694 C CA . LYS A 1 492 ? 23.198 -27.880 6.114 1.00 86.56 492 LYS A CA 1
ATOM 3695 C C . LYS A 1 492 ? 23.515 -26.838 5.040 1.00 86.56 492 LYS A C 1
ATOM 3697 O O . LYS A 1 492 ? 24.243 -25.892 5.318 1.00 86.56 492 LYS A O 1
ATOM 3702 N N . GLU A 1 493 ? 22.941 -26.979 3.849 1.00 84.88 493 GLU A N 1
ATOM 3703 C CA . GLU A 1 493 ? 23.132 -26.027 2.746 1.00 84.88 493 GLU A CA 1
ATOM 3704 C C . GLU A 1 493 ? 22.593 -24.629 3.089 1.00 84.88 493 GLU A C 1
ATOM 3706 O O . GLU A 1 493 ? 23.245 -23.629 2.796 1.00 84.88 493 GLU A O 1
ATOM 3711 N N . PHE A 1 494 ? 21.446 -24.543 3.773 1.00 87.44 494 PHE A N 1
ATOM 3712 C CA . PHE A 1 494 ? 20.868 -23.277 4.235 1.00 87.44 494 PHE A CA 1
ATOM 3713 C C . PHE A 1 494 ? 21.787 -22.570 5.240 1.00 87.44 494 PHE A C 1
ATOM 3715 O O . PHE A 1 494 ? 22.015 -21.365 5.133 1.00 87.44 494 PHE A O 1
ATOM 3722 N N . LEU A 1 495 ? 22.333 -23.317 6.206 1.00 91.50 495 LEU A N 1
ATOM 3723 C CA . LEU A 1 495 ? 23.227 -22.772 7.228 1.00 91.50 495 LEU A CA 1
ATOM 3724 C C . LEU A 1 495 ? 24.561 -22.309 6.636 1.00 91.50 495 LEU A C 1
ATOM 3726 O O . LEU A 1 495 ? 25.050 -21.252 7.026 1.00 91.50 495 LEU A O 1
ATOM 3730 N N . VAL A 1 496 ? 25.128 -23.065 5.691 1.00 90.38 496 VAL A N 1
ATOM 3731 C CA . VAL A 1 496 ? 26.369 -22.687 4.996 1.00 90.38 496 VAL A CA 1
ATOM 3732 C C . VAL A 1 496 ? 26.155 -21.425 4.161 1.00 90.38 496 VAL A C 1
ATOM 3734 O O . VAL A 1 496 ? 26.859 -20.443 4.375 1.00 90.38 496 VAL A O 1
ATOM 3737 N N . ALA A 1 497 ? 25.135 -21.395 3.299 1.00 88.19 497 ALA A N 1
ATOM 3738 C CA . ALA A 1 497 ? 24.860 -20.230 2.458 1.00 88.19 497 ALA A CA 1
ATOM 3739 C C . ALA A 1 497 ? 24.518 -18.978 3.285 1.00 88.19 497 ALA A C 1
ATOM 3741 O O . ALA A 1 497 ? 24.947 -17.870 2.975 1.00 88.19 497 ALA A O 1
ATOM 3742 N N . GLY A 1 498 ? 23.766 -19.141 4.377 1.00 90.31 498 GLY A N 1
ATOM 3743 C CA . GLY A 1 498 ? 23.490 -18.047 5.304 1.00 90.31 498 GLY A CA 1
ATOM 3744 C C . GLY A 1 498 ? 24.753 -17.519 5.987 1.00 90.31 498 GLY A C 1
ATOM 3745 O O . GLY A 1 498 ? 24.925 -16.309 6.112 1.00 90.31 498 GLY A O 1
ATOM 3746 N N . ALA A 1 499 ? 25.649 -18.413 6.407 1.00 90.12 499 ALA A N 1
ATOM 3747 C CA . ALA A 1 499 ? 26.917 -18.036 7.016 1.00 90.12 499 ALA A CA 1
ATOM 3748 C C . ALA A 1 499 ? 27.851 -17.314 6.036 1.00 90.12 499 ALA A C 1
ATOM 3750 O O . ALA A 1 499 ? 28.524 -16.369 6.440 1.00 90.12 499 ALA A O 1
ATOM 3751 N N . GLU A 1 500 ? 27.868 -17.714 4.763 1.00 88.81 500 GLU A N 1
ATOM 3752 C CA . GLU A 1 500 ? 28.597 -17.005 3.705 1.00 88.81 500 GLU A CA 1
ATOM 3753 C C . GLU A 1 500 ? 28.082 -15.574 3.541 1.00 88.81 500 GLU A C 1
ATOM 3755 O O . GLU A 1 500 ? 28.881 -14.645 3.554 1.00 88.81 500 GLU A O 1
ATOM 3760 N N . ILE A 1 501 ? 26.761 -15.371 3.511 1.00 88.50 501 ILE A N 1
ATOM 3761 C CA . ILE A 1 501 ? 26.157 -14.028 3.443 1.00 88.50 501 ILE A CA 1
ATOM 3762 C C . ILE A 1 501 ? 26.506 -13.179 4.677 1.00 88.50 501 ILE A C 1
ATOM 3764 O O . ILE A 1 501 ? 26.669 -11.965 4.569 1.00 88.50 501 ILE A O 1
ATOM 3768 N N . LEU A 1 502 ? 26.618 -13.786 5.864 1.00 88.50 502 LEU A N 1
ATOM 3769 C CA . LEU A 1 502 ? 27.055 -13.060 7.061 1.00 88.50 502 LEU A CA 1
ATOM 3770 C C . LEU A 1 502 ? 28.547 -12.702 7.042 1.00 88.50 502 LEU A C 1
ATOM 3772 O O . LEU A 1 502 ? 28.929 -11.750 7.712 1.00 88.50 502 LEU A O 1
ATOM 3776 N N . LYS A 1 503 ? 29.388 -13.448 6.322 1.00 87.19 503 LYS A N 1
ATOM 3777 C CA . LYS A 1 503 ? 30.820 -13.140 6.167 1.00 87.19 503 LYS A CA 1
ATOM 3778 C C . LYS A 1 503 ? 31.072 -12.146 5.037 1.00 87.19 503 LYS A C 1
ATOM 3780 O O . LYS A 1 503 ? 31.961 -11.309 5.147 1.00 87.19 503 LYS A O 1
ATOM 3785 N N . ASP A 1 504 ? 30.284 -12.238 3.972 1.00 85.56 504 ASP A N 1
ATOM 3786 C CA . ASP A 1 504 ? 30.327 -11.358 2.815 1.00 85.56 504 ASP A CA 1
ATOM 3787 C C . ASP A 1 504 ? 28.938 -10.775 2.551 1.00 85.56 504 ASP A C 1
ATOM 3789 O O . ASP A 1 504 ? 28.078 -11.360 1.884 1.00 85.56 504 ASP A O 1
ATOM 3793 N N . LEU A 1 505 ? 28.741 -9.561 3.068 1.00 82.62 505 LEU A N 1
ATOM 3794 C CA . LEU A 1 505 ? 27.484 -8.840 2.948 1.00 82.62 505 LEU A CA 1
ATOM 3795 C C . LEU A 1 505 ? 27.093 -8.561 1.495 1.00 82.62 505 LEU A C 1
ATOM 3797 O O . LEU A 1 505 ? 25.904 -8.375 1.238 1.00 82.62 505 LEU A O 1
ATOM 3801 N N . SER A 1 506 ? 28.032 -8.532 0.542 1.00 79.00 506 SER A N 1
ATOM 3802 C CA . SER A 1 506 ? 27.715 -8.273 -0.868 1.00 79.00 506 SER A CA 1
ATOM 3803 C C . SER A 1 506 ? 26.784 -9.342 -1.454 1.00 79.00 506 SER A C 1
ATOM 3805 O O . SER A 1 506 ? 25.903 -9.028 -2.255 1.00 79.00 506 SER A O 1
ATOM 3807 N N . LEU A 1 507 ? 26.854 -10.576 -0.943 1.00 77.50 507 LEU A N 1
ATOM 3808 C CA . LEU A 1 507 ? 26.008 -11.700 -1.352 1.00 77.50 507 LEU A CA 1
ATOM 3809 C C . LEU A 1 507 ? 24.516 -11.493 -1.037 1.00 77.50 507 LEU A C 1
ATOM 3811 O O . LEU A 1 507 ? 23.652 -12.177 -1.591 1.00 77.50 507 LEU A O 1
ATOM 3815 N N . LEU A 1 508 ? 24.181 -10.521 -0.182 1.00 73.31 508 LEU A N 1
ATOM 3816 C CA . LEU A 1 508 ? 22.798 -10.130 0.088 1.00 73.31 508 LEU A CA 1
ATOM 3817 C C . LEU A 1 508 ? 22.185 -9.311 -1.073 1.00 73.31 508 LEU A C 1
ATOM 3819 O O . LEU A 1 508 ? 20.965 -9.328 -1.248 1.00 73.31 508 LEU A O 1
ATOM 3823 N N . SER A 1 509 ? 23.008 -8.612 -1.868 1.00 60.34 509 SER A N 1
ATOM 3824 C CA . SER A 1 509 ? 22.615 -7.780 -3.023 1.00 60.34 509 SER A CA 1
ATOM 3825 C C . SER A 1 509 ? 22.986 -8.393 -4.383 1.00 60.34 509 SER A C 1
ATOM 3827 O O . SER A 1 509 ? 22.434 -7.978 -5.406 1.00 60.34 509 SER A O 1
ATOM 3829 N N . SER A 1 510 ? 23.854 -9.406 -4.407 1.00 46.22 510 SER A N 1
ATOM 3830 C CA . SER A 1 510 ? 24.219 -10.157 -5.610 1.00 46.22 510 SER A CA 1
ATOM 3831 C C . SER A 1 510 ? 23.018 -10.885 -6.218 1.00 46.22 510 SER A C 1
ATOM 3833 O O . SER A 1 510 ? 22.291 -11.629 -5.553 1.00 46.22 510 SER A O 1
ATOM 3835 N N . SER A 1 511 ? 22.825 -10.704 -7.526 1.00 37.41 511 SER A N 1
ATOM 3836 C CA . SER A 1 511 ? 21.880 -11.484 -8.341 1.00 37.41 511 SER A CA 1
ATOM 3837 C C . SER A 1 511 ? 22.418 -12.873 -8.718 1.00 37.41 511 SER A C 1
ATOM 3839 O O . SER A 1 511 ? 21.715 -13.644 -9.366 1.00 37.41 511 SER A O 1
ATOM 3841 N N . GLU A 1 512 ? 23.610 -13.234 -8.247 1.00 38.03 512 GLU A N 1
ATOM 3842 C CA . GLU A 1 512 ? 24.276 -14.497 -8.545 1.00 38.03 512 GLU A CA 1
ATOM 3843 C C . GLU A 1 512 ? 24.197 -15.462 -7.363 1.00 38.03 512 GLU A C 1
ATOM 3845 O O . GLU A 1 512 ? 24.821 -15.240 -6.333 1.00 38.03 512 GLU A O 1
ATOM 3850 N N . ILE A 1 513 ? 23.446 -16.552 -7.541 1.00 33.03 513 ILE A N 1
ATOM 3851 C CA . ILE A 1 513 ? 23.834 -17.883 -7.055 1.00 33.03 513 ILE A CA 1
ATOM 3852 C C . ILE A 1 513 ? 23.420 -18.868 -8.157 1.00 33.03 513 ILE A C 1
ATOM 3854 O O . ILE A 1 513 ? 22.317 -19.416 -8.146 1.00 33.03 513 ILE A O 1
ATOM 3858 N N . GLN A 1 514 ? 24.294 -19.074 -9.145 1.00 33.31 514 GLN A N 1
ATOM 3859 C CA . GLN A 1 514 ? 24.438 -20.415 -9.712 1.00 33.31 514 GLN A CA 1
ATOM 3860 C C . GLN A 1 514 ? 25.314 -21.198 -8.733 1.00 33.31 514 GLN A C 1
ATOM 3862 O O . GLN A 1 514 ? 26.299 -20.666 -8.230 1.00 33.31 514 GLN A O 1
ATOM 3867 N N . GLY A 1 515 ? 24.896 -22.419 -8.398 1.00 31.39 515 GLY A N 1
ATOM 3868 C CA . GLY A 1 515 ? 25.520 -23.237 -7.360 1.00 31.39 515 GLY A CA 1
ATOM 3869 C C . GLY A 1 515 ? 27.035 -23.341 -7.524 1.00 31.39 515 GLY A C 1
ATOM 3870 O O . GLY A 1 515 ? 27.524 -23.858 -8.526 1.00 31.39 515 GLY A O 1
ATOM 3871 N N . GLY A 1 516 ? 27.765 -22.861 -6.520 1.00 27.11 516 GLY A N 1
ATOM 3872 C CA . GLY A 1 516 ? 29.203 -23.036 -6.427 1.00 27.11 516 GLY A CA 1
ATOM 3873 C C . GLY A 1 516 ? 29.541 -24.472 -6.040 1.00 27.11 516 GLY A C 1
ATOM 3874 O O . GLY A 1 516 ? 29.245 -24.915 -4.933 1.00 27.11 516 GLY A O 1
ATOM 3875 N N . VAL A 1 517 ? 30.209 -25.184 -6.943 1.00 25.03 517 VAL A N 1
ATOM 3876 C CA . VAL A 1 517 ? 31.248 -26.135 -6.547 1.00 25.03 517 VAL A CA 1
ATOM 3877 C C . VAL A 1 517 ? 32.544 -25.333 -6.524 1.00 25.03 517 VAL A C 1
ATOM 3879 O O . VAL A 1 517 ? 32.995 -24.842 -7.554 1.00 25.03 517 VAL A O 1
ATOM 3882 N N . THR A 1 518 ? 33.110 -25.154 -5.336 1.00 28.62 518 THR A N 1
ATOM 3883 C CA . THR A 1 518 ? 34.358 -24.424 -5.101 1.00 28.62 518 THR A CA 1
ATOM 3884 C C . THR A 1 518 ? 35.535 -25.160 -5.747 1.00 28.62 518 THR A C 1
ATOM 3886 O O . THR A 1 518 ? 35.803 -26.304 -5.379 1.00 28.62 518 THR A O 1
ATOM 3889 N N . ILE A 1 519 ? 36.286 -24.514 -6.647 1.00 25.23 519 ILE A N 1
ATOM 3890 C CA . ILE A 1 519 ? 37.670 -24.904 -6.968 1.00 25.23 519 ILE A CA 1
ATOM 3891 C C . ILE A 1 519 ? 38.540 -23.641 -7.070 1.00 25.23 519 ILE A C 1
ATOM 3893 O O . ILE A 1 519 ? 38.182 -22.669 -7.724 1.00 25.23 519 ILE A O 1
ATOM 3897 N N . SER A 1 520 ? 39.672 -23.684 -6.365 1.00 38.28 520 SER A N 1
ATOM 3898 C CA . SER A 1 520 ? 40.727 -22.668 -6.264 1.00 38.28 520 SER A CA 1
ATOM 3899 C C . SER A 1 520 ? 41.452 -22.372 -7.584 1.00 38.28 520 SER A C 1
ATOM 3901 O O . SER A 1 520 ? 41.858 -23.306 -8.264 1.00 38.28 520 SER A O 1
ATOM 3903 N N . SER A 1 521 ? 41.799 -21.102 -7.820 1.00 31.23 521 SER A N 1
ATOM 3904 C CA . SER A 1 521 ? 42.946 -20.645 -8.641 1.00 31.23 521 SER A CA 1
ATOM 3905 C C . SER A 1 521 ? 43.083 -19.122 -8.462 1.00 31.23 521 SER A C 1
ATOM 3907 O O . SER A 1 521 ? 42.062 -18.458 -8.365 1.00 31.23 521 SER A O 1
ATOM 3909 N N . GLY A 1 522 ? 44.231 -18.450 -8.354 1.00 31.00 522 GLY A N 1
ATOM 3910 C CA . GLY A 1 522 ? 45.597 -18.710 -8.806 1.00 31.00 522 GLY A CA 1
ATOM 3911 C C . GLY A 1 522 ? 46.100 -17.408 -9.463 1.00 31.00 522 GLY A C 1
ATOM 3912 O O . GLY A 1 522 ? 45.599 -17.039 -10.516 1.00 31.00 522 GLY A O 1
ATOM 3913 N N . ASP A 1 523 ? 47.021 -16.692 -8.809 1.00 39.25 523 ASP A N 1
ATOM 3914 C CA . ASP A 1 523 ? 47.547 -15.363 -9.190 1.00 39.25 523 ASP A CA 1
ATOM 3915 C C . ASP A 1 523 ? 48.276 -15.312 -10.554 1.00 39.25 523 ASP A C 1
ATOM 3917 O O . ASP A 1 523 ? 49.162 -16.126 -10.824 1.00 39.25 523 ASP A O 1
ATOM 3921 N N . GLY A 1 524 ? 48.012 -14.259 -11.346 1.00 42.19 524 GLY A N 1
ATOM 3922 C CA . GLY A 1 524 ? 48.866 -13.779 -12.448 1.00 42.19 524 GLY A CA 1
ATOM 3923 C C . GLY A 1 524 ? 48.154 -12.800 -13.410 1.00 42.19 524 GLY A C 1
ATOM 3924 O O . GLY A 1 524 ? 46.992 -13.027 -13.731 1.00 42.19 524 GLY A O 1
ATOM 3925 N N . PRO A 1 525 ? 48.795 -11.705 -13.886 1.00 42.91 525 PRO A N 1
ATOM 3926 C CA . PRO A 1 525 ? 48.182 -10.791 -14.852 1.00 42.91 525 PRO A CA 1
ATOM 3927 C C . PRO A 1 525 ? 48.124 -11.432 -16.245 1.00 42.91 525 PRO A C 1
ATOM 3929 O O . PRO A 1 525 ? 49.151 -11.755 -16.842 1.00 42.91 525 PRO A O 1
ATOM 3932 N N . THR A 1 526 ? 46.909 -11.615 -16.749 1.00 55.41 526 THR A N 1
ATOM 3933 C CA . THR A 1 526 ? 46.612 -12.323 -17.993 1.00 55.41 526 THR A CA 1
ATOM 3934 C C . THR A 1 526 ? 46.776 -11.440 -19.235 1.00 55.41 526 THR A C 1
ATOM 3936 O O . THR A 1 526 ? 46.146 -10.387 -19.333 1.00 55.41 526 THR A O 1
ATOM 3939 N N . ASP A 1 527 ? 47.547 -11.891 -20.232 1.00 65.69 527 ASP A N 1
ATOM 3940 C CA . ASP A 1 527 ? 47.561 -11.283 -21.570 1.00 65.69 527 ASP A CA 1
ATOM 3941 C C . ASP A 1 527 ? 46.307 -11.728 -22.354 1.00 65.69 527 ASP A C 1
ATOM 3943 O O . ASP A 1 527 ? 46.190 -12.873 -22.811 1.00 65.69 527 ASP A O 1
ATOM 3947 N N . ALA A 1 528 ? 45.311 -10.841 -22.446 1.00 67.06 528 ALA A N 1
ATOM 3948 C CA . ALA A 1 528 ? 43.994 -11.152 -23.011 1.00 67.06 528 ALA A CA 1
ATOM 3949 C C . ALA A 1 528 ? 44.039 -11.654 -24.475 1.00 67.06 528 ALA A C 1
ATOM 395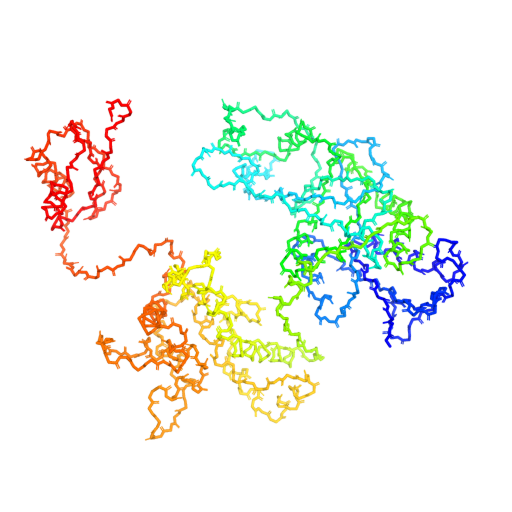1 O O . ALA A 1 528 ? 43.370 -12.646 -24.769 1.00 67.06 528 ALA A O 1
ATOM 3952 N N . PRO A 1 529 ? 44.845 -11.079 -25.394 1.00 74.00 529 PRO A N 1
ATOM 3953 C CA . PRO A 1 529 ? 45.004 -11.606 -26.751 1.00 74.00 529 PRO A CA 1
ATOM 3954 C C . PRO A 1 529 ? 45.586 -13.025 -26.797 1.00 74.00 529 PRO A C 1
ATOM 3956 O O . PRO A 1 529 ? 45.151 -13.838 -27.612 1.00 74.00 529 PRO A O 1
ATOM 3959 N N . GLU A 1 530 ? 46.544 -13.354 -25.924 1.00 77.06 530 GLU A N 1
ATOM 3960 C CA . GLU A 1 530 ? 47.123 -14.703 -25.862 1.00 77.06 530 GLU A CA 1
ATOM 3961 C C . GLU A 1 530 ? 46.085 -15.728 -25.384 1.00 77.06 530 GLU A C 1
ATOM 3963 O O . GLU A 1 530 ? 45.996 -16.835 -25.918 1.00 77.06 530 GLU A O 1
ATOM 3968 N N . THR A 1 531 ? 45.253 -15.333 -24.420 1.00 79.62 531 THR A N 1
ATOM 3969 C CA . THR A 1 531 ? 44.179 -16.172 -23.873 1.00 79.62 531 THR A CA 1
ATOM 3970 C C . THR A 1 531 ? 43.083 -16.423 -24.906 1.00 79.62 531 THR A C 1
ATOM 3972 O O . THR A 1 531 ? 42.678 -17.568 -25.095 1.00 79.62 531 THR A O 1
ATOM 3975 N N . ILE A 1 532 ? 42.678 -15.393 -25.657 1.00 80.44 532 ILE A N 1
ATOM 3976 C CA . ILE A 1 532 ? 41.712 -15.528 -26.757 1.00 80.44 532 ILE A CA 1
ATOM 3977 C C . ILE A 1 532 ? 42.239 -16.488 -27.829 1.00 80.44 532 ILE A C 1
ATOM 3979 O O . ILE A 1 532 ? 41.532 -17.410 -28.230 1.00 80.44 532 ILE A O 1
ATOM 3983 N N . ASN A 1 533 ? 43.500 -16.338 -28.242 1.00 80.19 533 ASN A N 1
ATOM 3984 C CA . ASN A 1 533 ? 44.098 -17.214 -29.252 1.00 80.19 533 ASN A CA 1
ATOM 3985 C C . ASN A 1 533 ? 44.182 -18.678 -28.789 1.00 80.19 533 ASN A C 1
ATOM 3987 O O . ASN A 1 533 ? 43.961 -19.582 -29.593 1.00 80.19 533 ASN A O 1
ATOM 3991 N N . LYS A 1 534 ? 44.465 -18.929 -27.502 1.00 83.12 534 LYS A N 1
ATOM 3992 C CA . LYS A 1 534 ? 44.460 -20.288 -26.930 1.00 83.12 534 LYS A CA 1
ATOM 3993 C C . LYS A 1 534 ? 43.061 -20.902 -26.929 1.00 83.12 534 LYS A C 1
ATOM 3995 O O . LYS A 1 534 ? 42.921 -22.061 -27.307 1.00 83.12 534 LYS A O 1
ATOM 4000 N N . VAL A 1 535 ? 42.039 -20.130 -26.557 1.00 83.44 535 VAL A N 1
ATOM 4001 C CA . VAL A 1 535 ? 40.637 -20.580 -26.574 1.00 83.44 535 VAL A CA 1
ATOM 4002 C C . VAL A 1 535 ? 40.183 -20.921 -27.996 1.00 83.44 535 VAL A C 1
ATOM 4004 O O . VAL A 1 535 ? 39.612 -21.988 -28.211 1.00 83.44 535 VAL A O 1
ATOM 4007 N N . VAL A 1 536 ? 40.490 -20.067 -28.978 1.00 82.44 536 VAL A N 1
ATOM 4008 C CA . VAL A 1 536 ? 40.142 -20.309 -30.389 1.00 82.44 536 VAL A CA 1
ATOM 4009 C C . VAL A 1 536 ? 40.866 -21.543 -30.933 1.00 82.44 536 VAL A C 1
ATOM 4011 O O . VAL A 1 536 ? 40.221 -22.406 -31.519 1.00 82.44 536 VAL A O 1
ATOM 4014 N N . ALA A 1 537 ? 42.168 -21.696 -30.675 1.00 83.25 537 ALA A N 1
ATOM 4015 C CA . ALA A 1 537 ? 42.929 -22.864 -31.129 1.00 83.25 537 ALA A CA 1
ATOM 4016 C C . ALA A 1 537 ? 42.423 -24.184 -30.517 1.00 83.25 537 ALA A C 1
ATOM 4018 O O . ALA A 1 537 ? 42.412 -25.217 -31.186 1.00 83.25 537 ALA A O 1
ATOM 4019 N N . LEU A 1 538 ? 41.991 -24.159 -29.250 1.00 83.94 538 LEU A N 1
ATOM 4020 C CA . LEU A 1 538 ? 41.365 -25.315 -28.609 1.00 83.94 538 LEU A CA 1
ATOM 4021 C C . LEU A 1 538 ? 40.005 -25.628 -29.227 1.00 83.94 538 LEU A C 1
ATOM 4023 O O . LEU A 1 538 ? 39.717 -26.796 -29.454 1.00 83.94 538 LEU A O 1
ATOM 4027 N N . ALA A 1 539 ? 39.194 -24.615 -29.532 1.00 84.06 539 ALA A N 1
ATOM 4028 C CA . ALA A 1 539 ? 37.900 -24.798 -30.179 1.00 84.06 539 ALA A CA 1
ATOM 4029 C C . ALA A 1 539 ? 38.033 -25.374 -31.598 1.00 84.06 539 ALA A C 1
ATOM 4031 O O . ALA A 1 539 ? 37.332 -26.331 -31.932 1.00 84.06 539 ALA A O 1
ATOM 4032 N N . GLU A 1 540 ? 39.000 -24.882 -32.380 1.00 82.44 540 GLU A N 1
ATOM 4033 C CA . GLU A 1 540 ? 39.308 -25.374 -33.731 1.00 82.44 540 GLU A CA 1
ATOM 4034 C C . GLU A 1 540 ? 39.718 -26.856 -33.766 1.00 82.44 540 GLU A C 1
ATOM 4036 O O . GLU A 1 540 ? 39.545 -27.516 -34.792 1.00 82.44 540 GLU A O 1
ATOM 4041 N N . ALA A 1 541 ? 40.206 -27.414 -32.651 1.00 81.88 541 ALA A N 1
ATOM 4042 C CA . ALA A 1 541 ? 40.505 -28.842 -32.535 1.00 81.88 541 ALA A CA 1
ATOM 4043 C C . ALA A 1 541 ? 39.244 -29.729 -32.460 1.00 81.88 541 ALA A C 1
ATOM 4045 O O . ALA A 1 541 ? 39.332 -30.928 -32.731 1.00 81.88 541 ALA A O 1
ATOM 4046 N N . PHE A 1 542 ? 38.086 -29.156 -32.110 1.00 79.38 542 PHE A N 1
ATOM 4047 C CA . PHE A 1 542 ? 36.793 -29.847 -32.082 1.00 79.38 542 PHE A CA 1
ATOM 4048 C C . PHE A 1 542 ? 35.974 -29.538 -33.338 1.00 79.38 542 PHE A C 1
ATOM 4050 O O . PHE A 1 542 ? 35.503 -30.454 -34.014 1.00 79.38 542 PHE A O 1
ATOM 4057 N N . ARG A 1 543 ? 35.809 -28.250 -33.664 1.00 81.00 543 ARG A N 1
ATOM 4058 C CA . ARG A 1 543 ? 35.057 -27.766 -34.831 1.00 81.00 543 ARG A CA 1
ATOM 4059 C C . ARG A 1 543 ? 35.639 -26.441 -35.328 1.00 81.00 543 ARG A C 1
ATOM 4061 O O . ARG A 1 543 ? 36.081 -25.643 -34.506 1.00 81.00 543 ARG A O 1
ATOM 4068 N N . PRO A 1 544 ? 35.588 -26.153 -36.640 1.00 83.88 544 PRO A N 1
ATOM 4069 C CA . PRO A 1 544 ? 35.968 -24.836 -37.144 1.00 83.88 544 PRO A CA 1
ATOM 4070 C C . PRO A 1 544 ? 35.139 -23.728 -36.481 1.00 83.88 544 PRO A C 1
ATOM 4072 O O . PRO A 1 544 ? 33.916 -23.856 -36.382 1.00 83.88 544 PRO A O 1
ATOM 4075 N N . VAL A 1 545 ? 35.803 -22.659 -36.044 1.00 84.12 545 VAL A N 1
ATOM 4076 C CA . VAL A 1 545 ? 35.181 -21.489 -35.405 1.00 84.12 545 VAL A CA 1
ATOM 4077 C C . VAL A 1 545 ? 34.720 -20.508 -36.489 1.00 84.12 545 VAL A C 1
ATOM 4079 O O . VAL A 1 545 ? 35.516 -20.104 -37.333 1.00 84.12 545 VAL A O 1
ATOM 4082 N N . GLU A 1 546 ? 33.442 -20.128 -36.480 1.00 80.50 546 GLU A N 1
ATOM 4083 C CA . GLU A 1 546 ? 32.839 -19.208 -37.458 1.00 80.50 546 GLU A CA 1
ATOM 4084 C C . GLU A 1 546 ? 32.826 -17.751 -36.987 1.00 80.50 546 GLU A C 1
ATOM 4086 O O . GLU A 1 546 ? 33.016 -16.839 -37.791 1.00 80.50 546 GLU A O 1
ATOM 4091 N N . ASP A 1 547 ? 32.606 -17.524 -35.692 1.00 73.69 547 ASP A N 1
ATOM 4092 C CA . ASP A 1 547 ? 32.565 -16.189 -35.090 1.00 73.69 547 ASP A CA 1
ATOM 4093 C C . ASP A 1 547 ? 33.112 -16.240 -33.657 1.00 73.69 547 ASP A C 1
ATOM 4095 O O . ASP A 1 547 ? 32.956 -17.234 -32.942 1.00 73.69 547 ASP A O 1
ATOM 4099 N N . VAL A 1 548 ? 33.760 -15.152 -33.241 1.00 79.44 548 VAL A N 1
ATOM 4100 C CA . VAL A 1 548 ? 34.323 -14.973 -31.898 1.00 79.44 548 VAL A CA 1
ATOM 4101 C C . VAL A 1 548 ? 33.924 -13.595 -31.402 1.00 79.44 548 VAL A C 1
ATOM 4103 O O . VAL A 1 548 ? 34.344 -12.576 -31.954 1.00 79.44 548 VAL A O 1
ATOM 4106 N N . ARG A 1 549 ? 33.144 -13.546 -30.324 1.00 80.94 549 ARG A N 1
ATOM 4107 C CA . ARG A 1 549 ? 32.721 -12.293 -29.696 1.00 80.94 549 ARG A CA 1
ATOM 4108 C C . ARG A 1 549 ? 33.366 -12.180 -28.335 1.00 80.94 549 ARG A C 1
ATOM 4110 O O . ARG A 1 549 ? 33.197 -13.044 -27.485 1.00 80.94 549 ARG A O 1
ATOM 4117 N N . VAL A 1 550 ? 34.096 -11.093 -28.127 1.00 76.12 550 VAL A N 1
ATOM 4118 C CA . VAL A 1 550 ? 34.753 -10.825 -26.849 1.00 76.12 550 VAL A CA 1
ATOM 4119 C C . VAL A 1 550 ? 34.069 -9.645 -26.181 1.00 76.12 550 VAL A C 1
ATOM 4121 O O . VAL A 1 550 ? 33.926 -8.582 -26.788 1.00 76.12 550 VAL A O 1
ATOM 4124 N N . SER A 1 551 ? 33.639 -9.826 -24.935 1.00 67.81 551 SER A N 1
ATOM 4125 C CA . SER A 1 551 ? 33.040 -8.767 -24.124 1.00 67.81 551 SER A CA 1
ATOM 4126 C C . SER A 1 551 ? 33.738 -8.662 -22.764 1.00 67.81 551 SER A C 1
ATOM 4128 O O . SER A 1 551 ? 34.121 -9.660 -22.163 1.00 67.81 551 SER A O 1
ATOM 4130 N N . GLY A 1 552 ? 33.934 -7.425 -22.299 1.00 57.97 552 GLY A N 1
ATOM 4131 C CA . GLY A 1 552 ? 34.587 -7.114 -21.021 1.00 57.97 552 GLY A CA 1
ATOM 4132 C C . GLY A 1 552 ? 36.079 -6.755 -21.145 1.00 57.97 552 GLY A C 1
ATOM 4133 O O . GLY A 1 552 ? 36.864 -7.554 -21.652 1.00 57.97 552 GLY A O 1
ATOM 4134 N N . PRO A 1 553 ? 36.510 -5.562 -20.687 1.00 47.81 553 PRO A N 1
ATOM 4135 C CA . PRO A 1 553 ? 37.924 -5.260 -20.489 1.00 47.81 553 PRO A CA 1
ATOM 4136 C C . PRO A 1 553 ? 38.368 -5.739 -19.093 1.00 47.81 553 PRO A C 1
ATOM 4138 O O . PRO A 1 553 ? 37.849 -5.255 -18.090 1.00 47.81 553 PRO A O 1
ATOM 4141 N N . GLY A 1 554 ? 39.321 -6.675 -19.003 1.00 56.69 554 GLY A N 1
ATOM 4142 C CA . GLY A 1 554 ? 39.842 -7.157 -17.713 1.00 56.69 554 GLY A CA 1
ATOM 4143 C C . GLY A 1 554 ? 40.704 -8.425 -17.798 1.00 56.69 554 GLY A C 1
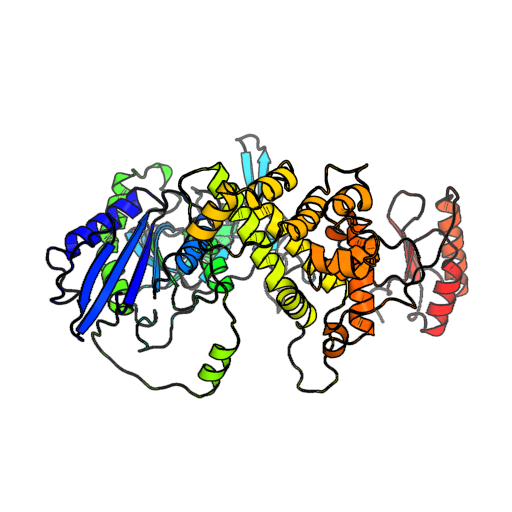ATOM 4144 O O . GLY A 1 554 ? 40.926 -8.953 -18.884 1.00 56.69 554 GLY A O 1
ATOM 4145 N N . ASN A 1 555 ? 41.171 -8.913 -16.639 1.00 60.94 555 ASN A N 1
ATOM 4146 C CA . ASN A 1 555 ? 42.053 -10.090 -16.494 1.00 60.94 555 ASN A CA 1
ATOM 4147 C C . ASN A 1 555 ? 41.382 -11.443 -16.824 1.00 60.94 555 ASN A C 1
ATOM 4149 O O . ASN A 1 555 ? 42.073 -12.461 -16.842 1.00 60.94 555 ASN A O 1
ATOM 4153 N N . GLN A 1 556 ? 40.071 -11.451 -17.084 1.00 70.44 556 GLN A N 1
ATOM 4154 C CA . GLN A 1 556 ? 39.283 -12.627 -17.458 1.00 70.44 556 GLN A CA 1
ATOM 4155 C C . GLN A 1 556 ? 38.268 -12.226 -18.545 1.00 70.44 556 GLN A C 1
ATOM 4157 O O . GLN A 1 556 ? 37.159 -11.795 -18.225 1.00 70.44 556 GLN A O 1
ATOM 4162 N N . PRO A 1 557 ? 38.654 -12.238 -19.835 1.00 77.25 557 PRO A N 1
ATOM 4163 C CA . PRO A 1 557 ? 37.757 -11.854 -20.920 1.00 77.25 557 PRO A CA 1
ATOM 4164 C C . PRO A 1 557 ? 36.627 -12.874 -21.077 1.00 77.25 557 PRO A C 1
ATOM 4166 O O . PRO A 1 557 ? 36.861 -14.081 -20.994 1.00 77.25 557 PRO A O 1
ATOM 4169 N N . LYS A 1 558 ? 35.416 -12.393 -21.375 1.00 84.56 558 LYS A N 1
ATOM 4170 C CA . LYS A 1 558 ? 34.315 -13.261 -21.792 1.00 84.56 558 LYS A CA 1
ATOM 4171 C C . LYS A 1 558 ? 34.391 -13.490 -23.297 1.00 84.56 558 LYS A C 1
ATOM 4173 O O . LYS A 1 558 ? 34.355 -12.524 -24.061 1.00 84.56 558 LYS A O 1
ATOM 4178 N N . ILE A 1 559 ? 34.509 -14.747 -23.708 1.00 82.56 559 ILE A N 1
ATOM 4179 C CA . ILE A 1 559 ? 34.711 -15.186 -25.089 1.00 82.56 559 ILE A CA 1
ATOM 4180 C C . ILE A 1 559 ? 33.538 -16.077 -25.499 1.00 82.56 559 ILE A C 1
ATOM 4182 O O . ILE A 1 559 ? 33.443 -17.236 -25.097 1.00 82.56 559 ILE A O 1
ATOM 4186 N N . ASP A 1 560 ? 32.669 -15.544 -26.346 1.00 84.12 560 ASP A N 1
ATOM 4187 C CA . ASP A 1 560 ? 31.569 -16.289 -26.940 1.00 84.12 560 ASP A CA 1
ATOM 4188 C C . ASP A 1 560 ? 31.997 -16.808 -28.326 1.00 84.12 560 ASP A C 1
ATOM 4190 O O . ASP A 1 560 ? 32.382 -16.028 -29.200 1.00 84.12 560 ASP A O 1
ATOM 4194 N N . LEU A 1 561 ? 31.943 -18.124 -28.529 1.00 81.56 561 LEU A N 1
ATOM 4195 C CA . LEU A 1 561 ? 32.346 -18.809 -29.759 1.00 81.56 561 LEU A CA 1
ATOM 4196 C C . LEU A 1 561 ? 31.131 -19.322 -30.528 1.00 81.56 561 LEU A C 1
ATOM 4198 O O . LEU A 1 561 ? 30.229 -19.916 -29.943 1.00 81.56 561 LEU A O 1
ATOM 4202 N N . VAL A 1 562 ? 31.153 -19.178 -31.847 1.00 82.06 562 VAL A N 1
ATOM 4203 C CA . VAL A 1 562 ? 30.210 -19.821 -32.769 1.00 82.06 562 VAL A CA 1
ATOM 4204 C C . VAL A 1 562 ? 30.984 -20.890 -33.535 1.00 82.06 562 VAL A C 1
ATOM 4206 O O . VAL A 1 562 ? 32.002 -20.582 -34.152 1.00 82.06 562 VAL A O 1
ATOM 4209 N N . LEU A 1 563 ? 30.556 -22.150 -33.449 1.00 81.19 563 LEU A N 1
ATOM 4210 C CA . LEU A 1 563 ? 31.237 -23.288 -34.075 1.00 81.19 563 LEU A CA 1
ATOM 4211 C C . LEU A 1 563 ? 30.434 -23.793 -35.269 1.00 81.19 563 LEU A C 1
ATOM 4213 O O . LEU A 1 563 ? 29.230 -23.984 -35.162 1.00 81.19 563 LEU A O 1
ATOM 4217 N N . SER A 1 564 ? 31.106 -24.084 -36.377 1.00 78.06 564 SER A N 1
ATOM 4218 C CA . SER A 1 564 ? 30.468 -24.652 -37.568 1.00 78.06 564 SER A CA 1
ATOM 4219 C C . SER A 1 564 ? 29.923 -26.068 -37.327 1.00 78.06 564 SER A C 1
ATOM 4221 O O . SER A 1 564 ? 30.566 -26.907 -36.684 1.00 78.06 564 SER A O 1
ATOM 4223 N N . GLY A 1 565 ? 28.759 -26.350 -37.918 1.00 71.50 565 GLY A N 1
ATOM 4224 C CA . GLY A 1 565 ? 28.099 -27.659 -37.887 1.00 71.50 565 GLY A CA 1
ATOM 4225 C C . GLY A 1 565 ? 27.169 -27.887 -36.690 1.00 71.50 565 GLY A C 1
ATOM 4226 O O . GLY A 1 565 ? 26.771 -26.949 -36.000 1.00 71.50 565 GLY A O 1
ATOM 4227 N N . ASP A 1 566 ? 26.801 -29.155 -36.476 1.00 67.81 566 ASP A N 1
ATOM 4228 C CA . ASP A 1 566 ? 25.902 -29.571 -35.395 1.00 67.81 566 ASP A CA 1
ATOM 4229 C C . ASP A 1 566 ? 26.469 -29.223 -34.011 1.00 67.81 566 ASP A C 1
ATOM 4231 O O . ASP A 1 566 ? 27.686 -29.213 -33.792 1.00 67.81 566 ASP A O 1
ATOM 4235 N N . ARG A 1 567 ? 25.570 -28.998 -33.041 1.00 71.31 567 ARG A N 1
ATOM 4236 C CA . ARG A 1 567 ? 25.946 -28.763 -31.638 1.00 71.31 567 ARG A CA 1
ATOM 4237 C C . ARG A 1 567 ? 26.885 -29.865 -31.147 1.00 71.31 567 ARG A C 1
ATOM 4239 O O . ARG A 1 567 ? 26.615 -31.046 -31.369 1.00 71.31 567 ARG A O 1
ATOM 4246 N N . LEU A 1 568 ? 27.938 -29.474 -30.421 1.00 74.69 568 LEU A N 1
ATOM 4247 C CA . LEU A 1 568 ? 28.842 -30.429 -29.780 1.00 74.69 568 LEU A CA 1
ATOM 4248 C C . LEU A 1 568 ? 28.035 -31.435 -28.958 1.00 74.69 568 LEU A C 1
ATOM 4250 O O . LEU A 1 568 ? 27.185 -31.055 -28.144 1.00 74.69 568 LEU A O 1
ATOM 4254 N N . GLY A 1 569 ? 28.320 -32.720 -29.164 1.00 73.94 569 GLY A N 1
ATOM 4255 C CA . GLY A 1 569 ? 27.731 -33.769 -28.343 1.00 73.94 569 GLY A CA 1
ATOM 4256 C C . GLY A 1 569 ? 28.120 -33.589 -26.867 1.00 73.94 569 GLY A C 1
ATOM 4257 O O . GLY A 1 569 ? 29.134 -32.953 -26.576 1.00 73.94 569 GLY A O 1
ATOM 4258 N N . PRO A 1 570 ? 27.374 -34.169 -25.910 1.00 68.12 570 PRO A N 1
ATOM 4259 C CA . PRO A 1 570 ? 27.660 -34.017 -24.479 1.00 68.12 570 PRO A CA 1
ATOM 4260 C C . PRO A 1 570 ? 29.107 -34.370 -24.096 1.00 68.12 570 PRO A C 1
ATOM 4262 O O . PRO A 1 570 ? 29.707 -33.702 -23.257 1.00 68.12 570 PRO A O 1
ATOM 4265 N N . ASP A 1 571 ? 29.692 -35.382 -24.741 1.00 71.50 571 ASP A N 1
ATOM 4266 C CA . ASP A 1 571 ? 31.072 -35.811 -24.491 1.00 71.50 571 ASP A CA 1
ATOM 4267 C C . ASP A 1 571 ? 32.108 -34.852 -25.099 1.00 71.50 571 ASP A C 1
ATOM 4269 O O . ASP A 1 571 ? 33.120 -34.551 -24.464 1.00 71.50 571 ASP A O 1
ATOM 4273 N N . GLU A 1 572 ? 31.841 -34.321 -26.297 1.00 74.69 572 GLU A N 1
ATOM 4274 C CA . GLU A 1 572 ? 32.693 -33.327 -26.965 1.00 74.69 572 GLU A CA 1
ATOM 4275 C C . GLU A 1 572 ? 32.671 -31.994 -26.211 1.00 74.69 572 GLU A C 1
ATOM 4277 O O . GLU A 1 572 ? 33.719 -31.394 -25.987 1.00 74.69 572 GLU A O 1
ATOM 4282 N N . LEU A 1 573 ? 31.491 -31.572 -25.746 1.00 77.19 573 LEU A N 1
ATOM 4283 C CA . LEU A 1 573 ? 31.316 -30.376 -24.929 1.00 77.19 573 LEU A CA 1
ATOM 4284 C C . LEU A 1 573 ? 32.049 -30.505 -23.589 1.00 77.19 573 LEU A C 1
ATOM 4286 O O . LEU A 1 573 ? 32.744 -29.581 -23.178 1.00 77.19 573 LEU A O 1
ATOM 4290 N N . ASN A 1 574 ? 31.953 -31.660 -22.925 1.00 74.69 574 ASN A N 1
ATOM 4291 C CA . ASN A 1 574 ? 32.677 -31.909 -21.677 1.00 74.69 574 ASN A CA 1
ATOM 4292 C C . ASN A 1 574 ? 34.200 -31.909 -21.875 1.00 74.69 574 ASN A C 1
ATOM 4294 O O . ASN A 1 574 ? 34.932 -31.401 -21.025 1.00 74.69 574 ASN A O 1
ATOM 4298 N N . LEU A 1 575 ? 34.694 -32.467 -22.984 1.00 74.81 575 LEU A N 1
ATOM 4299 C CA . LEU A 1 575 ? 36.118 -32.435 -23.330 1.00 74.81 575 LEU A CA 1
ATOM 4300 C C . LEU A 1 575 ? 36.597 -31.017 -23.656 1.00 74.81 575 LEU A C 1
ATOM 4302 O O . LEU A 1 575 ? 37.677 -30.625 -23.211 1.00 74.81 575 LEU A O 1
ATOM 4306 N N . PHE A 1 576 ? 35.790 -30.241 -24.379 1.00 81.25 576 PHE A N 1
ATOM 4307 C CA . PHE A 1 576 ? 36.075 -28.844 -24.678 1.00 81.25 576 PHE A CA 1
ATOM 4308 C C . PHE A 1 576 ? 36.138 -28.003 -23.398 1.00 81.25 576 PHE A C 1
ATOM 4310 O O . PHE A 1 576 ? 37.157 -27.365 -23.144 1.00 81.25 576 PHE A O 1
ATOM 4317 N N . LEU A 1 577 ? 35.111 -28.078 -22.541 1.00 79.50 577 LEU A N 1
ATOM 4318 C CA . LEU A 1 577 ? 35.050 -27.333 -21.278 1.00 79.50 577 LEU A CA 1
ATOM 4319 C C . LEU A 1 577 ? 36.220 -27.675 -20.349 1.00 79.50 577 LEU A C 1
ATOM 4321 O O . LEU A 1 577 ? 36.810 -26.775 -19.765 1.00 79.50 577 LEU A O 1
ATOM 4325 N N . ARG A 1 578 ? 36.631 -28.949 -20.278 1.00 77.75 578 ARG A N 1
ATOM 4326 C CA . ARG A 1 578 ? 37.840 -29.353 -19.536 1.00 77.75 578 ARG A CA 1
ATOM 4327 C C . ARG A 1 578 ? 39.128 -28.783 -20.121 1.00 77.75 578 ARG A C 1
ATOM 4329 O O . ARG A 1 578 ? 40.065 -28.534 -19.377 1.00 77.75 578 ARG A O 1
ATOM 4336 N N . SER A 1 579 ? 39.188 -28.601 -21.437 1.00 77.94 579 SER A N 1
ATOM 4337 C CA . SER A 1 579 ? 40.382 -28.087 -22.114 1.00 77.94 579 SER A CA 1
ATOM 4338 C C . SER A 1 579 ? 40.559 -26.580 -21.920 1.00 77.94 579 SER A C 1
ATOM 4340 O O . SER A 1 579 ? 41.688 -26.097 -21.947 1.00 77.94 579 SER A O 1
ATOM 4342 N N . VAL A 1 580 ? 39.463 -25.840 -21.714 1.00 82.31 580 VAL A N 1
ATOM 4343 C CA . VAL A 1 580 ? 39.485 -24.386 -21.471 1.00 82.31 580 VAL A CA 1
ATOM 4344 C C . VAL A 1 580 ? 39.390 -24.009 -19.989 1.00 82.31 580 VAL A C 1
ATOM 4346 O O . VAL A 1 580 ? 39.590 -22.847 -19.665 1.00 82.31 580 VAL A O 1
ATOM 4349 N N . GLN A 1 581 ? 39.136 -24.969 -19.092 1.00 78.06 581 GLN A N 1
ATOM 4350 C CA . GLN A 1 581 ? 38.945 -24.739 -17.652 1.00 78.06 581 GLN A CA 1
ATOM 4351 C C . GLN A 1 581 ? 40.151 -24.076 -16.965 1.00 78.06 581 GLN A C 1
ATOM 4353 O O . GLN A 1 581 ? 39.966 -23.304 -16.029 1.00 78.06 581 GLN A O 1
ATOM 4358 N N . ASP A 1 582 ? 41.369 -24.358 -17.433 1.00 76.69 582 ASP A N 1
ATOM 4359 C CA . ASP A 1 582 ? 42.603 -23.783 -16.880 1.00 76.69 582 ASP A CA 1
ATOM 4360 C C . ASP A 1 582 ? 42.983 -22.441 -17.535 1.00 76.69 582 ASP A C 1
ATOM 4362 O O . ASP A 1 582 ? 44.026 -21.859 -17.220 1.00 76.69 582 ASP A O 1
ATOM 4366 N N . LEU A 1 583 ? 42.175 -21.951 -18.484 1.00 79.06 583 LEU A N 1
ATOM 4367 C CA . LEU A 1 583 ? 42.390 -20.653 -19.108 1.00 79.06 583 LEU A CA 1
ATOM 4368 C C . LEU A 1 583 ? 41.646 -19.571 -18.315 1.00 79.06 583 LEU A C 1
ATOM 4370 O O . LEU A 1 583 ? 40.468 -19.735 -18.012 1.00 79.06 583 LEU A O 1
ATOM 4374 N N . PRO A 1 584 ? 42.295 -18.437 -18.015 1.00 80.94 584 PRO A N 1
ATOM 4375 C CA . PRO A 1 584 ? 41.669 -17.300 -17.339 1.00 80.94 584 PRO A CA 1
ATOM 4376 C C . PRO A 1 584 ? 40.732 -16.535 -18.292 1.00 80.94 584 PRO A C 1
ATOM 4378 O O . PRO A 1 584 ? 40.994 -15.388 -18.644 1.00 80.94 584 PRO A O 1
ATOM 4381 N N . ALA A 1 585 ? 39.664 -17.180 -18.762 1.00 78.56 585 ALA A N 1
ATOM 4382 C CA . ALA A 1 585 ? 38.624 -16.607 -19.612 1.00 78.56 585 ALA A CA 1
ATOM 4383 C C . ALA A 1 585 ? 37.281 -17.315 -19.392 1.00 78.56 585 ALA A C 1
ATOM 4385 O O . ALA A 1 585 ? 37.235 -18.530 -19.208 1.00 78.56 585 ALA A O 1
ATOM 4386 N N . ASP A 1 586 ? 36.187 -16.564 -19.495 1.00 81.56 586 ASP A N 1
ATOM 4387 C CA . ASP A 1 586 ? 34.838 -17.130 -19.462 1.00 81.56 586 ASP A CA 1
ATOM 4388 C C . ASP A 1 586 ? 34.415 -17.498 -20.881 1.00 81.56 586 ASP A C 1
ATOM 4390 O O . ASP A 1 586 ? 34.134 -16.619 -21.696 1.00 81.56 586 ASP A O 1
ATOM 4394 N N . VAL A 1 587 ? 34.386 -18.794 -21.196 1.00 82.69 587 VAL A N 1
ATOM 4395 C CA . VAL A 1 587 ? 34.128 -19.285 -22.557 1.00 82.69 587 VAL A CA 1
ATOM 4396 C C . VAL A 1 587 ? 32.720 -19.862 -22.679 1.00 82.69 587 VAL A C 1
ATOM 4398 O O . VAL A 1 587 ? 32.343 -20.762 -21.930 1.00 82.69 587 VAL A O 1
ATOM 4401 N N . MET A 1 588 ? 31.954 -19.397 -23.667 1.00 84.06 588 MET A N 1
ATOM 4402 C CA . MET A 1 588 ? 30.616 -19.913 -23.973 1.00 84.06 588 MET A CA 1
ATOM 4403 C C . MET A 1 588 ? 30.498 -20.265 -25.459 1.00 84.06 588 MET A C 1
ATOM 4405 O O . MET A 1 588 ? 30.890 -19.480 -26.314 1.00 84.06 588 MET A O 1
ATOM 4409 N N . ILE A 1 589 ? 29.926 -21.429 -25.785 1.00 79.62 589 ILE A N 1
ATOM 4410 C CA . ILE A 1 589 ? 29.576 -21.775 -27.172 1.00 79.62 589 ILE A CA 1
ATOM 4411 C C . ILE A 1 589 ? 28.140 -21.329 -27.429 1.00 79.62 589 ILE A C 1
ATOM 4413 O O . ILE A 1 589 ? 27.203 -21.798 -26.779 1.00 79.62 589 ILE A O 1
ATOM 4417 N N . LEU A 1 590 ? 27.969 -20.421 -28.381 1.00 76.94 590 LEU A N 1
ATOM 4418 C CA . LEU A 1 590 ? 26.669 -19.974 -28.844 1.00 76.94 590 LEU A CA 1
ATOM 4419 C C . LEU A 1 590 ? 26.104 -20.974 -29.861 1.00 76.94 590 LEU A C 1
ATOM 4421 O O . LEU A 1 590 ? 26.854 -21.524 -30.671 1.00 76.94 590 LEU A O 1
ATOM 4425 N N . PRO A 1 591 ? 24.784 -21.219 -29.851 1.00 65.31 591 PRO A N 1
ATOM 4426 C CA . PRO A 1 591 ? 24.155 -21.983 -30.915 1.00 65.31 591 PRO A CA 1
ATOM 4427 C C . PRO A 1 591 ? 24.289 -21.215 -32.235 1.00 65.31 591 PRO A C 1
ATOM 4429 O O . PRO A 1 591 ? 24.084 -19.997 -32.259 1.00 65.31 591 PRO A O 1
ATOM 4432 N N . ASN A 1 592 ? 24.581 -21.927 -33.327 1.00 57.12 592 ASN A N 1
ATOM 4433 C CA . ASN A 1 592 ? 24.404 -21.367 -34.664 1.00 57.12 592 ASN A CA 1
ATOM 4434 C C . ASN A 1 592 ? 22.967 -20.839 -34.770 1.00 57.12 592 ASN A C 1
ATOM 4436 O O . ASN A 1 592 ? 22.032 -21.437 -34.227 1.00 57.12 592 ASN A O 1
ATOM 4440 N N . GLY A 1 593 ? 22.816 -19.654 -35.367 1.00 52.12 593 GLY A N 1
ATOM 4441 C CA . GLY A 1 593 ? 21.512 -19.026 -35.585 1.00 52.12 593 GLY A CA 1
ATOM 4442 C C . GLY A 1 593 ? 20.546 -19.955 -36.334 1.00 52.12 593 GLY A C 1
ATOM 4443 O O . GLY A 1 593 ? 20.950 -21.015 -36.800 1.00 52.12 593 GLY A O 1
ATOM 4444 N N . PRO A 1 594 ? 19.260 -19.586 -36.435 1.00 40.22 594 PRO A N 1
ATOM 4445 C CA . PRO A 1 594 ? 18.218 -20.486 -36.902 1.00 40.22 594 PRO A CA 1
ATOM 4446 C C . PRO A 1 594 ? 18.402 -20.782 -38.392 1.00 40.22 594 PRO A C 1
ATOM 4448 O O . PRO A 1 594 ? 17.966 -19.996 -39.222 1.00 40.22 594 PRO A O 1
ATOM 4451 N N . ASP A 1 595 ? 19.083 -21.884 -38.675 1.00 43.69 595 ASP A N 1
ATOM 4452 C CA . ASP A 1 595 ? 18.965 -22.757 -39.842 1.00 43.69 595 ASP A CA 1
ATOM 4453 C C . ASP A 1 595 ? 19.774 -24.036 -39.526 1.00 43.69 595 ASP A C 1
ATOM 4455 O O . ASP A 1 595 ? 20.858 -24.240 -40.063 1.00 43.69 595 ASP A O 1
ATOM 4459 N N . ASP A 1 596 ? 19.300 -24.803 -38.531 1.00 34.03 596 ASP A N 1
ATOM 4460 C CA . ASP A 1 596 ? 19.255 -26.286 -38.464 1.00 34.03 596 ASP A CA 1
ATOM 4461 C C . ASP A 1 596 ? 18.797 -26.790 -37.077 1.00 34.03 596 ASP A C 1
ATOM 4463 O O . ASP A 1 596 ? 19.373 -26.383 -36.034 1.00 34.03 596 ASP A O 1
#

Radius of gyration: 30.13 Å; chains: 1; bounding box: 84×64×76 Å

Organism: NCBI:txid244292

pLDDT: mean 72.65, std 17.35, range [25.03, 96.25]

InterPro domains:
  IPR035994 Nucleoside phosphorylase superfamily [G3DSA:3.40.50.1580] (2-284)
  IPR035994 Nucleoside phosphorylase superfamily [SSF53167] (67-260)

Sequence (596 aa):
MADVTVAIFTFTRNEATAVTELLARLYIDLPVFGTTVWTPTTQGEGALEGRLSDGRTARLEHHPLSAQGNVVAAAALSRSTRENRADYYVFYGCCGTVDPNLVGQVFRAERVSYLSLGVVVASPDGEVVKLKNKWIVRTHPNEQAPLDAIEFRAGSAGAPGSVSGLDLPDAHVLATDKVIKVSPGIAPMPIETLSSGPVYASEDWTYSLALALYSGMGTHPVLVDMESFGIASAMRSLGLCERVLVLRVVTDALSDKADQRDEDQLDFLRAGLPDLAAAISTLLGILITPERKPRTLEDEVHRLRAGIVMAAPSTHNPEESEMVRVVSAASLAWDGQLDRVDRFSRPLLPSGTLTGERANPGMTARLFLAQVASDYRRVASVELDLRAVEAQRTSGTGVAALERAGVVSRPVAPLVVGQYLASQERAADADLESVLQPWMVSADDADLESQCAAAFGEVLGPLVRVALNQAHDHTSMVLPDWSSGVGDLWCKEFLVAGAEILKDLSLLSSSEIQGGVTISSGDGPTDAPETINKVVALAEAFRPVEDVRVSGPGNQPKIDLVLSGDRLGPDELNLFLRSVQDLPADVMILPNGPDD

Secondary structure (DSSP, 8-state):
--SEEEEEEE-SHHHHHHHHHHHHHHTS--GGGTT--EEE-TT-TTEEEEE-TTS-EEEEEEEE----SHHHHHHHHHHHHHHS--SEEEEEEEEEES-GGGTT-EEEEEEEEE---EEEEEETTEEEEEE-GGGTSBSSTTSPPPPPPEE-----TTSTT-STT----EEEEEE-SS-------PPPPPSEEETTEEE--SPPBPHHHHHHHHHHH-SS-EEEESSHHHHHHHHHHTT-GGGEEEEEEEEE-SSSTTT--HHHHHHHHHHTHHHHHHHHHHHTT--------PPPTHHHHHHTT----PPPPP-SSHHHHHHHHHHHHHHHHHHTHHHHHHHHHS-SPPPSSS-PPPPPHHHHHHHHHHHHHHHHHHH--TT--HHHHHHHHHSHHHHHHHHHTT-----SHHHHHHHHHHTTTT-SS--HHHHHGGGS---TT--HHHHHHHHH-TTHHHHHHHHH-----GGG-PPPTTHHHH-HHHHHHHHHHHHHHHH-GGGGT----S-------------HHHHHHHHHHHHHTTS-EEEEEEE-SSSS-EEEEEESSSPPPHHHHHHHHHHHTTSSSEEEEEPPPS--

Foldseek 3Di:
DFPAEEEEEEAAPLLLVLVLVLLVCLCVDDPLQPPWHWDDDPPDDFKIWTQHPVRTIYMYGYDYQPHFFLQSLLVVVVVCCFPPNGQAYEYEYAWAFLDQVQALAKAWEFKEDEFAQFDFDADPVGTATWHQCQQVCAADPPDDHHPDIQGQAQADPPDQQGLPPQPGFYAYEHAYQDQALDHADAAFDAPDADPVGGHHHRGTDHPNRSSNNCVVPDPHTYIYGRHVVSNRVSCVVVVVRRRYIYMYRHNYNSNCVVPDDPVSSSVSSNSCSVSVSNSVSSNNVVDPDDDDDDDDPVVVVVVVPDDDDHDWFDDPDPLLRLLLLLQQLLVCCAVCLVVLLCVLQPPDDDDPDPDDDTHQLLSSLLSSLVVLLVSLVVRDDLPDDLVVSQVLCPDPNNVVSNVVRVGDGDRSQQSLSSSLLNCLPPPPPDALCNSNVVQFDPDPDDDQQNRLCRRNHQQRSLLSSLLPDPPPPLVPRDFGPCCVVVPVVSSSSNSNSNSVCSRPSVSSVDPDDPDDPDDDDDDDQAPVVVLQVQLQVLLVVLFHWDDWDWDDDGSAIEIETEGPDDDQDPVRVVVSCVSSVPGSYRYHYDYDPPDD